Protein 8QK4 (pdb70)

B-factor: mean 35.28, std 15.41, range [15.14, 114.88]

Organism: Bacillus subtilis (strain 168) (NCBI:txid224308)

Radius of gyration: 27.38 Å; Cα contacts (8 Å, |Δi|>4): 1401; chains: 2; bounding box: 55×83×68 Å

Solvent-accessible surface area: 24783 Å² total; per-residue (Å²): 223,36,32,166,171,92,64,141,54,66,69,24,38,0,0,44,110,83,51,46,80,224,95,47,53,43,0,11,2,74,0,77,15,113,44,23,4,0,107,11,12,23,0,23,60,40,24,8,4,0,10,0,0,6,1,1,0,0,32,10,0,0,61,83,48,8,39,116,126,44,38,177,93,48,27,3,56,0,27,102,0,33,24,87,64,41,5,41,4,91,99,114,58,14,84,1,14,1,1,5,71,113,76,119,107,49,82,19,44,2,37,0,28,13,42,127,121,148,86,58,132,73,57,55,7,0,78,11,21,0,32,54,14,90,28,77,87,80,36,112,11,88,33,110,68,25,48,162,108,3,65,156,34,60,30,5,30,26,22,6,7,16,49,2,69,55,30,7,16,78,13,0,64,0,0,61,0,2,102,61,0,34,30,3,99,90,3,0,0,0,64,0,58,9,16,162,112,6,75,77,20,42,179,89,16,57,0,0,0,0,0,1,8,0,0,3,6,0,0,16,7,0,2,30,69,87,69,92,89,73,65,4,14,37,32,97,7,0,74,55,0,24,10,24,91,54,16,45,37,29,1,57,0,16,0,101,6,81,139,52,65,0,30,1,19,0,0,14,126,85,4,19,0,0,0,78,1,98,4,0,5,14,50,68,33,120,45,72,5,129,92,114,85,31,21,66,26,9,0,0,32,113,82,52,46,80,226,95,45,55,33,0,15,2,70,0,82,10,90,23,9,3,0,85,13,10,23,10,111,65,99,26,16,4,1,10,0,0,7,1,1,0,0,32,9,0,0,55,90,45,20,33,124,72,62,28,172,110,42,28,6,58,0,26,82,0,35,21,77,91,60,6,64,3,72,208,149,63,20,93,1,12,1,2,4,72,112,69,119,118,47,71,20,35,2,36,0,30,22,85,155,171,72,66,50,11,0,82,13,15,0,50,51,15,74,27,93,68,81,29,108,12,91,31,83,71,20,42,169,121,2,66,112,35,90,25,49,29,101,82,13,11,97,59,12,106,100,35,21,12,81,16,0,74,0,0,69,1,7,109,58,0,36,11,5,110,119,18,1,1,0,36,1,57,12,16,133,78,0,18,29,0,37,99,28,13,49,0,0,0,0,0,0,6,0,0,2,7,0,0,16,3,2,5,51,95,87,88,138,81,125,85,7,14,23,28,78,7,0,77,40,0,33,7,30,88,27,8,35,47,34,0,43,0,20,0,59,12,81,120,70,69,0,46,1,21,0,0,14,90,98,5,28,0,0,0,62,0,97,6,0,6,28,79,68,44,164

Sequence (567 aa):
ISGNQTGIGSIHPLLHQNTSDFSEQKFSSSVFTGDEFFLRDHVVRGKPVLPGVAYLEMAYAAINQAAGSEIGQDVRIRLNHTVVWVQPVVVDDRHSAQVDISLFPEEDGKITFDIYSTQEDGDDPVIHSQGSAELASSAAAAEETTPVADLTEMSRRCGKGKMSPDQFYEEGRSRGMFHGPAFQGIKNNVNIGNREVVLAQLQLPEIVSGTNEQFVLHPSIMDSALQTATICIMQELTDQKLILPFALEELEVIKGCSSSMMWAYARLSVQKADIDVIDESGTVCVRIKGFSTRVLEGEVHTGIGSIHPLLHQNTSDFSEQKFSSVFTGDEFFLRDHVVRGKPVLPGVAYLEMAYAAINQAAGSEIGQDVRIRLNHTVVWVQPVVVDRHSAQVDISLFPEEDGKITFDIYSTQDPVIHSQGSAELASAAETPVADLTEMSRRCGKGKMSPDQFYEEGRSRGMFHGPAFQGIKNVNIGNNREVLAQLQLPEIVSGTNEQFVLHPSIMDSALQTATICIMQELTDQKLILPFALEELEVIKGCSSSMWAYARLSVQKADIDVIDESGTVCVRIKGFSTRVLE

InterPro domains:
  IPR000873 AMP-dependent synthetase/ligase domain [PF00501] (50-415)
  IPR000873 AMP-dependent synthetase/ligase domain [PF00501] (1160-1505)
  IPR001242 Condensation domain [PF00668] (691-1141)
  IPR006162 Phosphopantetheine attachment site [PS00012] (622-637)
  IPR006162 Phosphopantetheine attachment site [PS00012] (1684-1699)
  IPR006162 Phosphopantetheine attachment site [PS00012] (4491-4506)
  IPR009081 Phosphopantetheine binding ACP domain [PF00550] (599-663)
  IPR009081 Phosphopantetheine binding ACP domain [PF00550] (1662-1725)
  IPR009081 Phosphopantetheine binding ACP domain [PF00550] (3119-3184)
  IPR009081 Phosphopantetheine binding ACP domain [PF00550] (3218-3282)
  IPR009081 Phosphopantetheine binding ACP domain [PF00550] (4467-4532)
  IPR009081 Phosphopantetheine binding ACP domain [PS50075] (590-667)
  IPR009081 Phosphopantetheine binding ACP domain [PS50075] (1654-1729)
  IPR009081 Phosphopantetheine binding ACP domain [PS50075] (3114-3188)
  IPR009081 Phosphopantetheine binding ACP domain [PS50075] (3212-3286)
  IPR009081 Phosphopantetheine binding ACP domain [PS50075] (4459-4536)
  IPR010071 Amino acid adenylation domain [TIGR01733] (1181-1578)
  IPR013968 Polyketide synthase-like, ketoreductase domain [PF08659] (2850-3035)
  IPR013968 Polyketide synthase-like, ketoreductase domain [PF08659] (4174-4369)
  IPR014030 Beta-ketoacyl synthase-like, N-terminal domain [PF00109] (1761-2010)

Structure (mmCIF, N/CA/C/O backbone):
data_8QK4
#
_entry.id   8QK4
#
_cell.length_a   52.905
_cell.length_b   84.790
_cell.length_c   131.938
_cell.angle_alpha   90.000
_cell.angle_beta   90.000
_cell.angle_gamma   90.000
#
_symmetry.space_group_name_H-M   'P 21 21 21'
#
loop_
_entity.id
_entity.type
_entity.pdbx_description
1 polymer 'Polyketide synthase PksJ'
2 non-polymer GLYCEROL
3 non-polymer 'SODIUM ION'
4 non-polymer 'CHLORIDE ION'
5 water water
#
loop_
_atom_site.group_PDB
_atom_site.id
_atom_site.type_symbol
_atom_site.label_atom_id
_atom_site.label_alt_id
_atom_site.label_comp_id
_atom_site.label_asym_id
_atom_site.label_entity_id
_atom_site.label_seq_id
_atom_site.pdbx_PDB_ins_code
_atom_site.Cartn_x
_atom_site.Cartn_y
_atom_site.Cartn_z
_atom_site.occupancy
_atom_site.B_iso_or_equiv
_atom_site.auth_seq_id
_atom_site.auth_comp_id
_atom_site.auth_asym_id
_atom_site.auth_atom_id
_atom_site.pdbx_PDB_model_num
ATOM 1 N N . ILE A 1 38 ? -28.954 31.026 -15.890 1.000 53.695 17 ILE A N 1
ATOM 2 C CA . ILE A 1 38 ? -28.629 32.239 -15.078 1.000 47.508 17 ILE A CA 1
ATOM 3 C C . ILE A 1 38 ? -29.660 32.349 -13.959 1.000 39.741 17 ILE A C 1
ATOM 4 O O . ILE A 1 38 ? -30.852 32.332 -14.229 1.000 40.593 17 ILE A O 1
ATOM 9 N N . SER A 1 39 ? -29.175 32.433 -12.710 1.000 41.572 18 SER A N 1
ATOM 10 C CA . SER A 1 39 ? -30.006 32.552 -11.515 1.000 41.927 18 SER A CA 1
ATOM 11 C C . SER A 1 39 ? -30.413 34.004 -11.274 1.000 39.285 18 SER A C 1
ATOM 12 O O . SER A 1 39 ? -31.592 34.292 -11.062 1.000 39.978 18 SER A O 1
ATOM 15 N N . GLY A 1 40 ? -29.408 34.900 -11.284 1.000 38.043 19 GLY A N 1
ATOM 16 C CA . GLY A 1 40 ? -29.531 36.254 -10.766 1.000 32.521 19 GLY A CA 1
ATOM 17 C C . GLY A 1 40 ? -30.285 36.237 -9.434 1.000 36.645 19 GLY A C 1
ATOM 18 O O . GLY A 1 40 ? -29.935 35.458 -8.540 1.000 36.061 19 GLY A O 1
ATOM 19 N N . ASN A 1 41 ? -31.331 37.080 -9.313 1.000 29.964 20 ASN A N 1
ATOM 20 C CA . ASN A 1 41 ? -32.014 37.271 -8.045 1.000 31.267 20 ASN A CA 1
ATOM 21 C C . ASN A 1 41 ? -33.156 36.280 -7.867 1.000 32.185 20 ASN A C 1
ATOM 22 O O . ASN A 1 41 ? -33.845 36.367 -6.867 1.000 31.195 20 ASN A O 1
ATOM 27 N N . GLN A 1 42 ? -33.397 35.418 -8.861 1.000 32.576 21 GLN A N 1
ATOM 28 C CA . GLN A 1 42 ? -34.503 34.472 -8.823 1.000 36.828 21 GLN A CA 1
ATOM 29 C C . GLN A 1 42 ? -34.256 33.372 -7.785 1.000 36.529 21 GLN A C 1
ATOM 30 O O . GLN A 1 42 ? -35.196 32.927 -7.130 1.000 30.923 21 GLN A O 1
ATOM 36 N N . THR A 1 43 ? -33.011 32.868 -7.742 1.000 33.445 22 THR 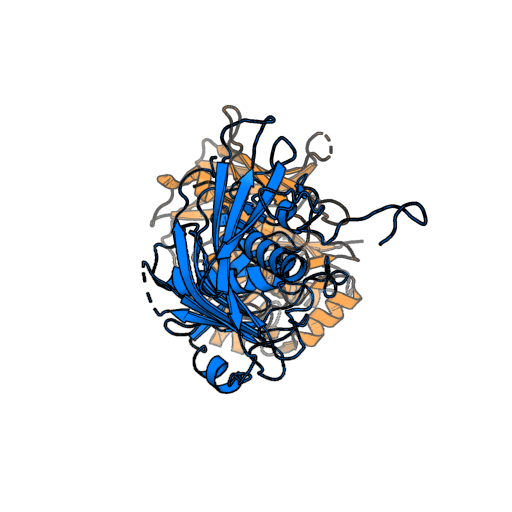A N 1
ATOM 37 C CA . THR A 1 43 ? -32.525 31.956 -6.714 1.000 36.011 22 THR A CA 1
ATOM 38 C C . THR A 1 43 ? -31.048 32.263 -6.461 1.000 33.388 22 THR A C 1
ATOM 39 O O . THR A 1 43 ? -30.473 33.150 -7.083 1.000 32.590 22 THR A O 1
ATOM 43 N N . GLY A 1 44 ? -30.428 31.568 -5.516 1.000 32.330 23 GLY A N 1
ATOM 44 C CA . GLY A 1 44 ? -29.028 31.840 -5.228 1.000 32.205 23 GLY A CA 1
ATOM 45 C C . GLY A 1 44 ? -28.142 31.421 -6.406 1.000 33.197 23 GLY A C 1
ATOM 46 O O . GLY A 1 44 ? -28.311 30.324 -6.956 1.000 36.910 23 GLY A O 1
ATOM 47 N N . ILE A 1 45 ? -27.220 32.315 -6.783 1.000 30.690 24 ILE A N 1
ATOM 48 C CA . ILE A 1 45 ? -26.198 32.073 -7.799 1.000 26.824 24 ILE A CA 1
ATOM 49 C C . ILE A 1 45 ? -25.260 30.987 -7.291 1.000 25.425 24 ILE A C 1
ATOM 50 O O . ILE A 1 45 ? -24.826 31.064 -6.143 1.000 24.553 24 ILE A O 1
ATOM 55 N N . GLY A 1 46 ? -24.902 30.055 -8.190 1.000 23.857 25 GLY A N 1
ATOM 56 C CA . GLY A 1 46 ? -24.070 28.915 -7.851 1.000 24.633 25 GLY A CA 1
ATOM 57 C C . GLY A 1 46 ? -22.755 28.912 -8.631 1.000 23.658 25 GLY A C 1
ATOM 58 O O . GLY A 1 46 ? -22.465 29.828 -9.408 1.000 22.058 25 GLY A O 1
ATOM 59 N N . SER A 1 47 ? -21.970 27.864 -8.392 1.000 20.665 26 SER A N 1
ATOM 60 C CA . SER A 1 47 ? -20.777 27.603 -9.176 1.000 21.214 26 SER A CA 1
ATOM 61 C C . SER A 1 47 ? -21.189 27.267 -10.596 1.000 20.436 26 SER A C 1
ATOM 62 O O . SER A 1 47 ? -22.232 26.675 -10.842 1.000 19.572 26 SER A O 1
ATOM 65 N N . ILE A 1 48 ? -20.318 27.582 -11.545 1.000 21.331 27 ILE A N 1
ATOM 66 C CA . ILE A 1 48 ? -20.497 27.053 -12.882 1.000 20.357 27 ILE A CA 1
ATOM 67 C C . ILE A 1 48 ? -20.312 25.542 -12.859 1.000 20.540 27 ILE A C 1
ATOM 68 O O . ILE A 1 48 ? -21.055 24.807 -13.494 1.000 19.809 27 ILE A O 1
ATOM 73 N N . HIS A 1 49 ? -19.288 25.092 -12.135 1.000 21.373 28 HIS A N 1
ATOM 74 C CA . HIS A 1 49 ? -18.897 23.692 -12.090 1.000 20.517 28 HIS A CA 1
ATOM 75 C C . HIS A 1 49 ? -18.154 23.533 -10.776 1.000 18.782 28 HIS A C 1
ATOM 76 O O . HIS A 1 49 ? -17.569 24.507 -10.311 1.000 19.329 28 HIS A O 1
ATOM 83 N N . PRO A 1 50 ? -18.118 22.343 -10.146 1.000 19.810 29 PRO A N 1
ATOM 84 C CA . PRO A 1 50 ? -17.393 22.181 -8.892 1.000 21.689 29 PRO A CA 1
ATOM 85 C C . PRO A 1 50 ? -15.909 22.530 -8.919 1.000 19.444 29 PRO A C 1
ATOM 86 O O . PRO A 1 50 ? -15.381 22.814 -7.839 1.000 19.338 29 PRO A O 1
ATOM 90 N N . LEU A 1 51 ? -15.293 22.612 -10.113 1.000 18.863 30 LEU A N 1
ATOM 91 C CA . LEU A 1 51 ? -13.876 22.992 -10.247 1.000 17.934 30 LEU A CA 1
ATOM 92 C C . LEU A 1 51 ? -13.731 24.300 -11.027 1.000 20.377 30 LEU A C 1
ATOM 93 O O . LEU A 1 51 ? -12.616 24.687 -11.384 1.000 20.471 30 LEU A O 1
ATOM 98 N N . LEU A 1 52 ? -14.844 25.004 -11.282 1.000 19.088 31 LEU A N 1
ATOM 99 C CA . LEU A 1 52 ? -14.808 26.283 -11.985 1.000 17.634 31 LEU A CA 1
ATOM 100 C C . LEU A 1 52 ? -15.940 27.147 -11.435 1.000 18.668 31 LEU A C 1
ATOM 101 O O . LEU A 1 52 ? -17.081 27.086 -11.921 1.000 20.433 31 LEU A O 1
ATOM 106 N N . HIS A 1 53 ? -15.667 27.842 -10.326 1.000 17.991 32 HIS A N 1
ATOM 107 C CA . HIS A 1 53 ? -16.744 28.446 -9.554 1.000 18.636 32 HIS A CA 1
ATOM 108 C C . HIS A 1 53 ? -17.307 29.699 -10.226 1.000 20.270 32 HIS A C 1
ATOM 109 O O . HIS A 1 53 ? -18.526 29.838 -10.354 1.000 21.100 32 HIS A O 1
ATOM 116 N N . GLN A 1 54 ? -16.435 30.615 -10.638 1.000 19.604 33 GLN A N 1
ATOM 117 C CA . GLN A 1 54 ? -16.899 31.895 -11.148 1.000 23.673 33 GLN A CA 1
ATOM 118 C C . GLN A 1 54 ? -16.117 32.333 -12.384 1.000 22.178 33 GLN A C 1
ATOM 119 O O . GLN A 1 54 ? -14.910 32.158 -12.426 1.000 19.146 33 GLN A O 1
ATOM 125 N N . ASN A 1 55 ? -16.801 33.062 -13.276 1.000 20.274 34 ASN A N 1
ATOM 126 C CA . ASN A 1 55 ? -16.201 33.695 -14.429 1.000 19.006 34 ASN A CA 1
ATOM 127 C C . ASN A 1 55 ? -15.760 35.088 -14.001 1.000 19.492 34 ASN A C 1
ATOM 128 O O . ASN A 1 55 ? -16.567 35.870 -13.492 1.000 20.190 34 ASN A O 1
ATOM 133 N N . THR A 1 56 ? -14.456 35.368 -14.149 1.000 19.491 35 THR A N 1
ATOM 134 C CA . THR A 1 56 ? -13.885 36.638 -13.743 1.000 19.797 35 THR A CA 1
ATOM 135 C C . THR A 1 56 ? -13.270 37.350 -14.940 1.000 18.948 35 THR A C 1
ATOM 136 O O . THR A 1 56 ? -12.421 38.197 -14.752 1.000 20.301 35 THR A O 1
ATOM 140 N N . SER A 1 57 ? -13.711 36.999 -16.146 1.000 18.705 36 SER A N 1
ATOM 141 C CA . SER A 1 57 ? -13.150 37.509 -17.388 1.000 19.937 36 SER A CA 1
ATOM 142 C C . SER A 1 57 ? -13.269 39.032 -17.469 1.000 22.812 36 SER A C 1
ATOM 143 O O . SER A 1 57 ? -14.253 39.609 -17.009 1.000 19.647 36 SER A O 1
ATOM 146 N N . ASP A 1 58 ? -12.237 39.674 -18.031 1.000 24.857 37 ASP A N 1
ATOM 147 C CA . ASP A 1 58 ? -12.244 41.100 -18.305 1.000 24.627 37 ASP A CA 1
ATOM 148 C C . ASP A 1 58 ? -11.744 41.335 -19.730 1.000 23.834 37 ASP A C 1
ATOM 149 O O . ASP A 1 58 ? -11.481 40.397 -20.477 1.000 23.719 37 ASP A O 1
ATOM 154 N N . PHE A 1 59 ? -11.689 42.598 -20.153 1.000 25.362 38 PHE A N 1
ATOM 155 C CA . PHE A 1 59 ? -11.294 42.886 -21.529 1.000 27.289 38 PHE A CA 1
ATOM 156 C C . PHE A 1 59 ? -9.904 42.337 -21.843 1.000 26.409 38 PHE A C 1
ATOM 157 O O . PHE A 1 59 ? -9.679 41.928 -22.964 1.000 27.590 38 PHE A O 1
ATOM 165 N N . SER A 1 60 ? -9.016 42.258 -20.859 1.000 26.784 39 SER A N 1
ATOM 166 C CA . SER A 1 60 ? -7.675 41.756 -21.120 1.000 31.666 39 SER A CA 1
ATOM 167 C C . SER A 1 60 ? -7.587 40.226 -21.230 1.000 30.384 39 SER A C 1
ATOM 168 O O . SER A 1 60 ? -6.643 39.756 -21.851 1.000 26.327 39 SER A O 1
ATOM 171 N N . GLU A 1 61 ? -8.517 39.441 -20.637 1.000 29.539 40 GLU A N 1
ATOM 172 C CA . GLU A 1 61 ? -8.283 38.015 -20.394 1.000 28.144 40 GLU A CA 1
ATOM 173 C C . GLU A 1 61 ? -9.569 37.248 -20.031 1.000 23.741 40 GLU A C 1
ATOM 174 O O . GLU A 1 61 ? -10.325 37.705 -19.180 1.000 20.804 40 GLU A O 1
ATOM 180 N N . GLN A 1 62 ? -9.811 36.100 -20.683 1.000 19.787 41 GLN A N 1
ATOM 181 C CA . GLN A 1 62 ? -10.806 35.132 -20.283 1.000 20.683 41 GLN A CA 1
ATOM 182 C C . GLN A 1 62 ? -10.268 34.396 -19.053 1.000 20.662 41 GLN A C 1
ATOM 183 O O . GLN A 1 62 ? -9.161 33.845 -19.101 1.000 21.456 41 GLN A O 1
ATOM 189 N N . LYS A 1 63 ? -11.014 34.412 -17.945 1.000 21.587 42 LYS A N 1
ATOM 190 C CA . LYS A 1 63 ? -10.523 33.754 -16.745 1.000 20.747 42 LYS A CA 1
ATOM 191 C C . LYS A 1 63 ? -11.646 33.393 -15.795 1.000 21.538 42 LYS A C 1
ATOM 192 O O . LYS A 1 63 ? -12.777 33.887 -15.898 1.000 19.219 42 LYS A O 1
ATOM 198 N N . PHE A 1 64 ? -11.310 32.407 -14.952 1.000 21.505 43 PHE A N 1
ATOM 199 C CA . PHE A 1 64 ? -12.216 31.879 -13.943 1.000 22.413 43 PHE A CA 1
ATOM 200 C C . PHE A 1 64 ? -11.476 31.724 -12.624 1.000 22.515 43 PHE A C 1
ATOM 201 O O . PHE A 1 64 ? -10.241 31.696 -12.579 1.000 19.161 43 PHE A O 1
ATOM 209 N N . SER A 1 65 ? -12.257 31.644 -11.542 1.000 20.500 44 SER A N 1
ATOM 210 C CA A SER A 1 65 ? -11.711 31.570 -10.202 0.400 21.104 44 SER A CA 1
ATOM 211 C CA B SER A 1 65 ? -11.728 31.585 -10.197 0.600 19.756 44 SER A CA 1
ATOM 212 C C . SER A 1 65 ? -12.539 30.596 -9.377 1.000 19.999 44 SER A C 1
ATOM 213 O O . SER A 1 65 ? -13.769 30.599 -9.466 1.000 20.486 44 SER A O 1
ATOM 218 N N . SER A 1 66 ? -11.839 29.801 -8.566 1.000 18.970 45 SER A N 1
ATOM 219 C CA . SER A 1 66 ? -12.456 28.887 -7.624 1.000 19.933 45 SER A CA 1
ATOM 220 C C . SER A 1 66 ? -11.746 28.989 -6.265 1.000 22.341 45 SER A C 1
ATOM 221 O O . SER A 1 66 ? -10.563 29.334 -6.194 1.000 22.140 45 SER A O 1
ATOM 224 N N . VAL A 1 67 ? -12.481 28.656 -5.195 1.000 21.270 46 VAL A N 1
ATOM 225 C CA . VAL A 1 67 ? -11.952 28.591 -3.849 1.000 20.665 46 VAL A CA 1
ATOM 226 C C . VAL A 1 67 ? -12.205 27.201 -3.296 1.000 19.262 46 VAL A C 1
ATOM 227 O O . VAL A 1 67 ? -13.349 26.774 -3.212 1.000 20.934 46 VAL A O 1
ATOM 231 N N . PHE A 1 68 ? -11.130 26.526 -2.872 1.000 19.364 47 PHE A N 1
ATOM 232 C CA . PHE A 1 68 ? -11.199 25.205 -2.262 1.000 20.418 47 PHE A CA 1
ATOM 233 C C . PHE A 1 68 ? -10.722 25.239 -0.812 1.000 20.619 47 PHE A C 1
ATOM 234 O O . PHE A 1 68 ? -9.765 25.918 -0.477 1.000 22.207 47 PHE A O 1
ATOM 242 N N . THR A 1 69 ? -11.367 24.469 0.056 1.000 21.752 48 THR A N 1
ATOM 243 C CA . THR A 1 69 ? -11.091 24.549 1.481 1.000 22.804 48 THR A CA 1
ATOM 244 C C . THR A 1 69 ? -10.437 23.285 1.991 1.000 24.664 48 THR A C 1
ATOM 245 O O . THR A 1 69 ? -9.832 23.327 3.036 1.000 23.704 48 THR A O 1
ATOM 249 N N . GLY A 1 70 ? -10.565 22.172 1.253 1.000 23.604 49 GLY A N 1
ATOM 250 C CA . GLY A 1 70 ? -10.019 20.891 1.660 1.000 23.680 49 GLY A CA 1
ATOM 251 C C . GLY A 1 70 ? -11.092 19.890 2.097 1.000 23.942 49 GLY A C 1
ATOM 252 O O . GLY A 1 70 ? -10.790 18.719 2.317 1.000 26.955 49 GLY A O 1
ATOM 253 N N . ASP A 1 71 ? -12.329 20.355 2.192 1.000 24.777 50 ASP A N 1
ATOM 254 C CA . ASP A 1 71 ? -13.500 19.552 2.503 1.000 31.436 50 ASP A CA 1
ATOM 255 C C . ASP A 1 71 ? -13.994 18.807 1.265 1.000 27.113 50 ASP A C 1
ATOM 256 O O . ASP A 1 71 ? -14.762 17.872 1.387 1.000 26.919 50 ASP A O 1
ATOM 261 N N . GLU A 1 72 ? -13.638 19.271 0.070 1.000 22.482 51 GLU A N 1
ATOM 262 C CA . GLU A 1 72 ? -14.077 18.623 -1.171 1.000 21.512 51 GLU A CA 1
ATOM 263 C C . GLU A 1 72 ? -13.506 17.214 -1.259 1.000 21.472 51 GLU A C 1
ATOM 264 O O . GLU A 1 72 ? -12.384 16.978 -0.800 1.000 22.055 51 GLU A O 1
ATOM 270 N N . PHE A 1 73 ? -14.250 16.306 -1.907 1.000 23.114 52 PHE A N 1
ATOM 271 C CA . PHE A 1 73 ? -13.870 14.900 -1.995 1.000 23.026 52 PHE A CA 1
ATOM 272 C C . PHE A 1 73 ? -12.530 14.712 -2.699 1.000 21.597 52 PHE A C 1
ATOM 273 O O . PHE A 1 73 ? -11.795 13.776 -2.366 1.000 22.692 52 PHE A O 1
ATOM 281 N N . PHE A 1 74 ? -12.215 15.571 -3.680 1.000 21.437 53 PHE A N 1
ATOM 282 C CA . PHE A 1 74 ? -10.984 15.431 -4.455 1.000 23.479 53 PHE A CA 1
ATOM 283 C C . PHE A 1 74 ? -9.789 16.071 -3.752 1.000 22.260 53 PHE A C 1
ATOM 284 O O . PHE A 1 74 ? -8.678 15.981 -4.273 1.000 23.827 53 PHE A O 1
ATOM 292 N N . LEU A 1 75 ? -9.989 16.672 -2.570 1.000 21.150 54 LEU A N 1
ATOM 293 C CA . LEU A 1 75 ? -8.873 17.068 -1.716 1.000 21.355 54 LEU A CA 1
ATOM 294 C C . LEU A 1 75 ? -8.773 16.202 -0.456 1.000 21.050 54 LEU A C 1
ATOM 295 O O . LEU A 1 75 ? -7.704 15.667 -0.162 1.000 21.048 54 LEU A O 1
ATOM 300 N N . ARG A 1 76 ? -9.881 15.972 0.249 1.000 21.238 55 ARG A N 1
ATOM 301 C CA . ARG A 1 76 ? -9.807 15.214 1.483 1.000 23.607 55 ARG A CA 1
ATOM 302 C C . ARG A 1 76 ? -9.314 13.792 1.221 1.000 22.456 55 ARG A C 1
ATOM 303 O O . ARG A 1 76 ? -8.679 13.186 2.074 1.000 22.797 55 ARG A O 1
ATOM 311 N N . ASP A 1 77 ? -9.591 13.252 0.035 1.000 20.640 56 ASP A N 1
ATOM 312 C CA . ASP A 1 77 ? -9.257 11.876 -0.270 1.000 20.790 56 ASP A CA 1
ATOM 313 C C . ASP A 1 77 ? -8.060 11.771 -1.216 1.000 22.875 56 ASP A C 1
ATOM 314 O O . ASP A 1 77 ? -7.820 10.691 -1.771 1.000 20.804 56 ASP A O 1
ATOM 319 N N . HIS A 1 78 ? -7.264 12.851 -1.331 1.000 19.620 57 HIS A N 1
ATOM 320 C CA . HIS A 1 78 ? -6.035 12.832 -2.118 1.000 19.470 57 HIS A CA 1
ATOM 321 C C . HIS A 1 78 ? -4.935 13.552 -1.339 1.000 18.400 57 HIS A C 1
ATOM 322 O O . HIS A 1 78 ? -4.746 14.758 -1.495 1.000 19.183 57 HIS A O 1
ATOM 329 N N . VAL A 1 79 ? -4.272 12.787 -0.466 1.000 17.905 58 VAL A N 1
ATOM 330 C CA . VAL A 1 79 ? -3.407 13.348 0.547 1.000 19.192 58 VAL A CA 1
ATOM 331 C C . VAL A 1 79 ? -2.014 12.755 0.361 1.000 20.452 58 VAL A C 1
ATOM 332 O O . VAL A 1 79 ? -1.849 11.526 0.401 1.000 21.436 58 VAL A O 1
ATOM 336 N N . VAL A 1 80 ? -1.051 13.656 0.142 1.000 20.357 59 VAL A N 1
ATOM 337 C CA . VAL A 1 80 ? 0.313 13.286 -0.199 1.000 21.856 59 VAL A CA 1
ATOM 338 C C . VAL A 1 80 ? 1.203 13.585 1.004 1.000 23.337 59 VAL A C 1
ATOM 339 O O . VAL A 1 80 ? 1.433 14.750 1.344 1.000 22.479 59 VAL A O 1
ATOM 343 N N . ARG A 1 81 ? 1.611 12.514 1.686 1.000 23.322 60 ARG A N 1
ATOM 344 C CA . ARG A 1 81 ? 2.390 12.593 2.917 1.000 25.022 60 ARG A CA 1
ATOM 345 C C . ARG A 1 81 ? 1.864 13.654 3.867 1.000 25.925 60 ARG A C 1
ATOM 346 O O . ARG A 1 81 ? 2.618 14.491 4.394 1.000 23.277 60 ARG A O 1
ATOM 354 N N . GLY A 1 82 ? 0.562 13.546 4.108 1.000 23.810 61 GLY A N 1
ATOM 355 C CA . GLY A 1 82 ? -0.059 14.286 5.181 1.000 23.204 61 GLY A CA 1
ATOM 356 C C . GLY A 1 82 ? -0.700 15.571 4.695 1.000 24.826 61 GLY A C 1
ATOM 357 O O . GLY A 1 82 ? -1.462 16.151 5.453 1.000 24.603 61 GLY A O 1
ATOM 358 N N . LYS A 1 83 ? -0.444 15.987 3.447 1.000 22.072 62 LYS A N 1
ATOM 359 C CA . LYS A 1 83 ? -1.000 17.250 2.957 1.000 22.712 62 LYS A CA 1
ATOM 360 C C . LYS A 1 83 ? -2.004 17.002 1.839 1.000 21.652 62 LYS A C 1
ATOM 361 O O . LYS A 1 83 ? -1.678 16.345 0.841 1.000 20.188 62 LYS A O 1
ATOM 367 N N . PRO A 1 84 ? -3.261 17.486 1.979 1.000 22.436 63 PRO A N 1
ATOM 368 C CA . PRO A 1 84 ? -4.203 17.466 0.858 1.000 21.386 63 PRO A CA 1
ATOM 369 C C . PRO A 1 84 ? -3.592 18.243 -0.298 1.000 18.296 63 PRO A C 1
ATOM 370 O O . PRO A 1 84 ? -3.120 19.374 -0.136 1.000 18.551 63 PRO A O 1
ATOM 374 N N . VAL A 1 85 ? -3.595 17.617 -1.487 1.000 16.828 64 VAL A N 1
ATOM 375 C CA . VAL A 1 85 ? -3.028 18.225 -2.678 1.000 19.481 64 VAL A CA 1
ATOM 376 C C . VAL A 1 85 ? -4.059 18.137 -3.802 1.000 17.945 64 VAL A C 1
ATOM 377 O O . VAL A 1 85 ? -4.685 17.096 -3.977 1.000 20.237 64 VAL A O 1
ATOM 381 N N . LEU A 1 86 ? -4.255 19.220 -4.556 1.000 18.125 65 LEU A N 1
ATOM 382 C CA . LEU A 1 86 ? -5.172 19.168 -5.677 1.000 18.534 65 LEU A CA 1
ATOM 383 C C . LEU A 1 86 ? -4.609 18.165 -6.682 1.000 17.843 65 LEU A C 1
ATOM 384 O O . LEU A 1 86 ? -3.469 18.284 -7.138 1.000 22.072 65 LEU A O 1
ATOM 389 N N . PRO A 1 87 ? -5.357 17.112 -7.010 1.000 17.705 66 PRO A N 1
ATOM 390 C CA . PRO A 1 87 ? -4.849 16.127 -7.946 1.000 17.448 66 PRO A CA 1
ATOM 391 C C . PRO A 1 87 ? -4.758 16.627 -9.389 1.000 17.874 66 PRO A C 1
ATOM 392 O O . PRO A 1 87 ? -5.646 17.327 -9.860 1.000 18.255 66 PRO A O 1
ATOM 396 N N . GLY A 1 88 ? -3.723 16.170 -10.106 1.000 18.777 67 GLY A N 1
ATOM 397 C CA . GLY A 1 88 ? -3.531 16.407 -11.538 1.000 20.491 67 GLY A CA 1
ATOM 398 C C . GLY A 1 88 ? -4.836 16.401 -12.341 1.000 18.073 67 GLY A C 1
ATOM 399 O O . GLY A 1 88 ? -5.068 17.305 -13.134 1.000 17.493 67 GLY A O 1
ATOM 400 N N . VAL A 1 89 ? -5.670 15.385 -12.120 1.000 17.610 68 VAL A N 1
ATOM 401 C CA . VAL A 1 89 ? -6.872 15.203 -12.929 1.000 20.362 68 VAL A CA 1
ATOM 402 C C . VAL A 1 89 ? -7.882 16.333 -12.722 1.000 19.121 68 VAL A C 1
ATOM 403 O O . VAL A 1 89 ? -8.649 16.621 -13.637 1.000 17.099 68 VAL A O 1
ATOM 407 N N . ALA A 1 90 ? -7.838 17.000 -11.567 1.000 19.306 69 ALA A N 1
ATOM 408 C CA . ALA A 1 90 ? -8.731 18.130 -11.328 1.000 19.770 69 ALA A CA 1
ATOM 409 C C . ALA A 1 90 ? -8.366 19.301 -12.238 1.000 20.228 69 ALA A C 1
ATOM 410 O O . ALA A 1 90 ? -9.234 20.074 -12.605 1.000 19.452 69 ALA A O 1
ATOM 412 N N . TYR A 1 91 ? -7.073 19.455 -12.550 1.000 18.464 70 TYR A N 1
ATOM 413 C CA . TYR A 1 91 ? -6.649 20.514 -13.453 1.000 18.639 70 TYR A CA 1
ATOM 414 C C . TYR A 1 91 ? -7.156 20.259 -14.870 1.000 18.092 70 TYR A C 1
ATOM 415 O O . TYR A 1 91 ? -7.448 21.213 -15.588 1.000 20.077 70 TYR A O 1
ATOM 424 N N . LEU A 1 92 ? -7.208 18.988 -15.284 1.000 17.464 71 LEU A N 1
ATOM 425 C CA . LEU A 1 92 ? -7.646 18.625 -16.618 1.000 18.305 71 LEU A CA 1
ATOM 426 C C . LEU A 1 92 ? -9.131 18.943 -16.737 1.000 19.599 71 LEU A C 1
ATOM 427 O O . LEU A 1 92 ? -9.526 19.586 -17.703 1.000 18.692 71 LEU A O 1
ATOM 432 N N . GLU A 1 93 ? -9.918 18.595 -15.717 1.000 18.218 72 GLU A N 1
ATOM 433 C CA . GLU A 1 93 ? -11.351 18.859 -15.774 1.000 18.985 72 GLU A CA 1
ATOM 434 C C . GLU A 1 93 ? -11.613 20.362 -15.685 1.000 18.790 72 GLU A C 1
ATOM 435 O O . GLU A 1 93 ? -12.523 20.891 -16.335 1.000 17.938 72 GLU A O 1
ATOM 441 N N . MET A 1 94 ? -10.846 21.053 -14.845 1.000 18.189 73 MET A N 1
ATOM 442 C CA . MET A 1 94 ? -10.970 22.502 -14.767 1.000 19.604 73 MET A CA 1
ATOM 443 C C . MET A 1 94 ? -10.724 23.146 -16.149 1.000 19.694 73 MET A C 1
ATOM 444 O O . MET A 1 94 ? -11.505 24.002 -16.594 1.000 17.984 73 MET A O 1
ATOM 449 N N . ALA A 1 95 ? -9.661 22.734 -16.853 1.000 18.440 74 ALA A N 1
ATOM 450 C CA . ALA A 1 95 ? -9.379 23.261 -18.188 1.000 18.273 74 ALA A CA 1
ATOM 451 C C . ALA A 1 95 ? -10.513 22.939 -19.152 1.000 19.104 74 ALA A C 1
ATOM 452 O O . ALA A 1 95 ? -10.918 23.784 -19.941 1.000 19.540 74 ALA A O 1
ATOM 454 N N . TYR A 1 96 ? -10.977 21.690 -19.120 1.000 19.034 75 TYR A N 1
ATOM 455 C CA . TYR A 1 96 ? -12.058 21.238 -19.983 1.000 19.387 75 TYR A CA 1
ATOM 456 C C . TYR A 1 96 ? -13.297 22.119 -19.758 1.000 21.070 75 TYR A C 1
ATOM 457 O O . TYR A 1 96 ? -13.921 22.581 -20.700 1.000 20.472 75 TYR A O 1
ATOM 466 N N . ALA A 1 97 ? -13.671 22.333 -18.496 1.000 20.956 76 ALA A N 1
ATOM 467 C CA . ALA A 1 97 ? -14.880 23.076 -18.173 1.000 19.741 76 ALA A CA 1
ATOM 468 C C . ALA A 1 97 ? -14.732 24.537 -18.616 1.000 20.367 76 ALA A C 1
ATOM 469 O O . ALA A 1 97 ? -15.680 25.103 -19.153 1.000 19.098 76 ALA A O 1
ATOM 471 N N . ALA A 1 98 ? -13.559 25.143 -18.369 1.000 18.487 77 ALA A N 1
ATOM 472 C CA . ALA A 1 98 ? -13.234 26.496 -18.790 1.000 19.489 77 ALA A CA 1
ATOM 473 C C . ALA A 1 98 ? -13.358 26.654 -20.301 1.000 21.926 77 ALA A C 1
ATOM 474 O O . ALA A 1 98 ? -13.978 27.603 -20.777 1.000 20.256 77 ALA A O 1
ATOM 476 N N . ILE A 1 99 ? -12.762 25.725 -21.047 1.000 18.337 78 ILE A N 1
ATOM 477 C CA . ILE A 1 99 ? -12.780 25.801 -22.501 1.000 21.454 78 ILE A CA 1
ATOM 478 C C . ILE A 1 99 ? -14.215 25.688 -23.010 1.000 19.773 78 ILE A C 1
ATOM 479 O O . ILE A 1 99 ? -14.639 26.429 -23.893 1.000 20.403 78 ILE A O 1
ATOM 484 N N . ASN A 1 100 ? -14.973 24.778 -22.426 1.000 19.224 79 ASN A N 1
ATOM 485 C CA . ASN A 1 100 ? -16.343 24.552 -22.832 1.000 23.059 79 ASN A CA 1
ATOM 486 C C . ASN A 1 100 ? -17.160 25.824 -22.587 1.000 25.024 79 ASN A C 1
ATOM 487 O O . ASN A 1 100 ? -17.958 26.216 -23.439 1.000 25.776 79 ASN A O 1
ATOM 492 N N . GLN A 1 101 ? -16.910 26.519 -21.466 1.000 22.720 80 GLN A N 1
ATOM 493 C CA . GLN A 1 101 ? -17.543 27.812 -21.217 1.000 22.532 80 GLN A CA 1
ATOM 494 C C . GLN A 1 101 ? -17.120 28.863 -22.247 1.000 24.122 80 GLN A C 1
ATOM 495 O O . GLN A 1 101 ? -17.970 29.552 -22.812 1.000 24.567 80 GLN A O 1
ATOM 501 N N . ALA A 1 102 ? -15.811 29.015 -22.473 1.000 20.742 81 ALA A N 1
ATOM 502 C CA . ALA A 1 102 ? -15.279 30.116 -23.257 1.000 22.858 81 ALA A CA 1
ATOM 503 C C . ALA A 1 102 ? -15.579 29.966 -24.748 1.000 24.567 81 ALA A C 1
ATOM 504 O O . ALA A 1 102 ? -15.725 30.970 -25.457 1.000 25.079 81 ALA A O 1
ATOM 506 N N . ALA A 1 103 ? -15.605 28.731 -25.237 1.000 27.030 82 ALA A N 1
ATOM 507 C CA . ALA A 1 103 ? -15.825 28.457 -26.647 1.000 34.105 82 ALA A CA 1
ATOM 508 C C . ALA A 1 103 ? -17.317 28.338 -26.963 1.000 46.158 82 ALA A C 1
ATOM 509 O O . ALA A 1 103 ? -17.712 28.503 -28.114 1.000 51.066 82 ALA A O 1
ATOM 511 N N . GLY A 1 104 ? -18.158 28.078 -25.963 1.000 48.555 83 GLY A N 1
ATOM 512 C CA . GLY A 1 104 ? -19.587 28.316 -26.113 1.000 56.368 83 GLY A CA 1
ATOM 513 C C . GLY A 1 104 ? -20.204 27.568 -27.297 1.000 58.523 83 GLY A C 1
ATOM 514 O O . GLY A 1 104 ? -20.176 26.345 -27.331 1.000 58.200 83 GLY A O 1
ATOM 515 N N . SER A 1 105 ? -20.784 28.309 -28.259 1.000 78.106 84 SER A N 1
ATOM 516 C CA . SER A 1 105 ? -21.589 27.706 -29.322 1.000 83.234 84 SER A CA 1
ATOM 517 C C . SER A 1 105 ? -20.730 27.260 -30.512 1.000 82.939 84 SER A C 1
ATOM 518 O O . SER A 1 105 ? -21.240 26.587 -31.411 1.000 77.930 84 SER A O 1
ATOM 521 N N . GLU A 1 106 ? -19.433 27.622 -30.512 1.000 82.147 85 GLU A N 1
ATOM 522 C CA . GLU A 1 106 ? -18.447 27.001 -31.392 1.000 77.522 85 GLU A CA 1
ATOM 523 C C . GLU A 1 106 ? -18.419 25.488 -31.170 1.000 69.304 85 GLU A C 1
ATOM 524 O O . GLU A 1 106 ? -18.038 24.759 -32.073 1.000 69.153 85 GLU A O 1
ATOM 530 N N . ILE A 1 107 ? -18.769 25.025 -29.958 1.000 74.025 86 ILE A N 1
ATOM 531 C CA . ILE A 1 107 ? -18.841 23.600 -29.669 1.000 77.766 86 ILE A CA 1
ATOM 532 C C . ILE A 1 107 ? -20.224 23.099 -30.067 1.000 78.525 86 ILE A C 1
ATOM 533 O O . ILE A 1 107 ? -21.156 23.142 -29.270 1.000 77.485 86 ILE A O 1
ATOM 538 N N . GLY A 1 108 ? -20.326 22.682 -31.338 1.000 84.659 87 GLY A N 1
ATOM 539 C CA . GLY A 1 108 ? -21.430 21.882 -31.839 1.000 78.627 87 GLY A CA 1
ATOM 540 C C . GLY A 1 108 ? -21.239 20.398 -31.528 1.000 75.692 87 GLY A C 1
ATOM 541 O O . GLY A 1 108 ? -20.268 19.992 -30.883 1.000 68.872 87 GLY A O 1
ATOM 542 N N . GLN A 1 109 ? -22.189 19.593 -32.008 1.000 67.685 88 GLN A N 1
ATOM 543 C CA . GLN A 1 109 ? -22.315 18.210 -31.577 1.000 66.127 88 GLN A CA 1
ATOM 544 C C . GLN A 1 109 ? -21.132 17.391 -32.093 1.000 59.855 88 GLN A C 1
ATOM 545 O O . GLN A 1 109 ? -20.812 16.347 -31.535 1.000 63.893 88 GLN A O 1
ATOM 551 N N . ASP A 1 110 ? -20.473 17.868 -33.154 1.000 56.270 89 ASP A N 1
ATOM 552 C CA . ASP A 1 110 ? -19.423 17.086 -33.786 1.000 59.699 89 ASP A CA 1
ATOM 553 C C . ASP A 1 110 ? -18.049 17.705 -33.521 1.000 45.693 89 ASP A C 1
ATOM 554 O O . ASP A 1 110 ? -17.127 17.506 -34.301 1.000 45.866 89 ASP A O 1
ATOM 559 N N . VAL A 1 111 ? -17.929 18.451 -32.424 1.000 38.407 90 VAL A N 1
ATOM 560 C CA . VAL A 1 111 ? -16.684 19.091 -32.052 1.000 37.770 90 VAL A CA 1
ATOM 561 C C . VAL A 1 111 ? -16.309 18.555 -30.673 1.000 38.893 90 VAL A C 1
ATOM 562 O O . VAL A 1 111 ? -17.174 18.398 -29.822 1.000 38.243 90 VAL A O 1
ATOM 566 N N . ARG A 1 112 ? -15.031 18.204 -30.503 1.000 32.883 91 ARG A N 1
ATOM 567 C CA . ARG A 1 112 ? -14.518 17.680 -29.253 1.000 32.445 91 ARG A CA 1
ATOM 568 C C . ARG A 1 112 ? -13.372 18.557 -28.779 1.000 31.620 91 ARG A C 1
ATOM 569 O O . ARG A 1 112 ? -12.648 19.153 -29.583 1.000 30.323 91 ARG A O 1
ATOM 577 N N . ILE A 1 113 ? -13.191 18.557 -27.462 1.000 29.312 92 ILE A N 1
ATOM 578 C CA . ILE A 1 113 ? -12.073 19.248 -26.857 1.000 30.350 92 ILE A CA 1
ATOM 579 C C . ILE A 1 113 ? -10.924 18.264 -26.730 1.000 29.100 92 ILE A C 1
ATOM 580 O O . ILE A 1 113 ? -11.098 17.136 -26.240 1.000 30.573 92 ILE A O 1
ATOM 585 N N . ARG A 1 114 ? -9.758 18.689 -27.211 1.000 27.135 93 ARG A N 1
ATOM 586 C CA . ARG A 1 114 ? -8.547 17.908 -27.063 1.000 30.121 93 ARG A CA 1
ATOM 587 C C . ARG A 1 114 ? -7.541 18.753 -26.298 1.000 28.160 93 ARG A C 1
ATOM 588 O O . ARG A 1 114 ? -7.292 19.888 -26.694 1.000 26.397 93 ARG A O 1
ATOM 596 N N . LEU A 1 115 ? -6.984 18.205 -25.200 1.000 23.016 94 LEU A N 1
ATOM 597 C CA . LEU A 1 115 ? -5.893 18.877 -24.504 1.000 24.933 94 LEU A CA 1
ATOM 598 C C . LEU A 1 115 ? -4.602 18.354 -25.116 1.000 26.265 94 LEU A C 1
ATOM 599 O O . LEU A 1 115 ? -4.511 17.160 -25.424 1.000 30.663 94 LEU A O 1
ATOM 604 N N . ASN A 1 116 ? -3.650 19.261 -25.342 1.000 28.478 95 ASN A N 1
ATOM 605 C CA . ASN A 1 116 ? -2.343 18.909 -25.875 1.000 32.437 95 ASN A CA 1
ATOM 606 C C . ASN A 1 116 ? -1.398 18.914 -24.675 1.000 30.745 95 ASN A C 1
ATOM 607 O O . ASN A 1 116 ? -1.841 18.585 -23.592 1.000 41.087 95 ASN A O 1
ATOM 612 N N . HIS A 1 117 ? -0.122 19.266 -24.871 1.000 30.671 96 HIS A N 1
ATOM 613 C CA . HIS A 1 117 ? 0.930 19.117 -23.879 1.000 29.753 96 HIS A CA 1
ATOM 614 C C . HIS A 1 117 ? 0.616 19.925 -22.619 1.000 31.483 96 HIS A C 1
ATOM 615 O O . HIS A 1 117 ? 0.568 21.158 -22.656 1.000 35.528 96 HIS A O 1
ATOM 622 N N . THR A 1 118 ? 0.413 19.209 -21.510 1.000 25.497 97 THR A N 1
ATOM 623 C CA . THR A 1 118 ? 0.030 19.807 -20.247 1.000 24.735 97 THR A CA 1
ATOM 624 C C . THR A 1 118 ? 1.056 19.407 -19.204 1.000 25.301 97 THR A C 1
ATOM 625 O O . THR A 1 118 ? 1.443 18.246 -19.176 1.000 25.081 97 THR A O 1
ATOM 629 N N A VAL A 1 119 ? 1.477 20.367 -18.371 0.500 23.613 98 VAL A N 1
ATOM 630 N N B VAL A 1 119 ? 1.484 20.377 -18.385 0.500 24.283 98 VAL A N 1
ATOM 631 C CA A VAL A 1 119 ? 2.456 20.101 -17.334 0.500 24.003 98 VAL A CA 1
ATOM 632 C CA B VAL A 1 119 ? 2.452 20.121 -17.335 0.500 25.096 98 VAL A CA 1
ATOM 633 C C A VAL A 1 119 ? 1.923 20.586 -15.990 0.500 24.231 98 VAL A C 1
ATOM 634 C C B VAL A 1 119 ? 1.873 20.556 -15.993 0.500 24.878 98 VAL A C 1
ATOM 635 O O A VAL A 1 119 ? 1.238 21.617 -15.897 0.500 21.453 98 VAL A O 1
ATOM 636 O O B VAL A 1 119 ? 1.117 21.536 -15.902 0.500 22.153 98 VAL A O 1
ATOM 643 N N . TRP A 1 120 ? 2.281 19.814 -14.958 1.000 22.196 99 TRP A N 1
ATOM 644 C CA . TRP A 1 120 ? 2.015 20.158 -13.579 1.000 23.383 99 TRP A CA 1
ATOM 645 C C . TRP A 1 120 ? 3.334 20.609 -12.977 1.000 29.620 99 TRP A C 1
ATOM 646 O O . TRP A 1 120 ? 4.268 19.818 -12.878 1.000 35.230 99 TRP A O 1
ATOM 657 N N . VAL A 1 121 ? 3.415 21.895 -12.641 1.000 27.078 100 VAL A N 1
ATOM 658 C CA . VAL A 1 121 ? 4.681 22.537 -12.343 1.000 32.781 100 VAL A CA 1
ATOM 659 C C . VAL A 1 121 ? 4.863 22.547 -10.837 1.000 33.662 100 VAL A C 1
ATOM 660 O O . VAL A 1 121 ? 5.936 22.234 -10.338 1.000 31.554 100 VAL A O 1
ATOM 664 N N . GLN A 1 122 ? 3.815 22.966 -10.129 1.000 30.721 101 GLN A N 1
ATOM 665 C CA . GLN A 1 122 ? 3.909 23.199 -8.702 1.000 32.613 101 GLN A CA 1
ATOM 666 C C . GLN A 1 122 ? 2.561 22.912 -8.059 1.000 28.954 101 GLN A C 1
ATOM 667 O O . GLN A 1 122 ? 1.538 23.414 -8.506 1.000 24.191 101 GLN A O 1
ATOM 673 N N . PRO A 1 123 ? 2.543 22.129 -6.966 1.000 25.500 102 PRO A N 1
ATOM 674 C CA . PRO A 1 123 ? 1.294 21.632 -6.414 1.000 23.877 102 PRO A CA 1
ATOM 675 C C . PRO A 1 123 ? 0.508 22.739 -5.717 1.000 23.086 102 PRO A C 1
ATOM 676 O O . PRO A 1 123 ? 1.055 23.769 -5.346 1.000 22.469 102 PRO A O 1
ATOM 680 N N . VAL A 1 124 ? -0.809 22.534 -5.675 1.000 23.275 103 VAL A N 1
ATOM 681 C CA . VAL A 1 124 ? -1.717 23.300 -4.852 1.000 21.670 103 VAL A CA 1
ATOM 682 C C . VAL A 1 124 ? -1.918 22.481 -3.573 1.000 19.945 103 VAL A C 1
ATOM 683 O O . VAL A 1 124 ? -2.471 21.385 -3.616 1.000 20.015 103 VAL A O 1
ATOM 687 N N . VAL A 1 125 ? -1.456 23.026 -2.452 1.000 19.222 104 VAL A N 1
ATOM 688 C CA . VAL A 1 125 ? -1.553 22.374 -1.157 1.000 21.091 104 VAL A CA 1
ATOM 689 C C . VAL A 1 125 ? -2.649 23.081 -0.376 1.000 21.956 104 VAL A C 1
ATOM 690 O O . VAL A 1 125 ? -2.630 24.292 -0.263 1.000 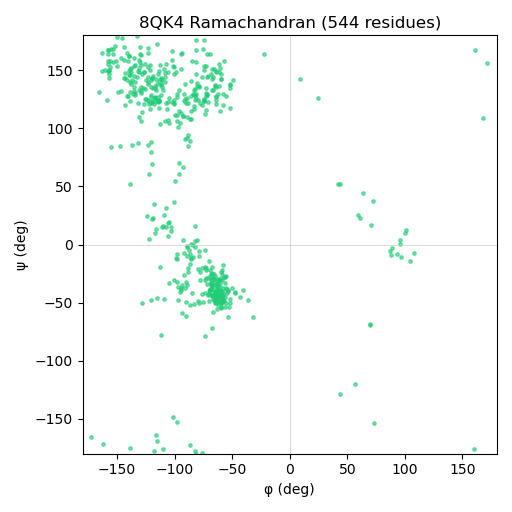24.735 104 VAL A O 1
ATOM 694 N N . VAL A 1 126 ? -3.619 22.340 0.115 1.000 21.628 105 VAL A N 1
ATOM 695 C CA . VAL A 1 126 ? -4.707 22.868 0.906 1.000 25.682 105 VAL A CA 1
ATOM 696 C C . VAL A 1 126 ? -4.712 22.209 2.294 1.000 28.868 105 VAL A C 1
ATOM 697 O O . VAL A 1 126 ? -5.498 21.295 2.544 1.000 27.537 105 VAL A O 1
ATOM 701 N N . ASP A 1 127 ? -3.824 22.697 3.175 1.000 32.344 106 ASP A N 1
ATOM 702 C CA A ASP A 1 127 ? -3.585 22.121 4.491 0.500 35.906 106 ASP A CA 1
ATOM 703 C CA B ASP A 1 127 ? -3.625 22.103 4.492 0.500 36.295 106 ASP A CA 1
ATOM 704 C C . ASP A 1 127 ? -4.101 23.089 5.560 1.000 38.092 106 ASP A C 1
ATOM 705 O O . ASP A 1 127 ? -5.100 22.824 6.222 1.000 46.517 106 ASP A O 1
ATOM 714 N N . ARG A 1 128 ? -3.456 24.260 5.662 1.000 38.014 107 ARG A N 1
ATOM 715 C CA . ARG A 1 128 ? -3.739 25.209 6.732 1.000 42.756 107 ARG A CA 1
ATOM 716 C C . ARG A 1 128 ? -4.849 26.183 6.336 1.000 47.298 107 ARG A C 1
ATOM 717 O O . ARG A 1 128 ? -5.636 26.587 7.186 1.000 53.960 107 ARG A O 1
ATOM 719 N N . HIS A 1 129 ? -4.917 26.576 5.060 1.000 41.554 108 HIS A N 1
ATOM 720 C CA . HIS A 1 129 ? -5.825 27.638 4.648 1.000 39.435 108 HIS A CA 1
ATOM 721 C C . HIS A 1 129 ? -6.387 27.347 3.257 1.000 34.391 108 HIS A C 1
ATOM 722 O O . HIS A 1 129 ? -5.806 26.577 2.508 1.000 29.192 108 HIS A O 1
ATOM 729 N N . SER A 1 130 ? -7.526 27.965 2.928 1.000 32.147 109 SER A N 1
ATOM 730 C CA . SER A 1 130 ? -8.180 27.740 1.648 1.000 30.337 109 SER A CA 1
ATOM 731 C C . SER A 1 130 ? -7.266 28.175 0.497 1.000 28.971 109 SER A C 1
ATOM 732 O O . SER A 1 130 ? -6.356 28.979 0.674 1.000 30.128 109 SER A O 1
ATOM 735 N N . ALA A 1 131 ? -7.457 27.604 -0.695 1.000 26.028 110 ALA A N 1
ATOM 736 C CA . ALA A 1 131 ? -6.703 28.035 -1.859 1.000 25.809 110 ALA A CA 1
ATOM 737 C C . ALA A 1 131 ? -7.645 28.624 -2.912 1.000 22.140 110 ALA A C 1
ATOM 738 O O . ALA A 1 131 ? -8.680 28.048 -3.242 1.000 24.678 110 ALA A O 1
ATOM 740 N N . GLN A 1 132 ? -7.260 29.776 -3.440 1.000 21.827 111 GLN A N 1
ATOM 741 C CA . GLN A 1 132 ? -7.941 30.381 -4.561 1.000 23.527 111 GLN A CA 1
ATOM 742 C C . GLN A 1 132 ? -7.182 30.028 -5.833 1.000 23.424 111 GLN A C 1
ATOM 743 O O . GLN A 1 132 ? -6.043 30.467 -6.032 1.000 24.741 111 GLN A O 1
ATOM 749 N N . VAL A 1 133 ? -7.818 29.203 -6.668 1.000 20.940 112 VAL A N 1
ATOM 750 C CA . VAL A 1 133 ? -7.179 28.703 -7.881 1.000 20.875 112 VAL A CA 1
ATOM 751 C C . VAL A 1 133 ? -7.905 29.284 -9.100 1.000 21.385 112 VAL A C 1
ATOM 752 O O . VAL A 1 133 ? -9.114 29.083 -9.277 1.000 21.353 112 VAL A O 1
ATOM 756 N N . ASP A 1 134 ? -7.124 29.959 -9.932 1.000 18.592 113 ASP A N 1
ATOM 757 C CA . ASP A 1 134 ? -7.602 30.663 -11.110 1.000 19.790 113 ASP A CA 1
ATOM 758 C C . ASP A 1 134 ? -7.085 29.970 -12.363 1.000 18.422 113 ASP A C 1
ATOM 759 O O . ASP A 1 134 ? -6.037 29.311 -12.318 1.000 18.126 113 ASP A O 1
ATOM 764 N N . ILE A 1 135 ? -7.836 30.142 -13.460 1.000 18.413 114 ILE A N 1
ATOM 765 C CA . ILE A 1 135 ? -7.436 29.677 -14.773 1.000 18.221 114 ILE A CA 1
ATOM 766 C C . ILE A 1 135 ? -7.695 30.796 -15.784 1.000 19.454 114 ILE A C 1
ATOM 767 O O . ILE A 1 135 ? -8.763 31.427 -15.775 1.000 20.142 114 ILE A O 1
ATOM 772 N N . SER A 1 136 ? -6.670 31.084 -16.607 1.000 19.171 115 SER A N 1
ATOM 773 C CA . SER A 1 136 ? -6.772 32.020 -17.734 1.000 18.501 115 SER A CA 1
ATOM 774 C C . SER A 1 136 ? -6.655 31.218 -19.023 1.000 19.753 115 SER A C 1
ATOM 775 O O . SER A 1 136 ? -5.887 30.248 -19.069 1.000 20.481 115 SER A O 1
ATOM 778 N N . LEU A 1 137 ? -7.416 31.618 -20.043 1.000 19.390 116 LEU A N 1
ATOM 779 C CA . LEU A 1 137 ? -7.410 30.982 -21.349 1.000 20.230 116 LEU A CA 1
ATOM 780 C C . LEU A 1 137 ? -7.066 32.067 -22.371 1.000 23.401 116 LEU A C 1
ATOM 781 O O . LEU A 1 137 ? -7.619 33.170 -22.269 1.000 22.601 116 LEU A O 1
ATOM 786 N N . PHE A 1 138 ? -6.231 31.708 -23.361 1.000 23.091 117 PHE A N 1
ATOM 787 C CA . PHE A 1 138 ? -5.747 32.607 -24.403 1.000 25.011 117 PHE A CA 1
ATOM 788 C C . PHE A 1 138 ? -5.987 31.948 -25.745 1.000 26.870 117 PHE A C 1
ATOM 789 O O . PHE A 1 138 ? -5.332 30.967 -26.080 1.000 28.150 117 PHE A O 1
ATOM 797 N N . PRO A 1 139 ? -6.986 32.422 -26.515 1.000 28.915 118 PRO A N 1
ATOM 798 C CA . PRO A 1 139 ? -7.262 31.869 -27.832 1.000 32.133 118 PRO A CA 1
ATOM 799 C C . PRO A 1 139 ? -6.139 32.334 -28.772 1.000 34.268 118 PRO A C 1
ATOM 800 O O . PRO A 1 139 ? -5.762 33.490 -28.743 1.000 33.803 118 PRO A O 1
ATOM 804 N N . GLU A 1 140 ? -5.526 31.416 -29.525 1.000 37.002 119 GLU A N 1
ATOM 805 C CA . GLU A 1 140 ? -4.371 31.746 -30.356 1.000 40.292 119 GLU A CA 1
ATOM 806 C C . GLU A 1 140 ? -4.846 31.864 -31.806 1.000 43.721 119 GLU A C 1
ATOM 807 O O . GLU A 1 140 ? -5.969 31.452 -32.132 1.000 37.423 119 GLU A O 1
ATOM 813 N N . GLU A 1 141 ? -3.975 32.427 -32.662 1.000 55.831 120 GLU A N 1
ATOM 814 C CA . GLU A 1 141 ? -4.295 32.732 -34.053 1.000 58.942 120 GLU A CA 1
ATOM 815 C C . GLU A 1 141 ? -4.642 31.453 -34.813 1.000 59.755 120 GLU A C 1
ATOM 816 O O . GLU A 1 141 ? -5.588 31.440 -35.600 1.000 57.850 120 GLU A O 1
ATOM 818 N N . ASP A 1 142 ? -3.909 30.367 -34.527 1.000 60.867 121 ASP A N 1
ATOM 819 C CA . ASP A 1 142 ? -4.046 29.119 -35.266 1.000 58.944 121 ASP A CA 1
ATOM 820 C C . ASP A 1 142 ? -5.247 28.298 -34.790 1.000 54.609 121 ASP A C 1
ATOM 821 O O . ASP A 1 142 ? -5.424 27.182 -35.261 1.000 54.496 121 ASP A O 1
ATOM 826 N N . GLY A 1 143 ? -6.053 28.821 -33.851 1.000 46.838 122 GLY A N 1
ATOM 827 C CA . GLY A 1 143 ? -7.202 28.092 -33.322 1.000 47.485 122 GLY A CA 1
ATOM 828 C C . GLY A 1 143 ? -6.909 27.291 -32.044 1.000 40.650 122 GLY A C 1
ATOM 829 O O . GLY A 1 143 ? -7.818 26.757 -31.425 1.000 49.099 122 GLY A O 1
ATOM 830 N N . LYS A 1 144 ? -5.643 27.190 -31.644 1.000 34.972 123 LYS A N 1
ATOM 831 C CA . LYS A 1 144 ? -5.317 26.624 -30.354 1.000 37.849 123 LYS A CA 1
ATOM 832 C C . LYS A 1 144 ? -5.719 27.586 -29.228 1.000 35.584 123 LYS A C 1
ATOM 833 O O . LYS A 1 144 ? -6.005 28.771 -29.443 1.000 29.293 123 LYS A O 1
ATOM 839 N N . ILE A 1 145 ? -5.771 27.027 -28.013 1.000 28.518 124 ILE A N 1
ATOM 840 C CA . ILE A 1 145 ? -6.053 27.780 -26.798 1.000 24.265 124 ILE A CA 1
ATOM 841 C C . ILE A 1 145 ? -4.944 27.402 -25.831 1.000 25.840 124 ILE A C 1
ATOM 842 O O . ILE A 1 145 ? -4.736 26.206 -25.627 1.000 27.629 124 ILE A O 1
ATOM 847 N N . THR A 1 146 ? -4.278 28.375 -25.207 1.000 22.084 125 THR A N 1
ATOM 848 C CA . THR A 1 146 ? -3.346 28.045 -24.144 1.000 25.449 125 THR A CA 1
ATOM 849 C C . THR A 1 146 ? -3.997 28.418 -22.817 1.000 25.115 125 THR A C 1
ATOM 850 O O . THR A 1 146 ? -4.803 29.352 -22.744 1.000 23.283 125 THR A O 1
ATOM 854 N N . PHE A 1 147 ? -3.663 27.655 -21.773 1.000 22.532 126 PHE A N 1
ATOM 855 C CA . PHE A 1 147 ? -4.194 27.933 -20.445 1.000 23.247 126 PHE A CA 1
ATOM 856 C C . PHE A 1 147 ? -3.077 27.897 -19.413 1.000 24.475 126 PHE A C 1
ATOM 857 O O . PHE A 1 147 ? -2.174 27.051 -19.515 1.000 23.294 126 PHE A O 1
ATOM 865 N N . ASP A 1 148 ? -3.211 28.796 -18.420 1.000 21.968 127 ASP A N 1
ATOM 866 C CA . ASP A 1 148 ? -2.449 28.809 -17.191 1.000 23.352 127 ASP A CA 1
ATOM 867 C C . ASP A 1 148 ? -3.397 28.611 -16.006 1.000 22.478 127 ASP A C 1
ATOM 868 O O . ASP A 1 148 ? -4.446 29.242 -15.916 1.000 20.300 127 ASP A O 1
ATOM 873 N N . ILE A 1 149 ? -2.976 27.771 -15.068 1.000 20.419 128 ILE A N 1
ATOM 874 C CA . ILE A 1 149 ? -3.672 27.592 -13.810 1.000 19.592 128 ILE A CA 1
ATOM 875 C C . ILE A 1 149 ? -2.736 28.024 -12.695 1.000 20.459 128 ILE A C 1
ATOM 876 O O . ILE A 1 149 ? -1.603 27.548 -12.617 1.000 20.029 128 ILE A O 1
ATOM 881 N N . TYR A 1 150 ? -3.211 28.942 -11.845 1.000 19.705 129 TYR A N 1
ATOM 882 C CA . TYR A 1 150 ? -2.303 29.673 -10.977 1.000 20.520 129 TYR A CA 1
ATOM 883 C C . TYR A 1 150 ? -3.043 30.129 -9.733 1.000 22.581 129 TYR A C 1
ATOM 884 O O . TYR A 1 150 ? -4.281 30.069 -9.664 1.000 22.457 129 TYR A O 1
ATOM 893 N N . SER A 1 151 ? -2.262 30.590 -8.754 1.000 24.831 130 SER A N 1
ATOM 894 C CA . SER A 1 151 ? -2.810 31.136 -7.519 1.000 26.428 130 SER A CA 1
ATOM 895 C C . SER A 1 151 ? -2.001 32.353 -7.080 1.000 32.150 130 SER A C 1
ATOM 896 O O . SER A 1 151 ? -0.851 32.511 -7.501 1.000 30.327 130 SER A O 1
ATOM 899 N N . THR A 1 152 ? -2.644 33.199 -6.255 1.000 36.725 131 THR A N 1
ATOM 900 C CA . THR A 1 152 ? -2.000 34.302 -5.548 1.000 44.919 131 THR A CA 1
ATOM 901 C C . THR A 1 152 ? -2.483 34.337 -4.098 1.000 47.553 131 THR A C 1
ATOM 902 O O . THR A 1 152 ? -3.638 34.013 -3.822 1.000 54.207 131 THR A O 1
ATOM 906 N N . GLN A 1 153 ? -1.581 34.709 -3.178 1.000 60.302 132 GLN A N 1
ATOM 907 C CA . GLN A 1 153 ? -1.883 34.779 -1.752 1.000 66.058 132 GLN A CA 1
ATOM 908 C C . GLN A 1 153 ? -2.656 36.063 -1.436 1.000 68.574 132 GLN A C 1
ATOM 909 O O . GLN A 1 153 ? -3.689 36.025 -0.761 1.000 60.829 132 GLN A O 1
ATOM 915 N N . GLU A 1 154 ? -2.117 37.197 -1.910 1.000 71.720 133 GLU A N 1
ATOM 916 C CA . GLU A 1 154 ? -2.767 38.499 -1.828 1.000 78.805 133 GLU A CA 1
ATOM 917 C C . GLU A 1 154 ? -2.908 39.072 -3.234 1.000 77.607 133 GLU A C 1
ATOM 918 O O . GLU A 1 154 ? -2.243 38.624 -4.163 1.000 72.311 133 GLU A O 1
ATOM 924 N N . ASP A 1 155 ? -3.754 40.095 -3.362 1.000 80.233 134 ASP A N 1
ATOM 925 C CA . ASP A 1 155 ? -4.033 40.696 -4.656 1.000 82.278 134 ASP A CA 1
ATOM 926 C C . ASP A 1 155 ? -2.741 41.337 -5.171 1.000 79.298 134 ASP A C 1
ATOM 927 O O . ASP A 1 155 ? -1.987 41.931 -4.403 1.000 67.349 134 ASP A O 1
ATOM 932 N N . GLY A 1 156 ? -2.449 41.131 -6.462 1.000 81.906 135 GLY A N 1
ATOM 933 C CA . GLY A 1 156 ? -1.294 41.735 -7.109 1.000 78.293 135 GLY A CA 1
ATOM 934 C C . GLY A 1 156 ? 0.046 41.162 -6.645 1.000 80.640 135 GLY A C 1
ATOM 935 O O . GLY A 1 156 ? 1.078 41.792 -6.865 1.000 79.980 135 GLY A O 1
ATOM 936 N N . ASP A 1 157 ? 0.033 39.987 -5.990 1.000 79.736 136 ASP A N 1
ATOM 937 C CA . ASP A 1 157 ? 1.244 39.200 -5.784 1.000 71.690 136 ASP A CA 1
ATOM 938 C C . ASP A 1 157 ? 1.695 38.645 -7.130 1.000 65.845 136 ASP A C 1
ATOM 939 O O . ASP A 1 157 ? 0.916 38.641 -8.080 1.000 66.399 136 ASP A O 1
ATOM 944 N N . ASP A 1 158 ? 2.952 38.187 -7.206 1.000 59.571 137 ASP A N 1
ATOM 945 C CA . ASP A 1 158 ? 3.376 37.383 -8.339 1.000 62.492 137 ASP A CA 1
ATOM 946 C C . ASP A 1 158 ? 2.550 36.107 -8.274 1.000 51.445 137 ASP A C 1
ATOM 947 O O . ASP A 1 158 ? 2.457 35.495 -7.216 1.000 48.289 137 ASP A O 1
ATOM 952 N N . PRO A 1 159 ? 1.854 35.713 -9.356 1.000 48.078 138 PRO A N 1
ATOM 953 C CA . PRO A 1 159 ? 1.096 34.459 -9.342 1.000 44.212 138 PRO A CA 1
ATOM 954 C C . PRO A 1 159 ? 2.053 33.275 -9.245 1.000 37.964 138 PRO A C 1
ATOM 955 O O . PRO A 1 159 ? 3.124 33.302 -9.820 1.000 34.592 138 PRO A O 1
ATOM 959 N N . VAL A 1 160 ? 1.656 32.232 -8.523 1.000 32.284 139 VAL A N 1
ATOM 960 C CA . VAL A 1 160 ? 2.331 30.963 -8.645 1.000 30.587 139 VAL A CA 1
ATOM 961 C C . VAL A 1 160 ? 1.661 30.155 -9.759 1.000 26.557 139 VAL A C 1
ATOM 962 O O . VAL A 1 160 ? 0.467 29.886 -9.675 1.000 25.702 139 VAL A O 1
ATOM 966 N N . ILE A 1 161 ? 2.446 29.692 -10.731 1.000 25.319 140 ILE A N 1
ATOM 967 C CA . ILE A 1 161 ? 1.947 28.839 -11.801 1.000 28.940 140 ILE A CA 1
ATOM 968 C C . ILE A 1 161 ? 1.916 27.395 -11.318 1.000 26.957 140 ILE A C 1
ATOM 969 O O . ILE A 1 161 ? 2.965 26.832 -11.022 1.000 27.054 140 ILE A O 1
ATOM 974 N N . HIS A 1 162 ? 0.721 26.774 -11.295 1.000 23.356 141 HIS A N 1
ATOM 975 C CA . HIS A 1 162 ? 0.597 25.385 -10.896 1.000 21.723 141 HIS A CA 1
ATOM 976 C C . HIS A 1 162 ? 0.641 24.455 -12.105 1.000 24.592 141 HIS A C 1
ATOM 977 O O . HIS A 1 162 ? 1.132 23.316 -12.003 1.000 23.348 141 HIS A O 1
ATOM 984 N N . SER A 1 163 ? 0.082 24.915 -13.225 1.000 21.554 142 SER A N 1
ATOM 985 C CA . SER A 1 163 ? -0.027 24.062 -14.395 1.000 20.058 142 SER A CA 1
ATOM 986 C C . SER A 1 163 ? -0.164 24.924 -15.645 1.000 23.202 142 SER A C 1
ATOM 987 O O . SER A 1 163 ? -0.740 26.027 -15.618 1.000 20.808 142 SER A O 1
ATOM 990 N N . GLN A 1 164 ? 0.342 24.401 -16.762 1.000 21.454 143 GLN A N 1
ATOM 991 C CA . GLN A 1 164 ? 0.248 25.109 -18.027 1.000 24.210 143 GLN A CA 1
ATOM 992 C C . GLN A 1 164 ? 0.008 24.081 -19.107 1.000 25.240 143 GLN A C 1
ATOM 993 O O . GLN A 1 164 ? 0.524 22.963 -19.002 1.000 22.532 143 GLN A O 1
ATOM 999 N N . GLY A 1 165 ? -0.805 24.455 -20.099 1.000 21.886 144 GLY A N 1
ATOM 1000 C CA . GLY A 1 165 ? -1.078 23.530 -21.181 1.000 23.819 144 GLY A CA 1
ATOM 1001 C C . GLY A 1 165 ? -1.653 24.247 -22.397 1.000 24.100 144 GLY A C 1
ATOM 1002 O O . GLY A 1 165 ? -1.731 25.471 -22.429 1.000 21.274 144 GLY A O 1
ATOM 1003 N N . SER A 1 166 ? -2.085 23.446 -23.370 1.000 25.320 145 SER A N 1
ATOM 1004 C CA . SER A 1 166 ? -2.814 23.964 -24.502 1.000 27.543 145 SER A CA 1
ATOM 1005 C C . SER A 1 166 ? -3.877 22.966 -24.925 1.000 24.105 145 SER A C 1
ATOM 1006 O O . SER A 1 166 ? -3.975 21.848 -24.409 1.000 21.548 145 SER A O 1
ATOM 1009 N N . ALA A 1 167 ? -4.730 23.441 -25.813 1.000 20.138 146 ALA A N 1
ATOM 1010 C CA . ALA A 1 167 ? -5.916 22.709 -26.204 1.000 21.961 146 ALA A CA 1
ATOM 1011 C C . ALA A 1 167 ? -6.336 23.114 -27.618 1.000 21.850 146 ALA A C 1
ATOM 1012 O O . ALA A 1 167 ? -5.940 24.158 -28.106 1.000 21.616 146 ALA A O 1
ATOM 1014 N N . GLU A 1 168 ? -7.188 22.302 -28.235 1.000 24.623 147 GLU A N 1
ATOM 1015 C CA . GLU A 1 168 ? -7.844 22.699 -29.475 1.000 28.820 147 GLU A CA 1
ATOM 1016 C C . GLU A 1 168 ? -9.186 21.995 -29.563 1.000 28.736 147 GLU A C 1
ATOM 1017 O O . GLU A 1 168 ? -9.416 20.988 -28.875 1.000 25.727 147 GLU A O 1
ATOM 1023 N N . LEU A 1 169 ? -10.065 22.588 -30.375 1.000 27.365 148 LEU A N 1
ATOM 1024 C CA . LEU A 1 169 ? -11.347 22.014 -30.720 1.000 33.175 148 LEU A CA 1
ATOM 1025 C C . LEU A 1 169 ? -11.163 21.192 -31.991 1.000 36.417 148 LEU A C 1
ATOM 1026 O O . LEU A 1 169 ? -10.686 21.727 -32.979 1.000 39.958 148 LEU A O 1
ATOM 1031 N N . ALA A 1 170 ? -11.552 19.917 -31.941 1.000 39.799 149 ALA A N 1
ATOM 1032 C CA . ALA A 1 170 ? -11.266 18.937 -32.983 1.000 44.606 149 ALA A CA 1
ATOM 1033 C C . ALA A 1 170 ? -12.570 18.331 -33.504 1.000 39.901 149 ALA A C 1
ATOM 1034 O O . ALA A 1 170 ? -13.559 18.270 -32.780 1.000 32.697 149 ALA A O 1
ATOM 1036 N N A SER A 1 171 ? -12.579 17.998 -34.802 0.500 43.058 150 SER A N 1
ATOM 1037 N N B SER A 1 171 ? -12.510 17.717 -34.692 0.500 42.222 150 SER A N 1
ATOM 1038 C CA A SER A 1 171 ? -13.735 17.412 -35.469 0.500 39.255 150 SER A CA 1
ATOM 1039 C CA B SER A 1 171 ? -13.660 17.057 -35.299 0.500 37.820 150 SER A CA 1
ATOM 1040 C C A SER A 1 171 ? -13.950 15.991 -34.966 0.500 43.089 150 SER A C 1
ATOM 1041 C C B SER A 1 171 ? -13.980 15.730 -34.602 0.500 40.206 150 SER A C 1
ATOM 1042 O O A SER A 1 171 ? -13.100 15.124 -35.178 0.500 49.259 150 SER A O 1
ATOM 1043 O O B SER A 1 171 ? -13.095 14.925 -34.301 0.500 40.510 150 SER A O 1
ATOM 1048 N N A ALA A 1 172 ? -15.086 15.739 -34.310 0.500 41.413 151 ALA A N 1
ATOM 1049 N N B ALA A 1 172 ? -15.274 15.475 -34.384 0.500 38.421 151 ALA A N 1
ATOM 1050 C CA A ALA A 1 172 ? -15.301 14.412 -33.759 0.500 41.291 151 ALA A CA 1
ATOM 1051 C CA B ALA A 1 172 ? -15.694 14.318 -33.605 0.500 38.103 151 ALA A CA 1
ATOM 1052 C C A ALA A 1 172 ? -14.493 13.463 -34.633 0.500 41.607 151 ALA A C 1
ATOM 1053 C C B ALA A 1 172 ? -16.070 13.155 -34.512 0.500 39.004 151 ALA A C 1
ATOM 1054 O O A ALA A 1 172 ? -13.284 13.639 -34.732 0.500 45.053 151 ALA A O 1
ATOM 1055 O O B ALA A 1 172 ? -15.344 12.794 -35.424 0.500 41.185 151 ALA A O 1
ATOM 1058 N N A ALA A 1 173 ? -15.155 12.497 -35.282 0.500 43.318 152 ALA A N 1
ATOM 1059 N N B ALA A 1 173 ? -17.215 12.555 -34.195 0.500 44.196 152 ALA A N 1
ATOM 1060 C CA A ALA A 1 173 ? -14.520 11.680 -36.311 0.500 43.206 152 ALA A CA 1
ATOM 1061 C CA B ALA A 1 173 ? -17.708 11.393 -34.899 0.500 41.876 152 ALA A CA 1
ATOM 1062 C C A ALA A 1 173 ? -13.821 10.472 -35.690 0.500 45.127 152 ALA A C 1
ATOM 1063 C C B ALA A 1 173 ? -16.907 10.151 -34.500 0.500 38.153 152 ALA A C 1
ATOM 1064 O O A ALA A 1 173 ? -12.691 10.569 -35.217 0.500 46.400 152 ALA A O 1
ATOM 1065 O O B ALA A 1 173 ? -17.464 9.255 -33.891 0.500 39.596 152 ALA A O 1
ATOM 1068 N N A GLU A 1 174 ? -14.520 9.329 -35.707 0.500 49.839 153 GLU A N 1
ATOM 1069 N N B GLU A 1 174 ? -15.611 10.106 -34.833 0.500 36.504 153 GLU A N 1
ATOM 1070 C CA A GLU A 1 174 ? -13.927 8.034 -35.404 0.500 46.419 153 GLU A CA 1
ATOM 1071 C CA B GLU A 1 174 ? -14.835 8.870 -34.823 0.500 42.049 153 GLU A CA 1
ATOM 1072 C C A GLU A 1 174 ? -13.916 7.818 -33.895 0.500 46.096 153 GLU A C 1
ATOM 1073 C C B GLU A 1 174 ? -14.681 8.318 -33.406 0.500 43.293 153 GLU A C 1
ATOM 1074 O O A GLU A 1 174 ? -13.148 8.471 -33.193 0.500 44.642 153 GLU A O 1
ATOM 1075 O O B GLU A 1 174 ? -14.204 9.021 -32.523 0.500 37.845 153 GLU A O 1
ATOM 1078 N N A THR A 1 175 ? -14.793 6.912 -33.433 0.500 45.677 154 THR A N 1
ATOM 1079 N N B THR A 1 175 ? -15.011 7.035 -33.215 0.500 44.072 154 THR A N 1
ATOM 1080 C CA A THR A 1 175 ? -14.875 6.494 -32.043 0.500 47.946 154 THR A CA 1
ATOM 1081 C CA B THR A 1 175 ? -14.986 6.422 -31.895 0.500 49.098 154 THR A CA 1
ATOM 1082 C C A THR A 1 175 ? -14.086 5.203 -31.832 0.500 47.035 154 THR A C 1
ATOM 1083 C C B THR A 1 175 ? -14.070 5.195 -31.872 0.500 47.396 154 THR A C 1
ATOM 1084 O O A THR A 1 175 ? -14.603 4.130 -32.129 0.500 42.765 154 THR A O 1
ATOM 1085 O O B THR A 1 175 ? -14.462 4.146 -32.373 0.500 42.695 154 THR A O 1
ATOM 1092 N N . PRO A 1 176 ? -12.852 5.242 -31.269 1.000 47.685 155 PRO A N 1
ATOM 1093 C CA . PRO A 1 176 ? -11.995 4.057 -31.209 1.000 42.488 155 PRO A CA 1
ATOM 1094 C C . PRO A 1 176 ? -12.615 3.014 -30.290 1.000 38.074 155 PRO A C 1
ATOM 1095 O O . PRO A 1 176 ? -13.468 3.307 -29.456 1.000 32.757 155 PRO A O 1
ATOM 1099 N N . VAL A 1 177 ? -12.258 1.759 -30.527 1.000 40.087 156 VAL A N 1
ATOM 1100 C CA . VAL A 1 177 ? -12.829 0.680 -29.744 1.000 44.193 156 VAL A CA 1
ATOM 1101 C C . VAL A 1 177 ? -11.661 -0.112 -29.172 1.000 39.634 156 VAL A C 1
ATOM 1102 O O . VAL A 1 177 ? -10.545 -0.069 -29.698 1.000 37.736 156 VAL A O 1
ATOM 1106 N N . ALA A 1 178 ? -11.937 -0.794 -28.063 1.000 36.382 157 ALA A N 1
ATOM 1107 C CA . ALA A 1 178 ? -10.927 -1.613 -27.430 1.000 35.302 157 ALA A CA 1
ATOM 1108 C C . ALA A 1 178 ? -11.456 -3.028 -27.417 1.000 35.410 157 ALA A C 1
ATOM 1109 O O . ALA A 1 178 ? -12.651 -3.239 -27.182 1.000 37.356 157 ALA A O 1
ATOM 1111 N N . ASP A 1 179 ? -10.523 -3.967 -27.619 1.000 39.847 158 ASP A N 1
ATOM 1112 C CA . ASP A 1 179 ? -10.795 -5.382 -27.437 1.000 41.707 158 ASP A CA 1
ATOM 1113 C C . ASP A 1 179 ? -10.459 -5.781 -26.000 1.000 34.906 158 ASP A C 1
ATOM 1114 O O . ASP A 1 179 ? -9.328 -6.166 -25.705 1.000 34.070 158 ASP A O 1
ATOM 1119 N N . LEU A 1 180 ? -11.454 -5.689 -25.119 1.000 33.462 159 LEU A N 1
ATOM 1120 C CA . LEU A 1 180 ? -11.228 -5.887 -23.698 1.000 37.491 159 LEU A CA 1
ATOM 1121 C C . LEU A 1 180 ? -10.822 -7.345 -23.452 1.000 40.665 159 LEU A C 1
ATOM 1122 O O . LEU A 1 180 ? -10.075 -7.622 -22.522 1.000 36.819 159 LEU A O 1
ATOM 1127 N N . THR A 1 181 ? -11.312 -8.270 -24.288 1.000 38.630 160 THR A N 1
ATOM 1128 C CA . THR A 1 181 ? -10.957 -9.681 -24.182 1.000 38.809 160 THR A CA 1
ATOM 1129 C C . THR A 1 181 ? -9.464 -9.882 -24.429 1.000 36.359 160 THR A C 1
ATOM 1130 O O . THR A 1 181 ? -8.770 -10.454 -23.599 1.000 40.478 160 THR A O 1
ATOM 1134 N N . GLU A 1 182 ? -8.960 -9.416 -25.575 1.000 37.506 161 GLU A N 1
ATOM 1135 C CA . GLU A 1 182 ? -7.542 -9.525 -25.881 1.000 37.455 161 GLU A CA 1
ATOM 1136 C C . GLU A 1 182 ? -6.716 -8.802 -24.809 1.000 39.789 161 GLU A C 1
ATOM 1137 O O . GLU A 1 182 ? -5.679 -9.298 -24.380 1.000 39.102 161 GLU A O 1
ATOM 1143 N N . MET A 1 183 ? -7.170 -7.624 -24.357 1.000 37.786 162 MET A N 1
ATOM 1144 C CA . MET A 1 183 ? -6.434 -6.892 -23.335 1.000 35.429 162 MET A CA 1
ATOM 1145 C C . MET A 1 183 ? -6.310 -7.743 -22.071 1.000 31.274 162 MET A C 1
ATOM 1146 O O . MET A 1 183 ? -5.225 -7.874 -21.533 1.000 34.044 162 MET A O 1
ATOM 1151 N N . SER A 1 184 ? -7.415 -8.293 -21.572 1.000 34.629 163 SER A N 1
ATOM 1152 C CA . SER A 1 184 ? -7.368 -9.180 -20.422 1.000 40.612 163 SER A CA 1
ATOM 1153 C C . SER A 1 184 ? -6.341 -10.284 -20.659 1.000 43.482 163 SER A C 1
ATOM 1154 O O . SER A 1 184 ? -5.499 -10.541 -19.797 1.000 41.074 163 SER A O 1
ATOM 1157 N N . ARG A 1 185 ? -6.398 -10.885 -21.857 1.000 41.383 164 ARG A N 1
ATOM 1158 C CA . ARG A 1 185 ? -5.623 -12.076 -22.162 1.000 41.043 164 ARG A CA 1
ATOM 1159 C C . ARG A 1 185 ? -4.142 -11.755 -22.030 1.000 36.661 164 ARG A C 1
ATOM 1160 O O . ARG A 1 185 ? -3.380 -12.543 -21.495 1.000 37.977 164 ARG A O 1
ATOM 1168 N N . ARG A 1 186 ? -3.729 -10.590 -22.507 1.000 36.800 165 ARG A N 1
ATOM 1169 C CA . ARG A 1 186 ? -2.320 -10.244 -22.486 1.000 38.748 165 ARG A CA 1
ATOM 1170 C C . ARG A 1 186 ? -1.881 -9.835 -21.080 1.000 38.609 165 ARG A C 1
ATOM 1171 O O . ARG A 1 186 ? -0.682 -9.777 -20.807 1.000 39.311 165 ARG A O 1
ATOM 1179 N N . CYS A 1 187 ? -2.846 -9.444 -20.233 1.000 36.055 166 CYS A N 1
ATOM 1180 C CA . CYS A 1 187 ? -2.551 -9.038 -18.865 1.000 39.567 166 CYS A CA 1
ATOM 1181 C C . CYS A 1 187 ? -2.838 -10.181 -17.890 1.000 42.069 166 CYS A C 1
ATOM 1182 O O . CYS A 1 187 ? -3.562 -10.016 -16.919 1.000 45.277 166 CYS A O 1
ATOM 1185 N N . GLY A 1 188 ? -2.234 -11.349 -18.121 1.000 48.831 167 GLY A N 1
ATOM 1186 C CA . GLY A 1 188 ? -2.554 -12.520 -17.315 1.000 47.120 167 GLY A CA 1
ATOM 1187 C C . GLY A 1 188 ? -1.416 -12.938 -16.390 1.000 47.590 167 GLY A C 1
ATOM 1188 O O . GLY A 1 188 ? -1.455 -14.040 -15.856 1.000 51.565 167 GLY A O 1
ATOM 1189 N N . LYS A 1 189 ? -0.439 -12.042 -16.170 1.000 47.612 168 LYS A N 1
ATOM 1190 C CA . LYS A 1 189 ? 0.782 -12.365 -15.454 1.000 46.193 168 LYS A CA 1
ATOM 1191 C C . LYS A 1 189 ? 0.605 -12.222 -13.943 1.000 54.580 168 LYS A C 1
ATOM 1192 O O . LYS A 1 189 ? 1.457 -12.690 -13.188 1.000 61.094 168 LYS A O 1
ATOM 1198 N N . GLY A 1 190 ? -0.494 -11.611 -13.495 1.000 47.763 169 GLY A N 1
ATOM 1199 C CA . GLY A 1 190 ? -0.757 -11.491 -12.070 1.000 45.290 169 GLY A CA 1
ATOM 1200 C C . GLY A 1 190 ? -1.947 -10.581 -11.794 1.000 43.706 169 GLY A C 1
ATOM 1201 O O . GLY A 1 190 ? -2.314 -9.797 -12.667 1.000 43.107 169 GLY A O 1
ATOM 1202 N N . LYS A 1 191 ? -2.575 -10.782 -10.627 1.000 39.072 170 LYS A N 1
ATOM 1203 C CA . LYS A 1 191 ? -3.707 -10.008 -10.164 1.000 38.699 170 LYS A CA 1
ATOM 1204 C C . LYS A 1 191 ? -3.253 -9.136 -8.984 1.000 37.921 170 LYS A C 1
ATOM 1205 O O . LYS A 1 191 ? -2.598 -9.608 -8.055 1.000 39.203 170 LYS A O 1
ATOM 1208 N N . MET A 1 192 ? -3.612 -7.850 -9.016 1.000 28.972 171 MET A N 1
ATOM 1209 C CA . MET A 1 192 ? -3.356 -6.961 -7.896 1.000 27.526 171 MET A CA 1
ATOM 1210 C C . MET A 1 192 ? -4.717 -6.491 -7.408 1.000 29.246 171 MET A C 1
ATOM 1211 O O . MET A 1 192 ? -5.473 -5.913 -8.176 1.000 30.203 171 MET A O 1
ATOM 1216 N N . SER A 1 193 ? -5.036 -6.769 -6.137 1.000 25.572 172 SER A N 1
ATOM 1217 C CA . SER A 1 193 ? -6.278 -6.331 -5.534 1.000 25.527 172 SER A CA 1
ATOM 1218 C C . SER A 1 193 ? -6.189 -4.874 -5.069 1.000 24.542 172 SER A C 1
ATOM 1219 O O . SER A 1 193 ? -5.107 -4.359 -4.805 1.000 23.100 172 SER A O 1
ATOM 1222 N N . PRO A 1 194 ? -7.342 -4.181 -4.924 1.000 24.278 173 PRO A N 1
ATOM 1223 C CA . PRO A 1 194 ? -7.406 -2.858 -4.305 1.000 24.178 173 PRO A CA 1
ATOM 1224 C C . PRO A 1 194 ? -6.765 -2.867 -2.922 1.000 27.893 173 PRO A C 1
ATOM 1225 O O . PRO A 1 194 ? -6.052 -1.938 -2.560 1.000 23.684 173 PRO A O 1
ATOM 1229 N N . ASP A 1 195 ? -6.990 -3.946 -2.147 1.000 25.027 174 ASP A N 1
ATOM 1230 C CA . ASP A 1 195 ? -6.396 -3.977 -0.818 1.000 25.212 174 ASP A CA 1
ATOM 1231 C C . ASP A 1 195 ? -4.869 -3.966 -0.890 1.000 24.321 174 ASP A C 1
ATOM 1232 O O . ASP A 1 195 ? -4.222 -3.303 -0.082 1.000 25.296 174 ASP A O 1
ATOM 1237 N N . GLN A 1 196 ? -4.288 -4.682 -1.846 1.000 21.332 175 GLN A N 1
ATOM 1238 C CA . GLN A 1 196 ? -2.857 -4.587 -2.045 1.000 23.022 175 GLN A CA 1
ATOM 1239 C C . GLN A 1 196 ? -2.440 -3.171 -2.449 1.000 21.959 175 GLN A C 1
ATOM 1240 O O . GLN A 1 196 ? -1.516 -2.597 -1.861 1.000 21.570 175 GLN A O 1
ATOM 1246 N N . PHE A 1 197 ? -3.087 -2.627 -3.491 1.000 20.777 176 PHE A N 1
ATOM 1247 C CA . PHE A 1 197 ? -2.621 -1.384 -4.106 1.000 20.613 176 PHE A CA 1
ATOM 1248 C C . PHE A 1 197 ? -2.721 -0.204 -3.129 1.000 18.556 176 PHE A C 1
ATOM 1249 O O . PHE A 1 197 ? -1.776 0.567 -2.966 1.000 19.185 176 PHE A O 1
ATOM 1257 N N . TYR A 1 198 ? -3.882 -0.023 -2.505 1.000 17.170 177 TYR A N 1
ATOM 1258 C CA . TYR A 1 198 ? -4.126 1.172 -1.704 1.000 21.182 177 TYR A CA 1
ATOM 1259 C C . TYR A 1 198 ? -3.295 1.132 -0.419 1.000 21.216 177 TYR A C 1
ATOM 1260 O O . TYR A 1 198 ? -2.968 2.176 0.150 1.000 21.555 177 TYR A O 1
ATOM 1269 N N . GLU A 1 199 ? -3.014 -0.086 0.060 1.000 21.705 178 GLU A N 1
ATOM 1270 C CA . 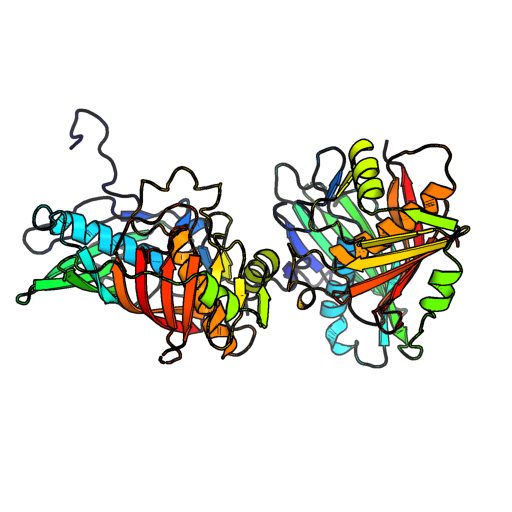GLU A 1 199 ? -2.154 -0.252 1.213 1.000 23.514 178 GLU A CA 1
ATOM 1271 C C . GLU A 1 199 ? -0.703 0.075 0.861 1.000 21.114 178 GLU A C 1
ATOM 1272 O O . GLU A 1 199 ? -0.044 0.781 1.622 1.000 20.432 178 GLU A O 1
ATOM 1278 N N . GLU A 1 200 ? -0.235 -0.400 -0.291 1.000 22.525 179 GLU A N 1
ATOM 1279 C CA . GLU A 1 200 ? 1.089 -0.030 -0.797 1.000 27.111 179 GLU A CA 1
ATOM 1280 C C . GLU A 1 200 ? 1.217 1.485 -0.962 1.000 24.241 179 GLU A C 1
ATOM 1281 O O . GLU A 1 200 ? 2.254 2.076 -0.636 1.000 22.238 179 GLU A O 1
ATOM 1287 N N . GLY A 1 201 ? 0.139 2.144 -1.396 1.000 22.350 180 GLY A N 1
ATOM 1288 C CA . GLY A 1 201 ? 0.128 3.601 -1.464 1.000 21.144 180 GLY A CA 1
ATOM 1289 C C . GLY A 1 201 ? 0.359 4.262 -0.100 1.000 22.279 180 GLY A C 1
ATOM 1290 O O . GLY A 1 201 ? 1.248 5.110 0.075 1.000 20.185 180 GLY A O 1
ATOM 1291 N N . ARG A 1 202 ? -0.469 3.875 0.876 1.000 23.220 181 ARG A N 1
ATOM 1292 C CA . ARG A 1 202 ? -0.357 4.413 2.221 1.000 22.440 181 ARG A CA 1
ATOM 1293 C C . ARG A 1 202 ? 1.071 4.206 2.766 1.000 19.656 181 ARG A C 1
ATOM 1294 O O . ARG A 1 202 ? 1.603 5.082 3.438 1.000 21.749 181 ARG A O 1
ATOM 1302 N N . SER A 1 203 ? 1.677 3.085 2.447 1.000 19.333 182 SER A N 1
ATOM 1303 C CA . SER A 1 203 ? 3.040 2.761 2.837 1.000 22.836 182 SER A CA 1
ATOM 1304 C C . SER A 1 203 ? 4.067 3.723 2.233 1.000 24.205 182 SER A C 1
ATOM 1305 O O . SER A 1 203 ? 5.118 3.950 2.806 1.000 22.779 182 SER A O 1
ATOM 1308 N N . ARG A 1 204 ? 3.805 4.199 1.017 1.000 23.432 183 ARG A N 1
ATOM 1309 C CA . ARG A 1 204 ? 4.702 5.118 0.326 1.000 25.719 183 ARG A CA 1
ATOM 1310 C C . ARG A 1 204 ? 4.372 6.572 0.657 1.000 22.916 183 ARG A C 1
ATOM 1311 O O . ARG A 1 204 ? 5.107 7.465 0.273 1.000 21.068 183 ARG A O 1
ATOM 1319 N N . GLY A 1 205 ? 3.249 6.825 1.331 1.000 20.863 184 GLY A N 1
ATOM 1320 C CA . GLY A 1 205 ? 2.841 8.182 1.633 1.000 21.192 184 GLY A CA 1
ATOM 1321 C C . GLY A 1 205 ? 1.772 8.738 0.685 1.000 21.040 184 GLY A C 1
ATOM 1322 O O . GLY A 1 205 ? 1.502 9.928 0.727 1.000 23.747 184 GLY A O 1
ATOM 1323 N N . MET A 1 206 ? 1.169 7.901 -0.172 1.000 22.503 185 MET A N 1
ATOM 1324 C CA . MET A 1 206 ? 0.078 8.326 -1.040 1.000 23.192 185 MET A CA 1
ATOM 1325 C C . MET A 1 206 ? -1.244 7.786 -0.487 1.000 24.161 185 MET A C 1
ATOM 1326 O O . MET A 1 206 ? -1.517 6.586 -0.556 1.000 25.895 185 MET A O 1
ATOM 1331 N N . PHE A 1 207 ? -2.023 8.677 0.138 1.000 24.135 186 PHE A N 1
ATOM 1332 C CA . PHE A 1 207 ? -3.300 8.323 0.739 1.000 22.518 186 PHE A CA 1
ATOM 1333 C C . PHE A 1 207 ? -4.444 8.607 -0.237 1.000 22.476 186 PHE A C 1
ATOM 1334 O O . PHE A 1 207 ? -4.823 9.756 -0.457 1.000 22.810 186 PHE A O 1
ATOM 1342 N N . HIS A 1 208 ? -4.977 7.541 -0.829 1.000 20.389 187 HIS A N 1
ATOM 1343 C CA . HIS A 1 208 ? -6.197 7.625 -1.602 1.000 19.543 187 HIS A CA 1
ATOM 1344 C C . HIS A 1 208 ? -7.323 7.297 -0.641 1.000 20.309 187 HIS A C 1
ATOM 1345 O O . HIS A 1 208 ? -7.471 6.146 -0.235 1.000 20.334 187 HIS A O 1
ATOM 1352 N N . GLY A 1 209 ? -8.122 8.301 -0.310 1.000 19.633 188 GLY A N 1
ATOM 1353 C CA . GLY A 1 209 ? -9.296 8.097 0.511 1.000 20.848 188 GLY A CA 1
ATOM 1354 C C . GLY A 1 209 ? -10.412 7.420 -0.274 1.000 21.297 188 GLY A C 1
ATOM 1355 O O . GLY A 1 209 ? -10.280 7.166 -1.481 1.000 20.826 188 GLY A O 1
ATOM 1356 N N . PRO A 1 210 ? -11.539 7.084 0.389 1.000 21.792 189 PRO A N 1
ATOM 1357 C CA . PRO A 1 210 ? -12.634 6.352 -0.259 1.000 23.499 189 PRO A CA 1
ATOM 1358 C C . PRO A 1 210 ? -13.094 6.869 -1.625 1.000 21.426 189 PRO A C 1
ATOM 1359 O O . PRO A 1 210 ? -13.297 6.055 -2.540 1.000 20.890 189 PRO A O 1
ATOM 1363 N N . ALA A 1 211 ? -13.187 8.196 -1.792 1.000 19.422 190 ALA A N 1
ATOM 1364 C CA . ALA A 1 211 ? -13.650 8.746 -3.070 1.000 19.824 190 ALA A CA 1
ATOM 1365 C C . ALA A 1 211 ? -12.662 8.498 -4.214 1.000 19.276 190 ALA A C 1
ATOM 1366 O O . ALA A 1 211 ? -13.031 8.631 -5.381 1.000 21.265 190 ALA A O 1
ATOM 1368 N N . PHE A 1 212 ? -11.390 8.200 -3.902 1.000 19.388 191 PHE A N 1
ATOM 1369 C CA . PHE A 1 212 ? -10.387 7.953 -4.920 1.000 20.828 191 PHE A CA 1
ATOM 1370 C C . PHE A 1 212 ? -10.007 6.485 -5.079 1.000 22.743 191 PHE A C 1
ATOM 1371 O O . PHE A 1 212 ? -9.093 6.176 -5.842 1.000 21.587 191 PHE A O 1
ATOM 1379 N N . GLN A 1 213 ? -10.715 5.566 -4.404 1.000 21.264 192 GLN A N 1
ATOM 1380 C CA . GLN A 1 213 ? -10.448 4.148 -4.534 1.000 23.298 192 GLN A CA 1
ATOM 1381 C C . GLN A 1 213 ? -11.340 3.575 -5.629 1.000 23.580 192 GLN A C 1
ATOM 1382 O O . GLN A 1 213 ? -12.241 2.781 -5.373 1.000 20.785 192 GLN A O 1
ATOM 1388 N N . GLY A 1 214 ? -11.073 4.013 -6.854 1.000 23.349 193 GLY A N 1
ATOM 1389 C CA . GLY A 1 214 ? -11.889 3.619 -7.986 1.000 22.479 193 GLY A CA 1
ATOM 1390 C C . GLY A 1 214 ? -11.468 2.296 -8.616 1.000 21.914 193 GLY A C 1
ATOM 1391 O O . GLY A 1 214 ? -12.217 1.768 -9.416 1.000 22.136 193 GLY A O 1
ATOM 1392 N N . ILE A 1 215 ? -10.289 1.763 -8.270 1.000 21.200 194 ILE A N 1
ATOM 1393 C CA . ILE A 1 215 ? -9.779 0.536 -8.848 1.000 21.913 194 ILE A CA 1
ATOM 1394 C C . ILE A 1 215 ? -10.432 -0.634 -8.112 1.000 26.394 194 ILE A C 1
ATOM 1395 O O . ILE A 1 215 ? -10.374 -0.652 -6.887 1.000 25.049 194 ILE A O 1
ATOM 1400 N N . LYS A 1 216 ? -11.057 -1.557 -8.868 1.000 25.523 195 LYS A N 1
ATOM 1401 C CA . LYS A 1 216 ? -11.720 -2.755 -8.357 1.000 29.754 195 LYS A CA 1
ATOM 1402 C C . LYS A 1 216 ? -10.839 -3.989 -8.532 1.000 29.345 195 LYS A C 1
ATOM 1403 O O . LYS A 1 216 ? -11.007 -4.956 -7.794 1.000 30.890 195 LYS A O 1
ATOM 1409 N N . ASN A 1 217 ? -10.001 -3.987 -9.577 1.000 27.798 196 ASN A N 1
ATOM 1410 C CA A ASN A 1 217 ? -9.139 -5.105 -9.941 0.500 29.675 196 ASN A CA 1
ATOM 1411 C CA B ASN A 1 217 ? -9.054 -5.056 -9.819 0.500 27.289 196 ASN A CA 1
ATOM 1412 C C . ASN A 1 217 ? -8.069 -4.596 -10.889 1.000 28.131 196 ASN A C 1
ATOM 1413 O O . ASN A 1 217 ? -8.361 -3.705 -11.709 1.000 23.597 196 ASN A O 1
ATOM 1422 N N . VAL A 1 218 ? -6.878 -5.188 -10.821 1.000 23.772 197 VAL A N 1
ATOM 1423 C CA . VAL A 1 218 ? -5.817 -4.867 -11.755 1.000 26.645 197 VAL A CA 1
ATOM 1424 C C . VAL A 1 218 ? -5.225 -6.172 -12.284 1.000 28.067 197 VAL A C 1
ATOM 1425 O O . VAL A 1 218 ? -4.735 -6.968 -11.495 1.000 28.795 197 VAL A O 1
ATOM 1429 N N . ASN A 1 219 ? -5.248 -6.363 -13.608 1.000 27.730 198 ASN A N 1
ATOM 1430 C CA . ASN A 1 219 ? -4.551 -7.463 -14.260 1.000 29.397 198 ASN A CA 1
ATOM 1431 C C . ASN A 1 219 ? -3.249 -6.943 -14.853 1.000 29.069 198 ASN A C 1
ATOM 1432 O O . ASN A 1 219 ? -3.235 -5.983 -15.642 1.000 25.956 198 ASN A O 1
ATOM 1437 N N . ILE A 1 220 ? -2.152 -7.593 -14.452 1.000 28.827 199 ILE A N 1
ATOM 1438 C CA . ILE A 1 220 ? -0.812 -7.129 -14.766 1.000 30.635 199 ILE A CA 1
ATOM 1439 C C . ILE A 1 220 ? -0.286 -7.900 -15.977 1.000 35.149 199 ILE A C 1
ATOM 1440 O O . ILE A 1 220 ? -0.292 -9.131 -15.997 1.000 36.433 199 ILE A O 1
ATOM 1445 N N . GLY A 1 221 ? 0.169 -7.159 -16.986 1.000 31.893 200 GLY A N 1
ATOM 1446 C CA . GLY A 1 221 ? 0.787 -7.728 -18.172 1.000 30.750 200 GLY A CA 1
ATOM 1447 C C . GLY A 1 221 ? 2.243 -7.300 -18.233 1.000 30.885 200 GLY A C 1
ATOM 1448 O O . GLY A 1 221 ? 2.781 -6.770 -17.265 1.000 30.445 200 GLY A O 1
ATOM 1449 N N . ASN A 1 222 ? 2.880 -7.553 -19.371 1.000 34.256 201 ASN A N 1
ATOM 1450 C CA . ASN A 1 222 ? 4.245 -7.107 -19.578 1.000 34.371 201 ASN A CA 1
ATOM 1451 C C . ASN A 1 222 ? 4.218 -5.706 -20.190 1.000 31.189 201 ASN A C 1
ATOM 1452 O O . ASN A 1 222 ? 3.812 -5.577 -21.332 1.000 30.988 201 ASN A O 1
ATOM 1457 N N . ARG A 1 223 ? 4.612 -4.681 -19.412 1.000 30.766 202 ARG A N 1
ATOM 1458 C CA . ARG A 1 223 ? 4.614 -3.281 -19.839 1.000 33.194 202 ARG A CA 1
ATOM 1459 C C . ARG A 1 223 ? 3.216 -2.802 -20.243 1.000 29.100 202 ARG A C 1
ATOM 1460 O O . ARG A 1 223 ? 3.069 -1.850 -21.024 1.000 28.859 202 ARG A O 1
ATOM 1468 N N . GLU A 1 224 ? 2.199 -3.452 -19.680 1.000 28.831 203 GLU A N 1
ATOM 1469 C CA . GLU A 1 224 ? 0.808 -3.074 -19.878 1.000 29.053 203 GLU A CA 1
ATOM 1470 C C . GLU A 1 224 ? -0.012 -3.612 -18.719 1.000 27.571 203 GLU A C 1
ATOM 1471 O O . GLU A 1 224 ? 0.372 -4.616 -18.089 1.000 27.228 203 GLU A O 1
ATOM 1477 N N A VAL A 1 225 ? -1.161 -2.965 -18.493 0.370 26.387 204 VAL A N 1
ATOM 1478 N N B VAL A 1 225 ? -1.093 -2.896 -18.380 0.630 25.967 204 VAL A N 1
ATOM 1479 C CA A VAL A 1 225 ? -2.004 -3.204 -17.335 0.370 25.994 204 VAL A CA 1
ATOM 1480 C CA B VAL A 1 225 ? -2.015 -3.333 -17.342 0.630 25.893 204 VAL A CA 1
ATOM 1481 C C A VAL A 1 225 ? -3.455 -2.951 -17.736 0.370 25.259 204 VAL A C 1
ATOM 1482 C C B VAL A 1 225 ? -3.440 -3.005 -17.766 0.630 24.545 204 VAL A C 1
ATOM 1483 O O A VAL A 1 225 ? -3.735 -2.001 -18.468 0.370 25.919 204 VAL A O 1
ATOM 1484 O O B VAL A 1 225 ? -3.687 -2.044 -18.498 0.630 26.199 204 VAL A O 1
ATOM 1491 N N . LEU A 1 226 ? -4.381 -3.758 -17.216 1.000 26.139 205 LEU A N 1
ATOM 1492 C CA . LEU A 1 226 ? -5.808 -3.520 -17.425 1.000 26.712 205 LEU A CA 1
ATOM 1493 C C . LEU A 1 226 ? -6.491 -3.456 -16.074 1.000 25.611 205 LEU A C 1
ATOM 1494 O O . LEU A 1 226 ? -6.472 -4.441 -15.335 1.000 23.597 205 LEU A O 1
ATOM 1499 N N . ALA A 1 227 ? -7.054 -2.301 -15.714 1.000 23.316 206 ALA A N 1
ATOM 1500 C CA . ALA A 1 227 ? -7.775 -2.211 -14.456 1.000 22.217 206 ALA A CA 1
ATOM 1501 C C . ALA A 1 227 ? -9.260 -2.049 -14.712 1.000 23.042 206 ALA A C 1
ATOM 1502 O O . ALA A 1 227 ? -9.654 -1.288 -15.598 1.000 25.793 206 ALA A O 1
ATOM 1504 N N . GLN A 1 228 ? -10.057 -2.710 -13.867 1.000 21.891 207 GLN A N 1
ATOM 1505 C CA . GLN A 1 228 ? -11.474 -2.434 -13.739 1.000 24.463 207 GLN A CA 1
ATOM 1506 C C . GLN A 1 228 ? -11.697 -1.262 -12.781 1.000 24.682 207 GLN A C 1
ATOM 1507 O O . GLN A 1 228 ? -11.191 -1.292 -11.662 1.000 25.082 207 GLN A O 1
ATOM 1513 N N . LEU A 1 229 ? -12.495 -0.264 -13.211 1.000 22.913 208 LEU A N 1
ATOM 1514 C CA . LEU A 1 229 ? -12.813 0.902 -12.413 1.000 23.707 208 LEU A CA 1
ATOM 1515 C C . LEU A 1 229 ? -14.294 0.907 -12.051 1.000 25.710 208 LEU A C 1
ATOM 1516 O O . LEU A 1 229 ? -15.147 0.520 -12.851 1.000 25.610 208 LEU A O 1
ATOM 1521 N N . GLN A 1 230 ? -14.591 1.485 -10.889 1.000 27.312 209 GLN A N 1
ATOM 1522 C CA . GLN A 1 230 ? -15.952 1.771 -10.465 1.000 26.987 209 GLN A CA 1
ATOM 1523 C C . GLN A 1 230 ? -15.975 3.056 -9.639 1.000 26.845 209 GLN A C 1
ATOM 1524 O O . GLN A 1 230 ? -15.231 3.203 -8.666 1.000 26.320 209 GLN A O 1
ATOM 1530 N N . LEU A 1 231 ? -16.914 3.947 -9.977 1.000 26.478 210 LEU A N 1
ATOM 1531 C CA . LEU A 1 231 ? -17.122 5.163 -9.218 1.000 26.643 210 LEU A CA 1
ATOM 1532 C C . LEU A 1 231 ? -17.436 4.795 -7.781 1.000 27.180 210 LEU A C 1
ATOM 1533 O O . LEU A 1 231 ? -18.374 4.062 -7.533 1.000 24.743 210 LEU A O 1
ATOM 1538 N N . PRO A 1 232 ? -16.648 5.228 -6.770 1.000 25.856 211 PRO A N 1
ATOM 1539 C CA . PRO A 1 232 ? -16.924 4.800 -5.406 1.000 24.514 211 PRO A CA 1
ATOM 1540 C C . PRO A 1 232 ? -18.315 5.237 -4.963 1.000 27.097 211 PRO A C 1
ATOM 1541 O O . PRO A 1 232 ? -18.826 6.281 -5.381 1.000 23.788 211 PRO A O 1
ATOM 1545 N N . GLU A 1 233 ? -18.892 4.454 -4.052 1.000 27.904 212 GLU A N 1
ATOM 1546 C CA . GLU A 1 233 ? -20.268 4.659 -3.630 1.000 32.871 212 GLU A CA 1
ATOM 1547 C C . GLU A 1 233 ? -20.405 6.017 -2.954 1.000 29.809 212 GLU A C 1
ATOM 1548 O O . GLU A 1 233 ? -21.436 6.663 -3.091 1.000 31.814 212 GLU A O 1
ATOM 1554 N N . ILE A 1 234 ? -19.374 6.453 -2.210 1.000 28.794 213 ILE A N 1
ATOM 1555 C CA . ILE A 1 234 ? -19.413 7.732 -1.502 1.000 28.420 213 ILE A CA 1
ATOM 1556 C C . ILE A 1 234 ? -19.622 8.924 -2.450 1.000 28.728 213 ILE A C 1
ATOM 1557 O O . ILE A 1 234 ? -20.169 9.938 -2.020 1.000 29.912 213 ILE A O 1
ATOM 1562 N N . VAL A 1 235 ? -19.275 8.813 -3.744 1.000 27.621 214 VAL A N 1
ATOM 1563 C CA . VAL A 1 235 ? -19.516 9.901 -4.691 1.000 29.000 214 VAL A CA 1
ATOM 1564 C C . VAL A 1 235 ? -20.462 9.465 -5.807 1.000 30.551 214 VAL A C 1
ATOM 1565 O O . VAL A 1 235 ? -20.483 10.060 -6.878 1.000 32.066 214 VAL A O 1
ATOM 1569 N N . SER A 1 236 ? -21.274 8.427 -5.562 1.000 37.791 215 SER A N 1
ATOM 1570 C CA . SER A 1 236 ? -22.194 7.919 -6.576 1.000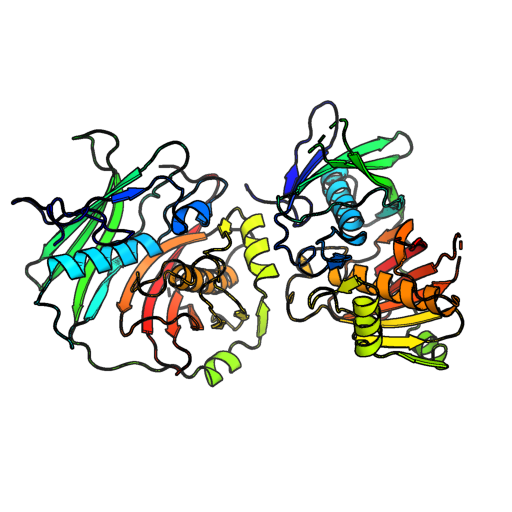 41.659 215 SER A CA 1
ATOM 1571 C C . SER A 1 236 ? -23.168 9.013 -7.034 1.000 37.653 215 SER A C 1
ATOM 1572 O O . SER A 1 236 ? -23.618 9.021 -8.173 1.000 44.385 215 SER A O 1
ATOM 1575 N N . GLY A 1 237 ? -23.425 10.007 -6.188 1.000 40.486 216 GLY A N 1
ATOM 1576 C CA . GLY A 1 237 ? -24.311 11.096 -6.567 1.000 49.140 216 GLY A CA 1
ATOM 1577 C C . GLY A 1 237 ? -23.665 12.209 -7.406 1.000 54.967 216 GLY A C 1
ATOM 1578 O O . GLY A 1 237 ? -24.264 13.283 -7.505 1.000 51.461 216 GLY A O 1
ATOM 1579 N N . THR A 1 238 ? -22.477 11.982 -8.013 1.000 49.287 217 THR A N 1
ATOM 1580 C CA . THR A 1 238 ? -21.744 13.056 -8.679 1.000 40.485 217 THR A CA 1
ATOM 1581 C C . THR A 1 238 ? -21.469 12.760 -10.154 1.000 38.396 217 THR A C 1
ATOM 1582 O O . THR A 1 238 ? -20.749 13.533 -10.800 1.000 33.997 217 THR A O 1
ATOM 1586 N N . ASN A 1 239 ? -21.982 11.649 -10.698 1.000 38.486 218 ASN A N 1
ATOM 1587 C CA . ASN A 1 239 ? -21.507 11.210 -12.009 1.000 44.691 218 ASN A CA 1
ATOM 1588 C C . ASN A 1 239 ? -21.945 12.160 -13.129 1.000 43.753 218 ASN A C 1
ATOM 1589 O O . ASN A 1 239 ? -21.275 12.247 -14.160 1.000 45.134 218 ASN A O 1
ATOM 1594 N N . GLU A 1 240 ? -23.044 12.897 -12.924 1.000 43.589 219 GLU A N 1
ATOM 1595 C CA . GLU A 1 240 ? -23.532 13.843 -13.916 1.000 41.841 219 GLU A CA 1
ATOM 1596 C C . GLU A 1 240 ? -22.880 15.220 -13.758 1.000 36.920 219 GLU A C 1
ATOM 1597 O O . GLU A 1 240 ? -23.123 16.093 -14.570 1.000 41.043 219 GLU A O 1
ATOM 1603 N N . GLN A 1 241 ? -22.057 15.442 -12.736 1.000 30.712 220 GLN A N 1
ATOM 1604 C CA . GLN A 1 241 ? -21.498 16.770 -12.518 1.000 30.995 220 GLN A CA 1
ATOM 1605 C C . GLN A 1 241 ? -20.214 17.034 -13.307 1.000 25.831 220 GLN A C 1
ATOM 1606 O O . GLN A 1 241 ? -19.792 18.180 -13.411 1.000 24.712 220 GLN A O 1
ATOM 1612 N N . PHE A 1 242 ? -19.567 15.978 -13.803 1.000 23.864 221 PHE A N 1
ATOM 1613 C CA . PHE A 1 242 ? -18.228 16.049 -14.349 1.000 22.594 221 PHE A CA 1
ATOM 1614 C C . PHE A 1 242 ? -18.214 15.362 -15.708 1.000 23.785 221 PHE A C 1
ATOM 1615 O O . PHE A 1 242 ? -18.947 14.402 -15.903 1.000 24.922 221 PHE A O 1
ATOM 1623 N N . VAL A 1 243 ? -17.317 15.791 -16.597 1.000 21.320 222 VAL A N 1
ATOM 1624 C CA . VAL A 1 243 ? -17.021 15.063 -17.820 1.000 21.605 222 VAL A CA 1
ATOM 1625 C C . VAL A 1 243 ? -15.819 14.160 -17.534 1.000 20.739 222 VAL A C 1
ATOM 1626 O O . VAL A 1 243 ? -15.912 12.943 -17.617 1.000 19.322 222 VAL A O 1
ATOM 1630 N N . LEU A 1 244 ? -14.695 14.778 -17.143 1.000 18.729 223 LEU A N 1
ATOM 1631 C CA . LEU A 1 244 ? -13.571 14.043 -16.581 1.000 20.575 223 LEU A CA 1
ATOM 1632 C C . LEU A 1 244 ? -13.720 13.934 -15.050 1.000 19.814 223 LEU A C 1
ATOM 1633 O O . LEU A 1 244 ? -13.303 14.825 -14.294 1.000 21.415 223 LEU A O 1
ATOM 1638 N N . HIS A 1 245 ? -14.361 12.851 -14.592 1.000 20.402 224 HIS A N 1
ATOM 1639 C CA . HIS A 1 245 ? -14.677 12.680 -13.184 1.000 20.436 224 HIS A CA 1
ATOM 1640 C C . HIS A 1 245 ? -13.365 12.408 -12.448 1.000 19.584 224 HIS A C 1
ATOM 1641 O O . HIS A 1 245 ? -12.601 11.501 -12.811 1.000 19.435 224 HIS A O 1
ATOM 1648 N N . PRO A 1 246 ? -13.000 13.228 -11.447 1.000 19.792 225 PRO A N 1
ATOM 1649 C CA . PRO A 1 246 ? -11.717 13.050 -10.777 1.000 19.723 225 PRO A CA 1
ATOM 1650 C C . PRO A 1 246 ? -11.513 11.657 -10.177 1.000 20.239 225 PRO A C 1
ATOM 1651 O O . PRO A 1 246 ? -10.383 11.172 -10.170 1.000 20.062 225 PRO A O 1
ATOM 1655 N N . SER A 1 247 ? -12.589 11.011 -9.698 1.000 18.780 226 SER A N 1
ATOM 1656 C CA . SER A 1 247 ? -12.457 9.687 -9.102 1.000 20.077 226 SER A CA 1
ATOM 1657 C C . SER A 1 247 ? -12.026 8.682 -10.166 1.000 21.754 226 SER A C 1
ATOM 1658 O O . SER A 1 247 ? -11.130 7.865 -9.948 1.000 19.303 226 SER A O 1
ATOM 1661 N N . ILE A 1 248 ? -12.706 8.723 -11.310 1.000 22.111 227 ILE A N 1
ATOM 1662 C CA . ILE A 1 248 ? -12.436 7.806 -12.397 1.000 20.633 227 ILE A CA 1
ATOM 1663 C C . ILE A 1 248 ? -11.093 8.112 -13.041 1.000 19.357 227 ILE A C 1
ATOM 1664 O O . ILE A 1 248 ? -10.273 7.202 -13.285 1.000 17.858 227 ILE A O 1
ATOM 1669 N N . MET A 1 249 ? -10.893 9.378 -13.345 1.000 17.816 228 MET A N 1
ATOM 1670 C CA . MET A 1 249 ? -9.680 9.786 -14.032 1.000 19.792 228 MET A CA 1
ATOM 1671 C C . MET A 1 249 ? -8.435 9.549 -13.169 1.000 18.697 228 MET A C 1
ATOM 1672 O O . MET A 1 249 ? -7.403 9.123 -13.707 1.000 18.125 228 MET A O 1
ATOM 1677 N N . ASP A 1 250 ? -8.497 9.840 -11.862 1.000 19.802 229 ASP A N 1
ATOM 1678 C CA . ASP A 1 250 ? -7.337 9.571 -11.016 1.000 19.482 229 ASP A CA 1
ATOM 1679 C C . ASP A 1 250 ? -7.112 8.066 -10.902 1.000 18.812 229 ASP A C 1
ATOM 1680 O O . ASP A 1 250 ? -5.971 7.607 -10.938 1.000 17.257 229 ASP A O 1
ATOM 1685 N N . SER A 1 251 ? -8.188 7.277 -10.863 1.000 18.130 230 SER A N 1
ATOM 1686 C CA . SER A 1 251 ? -8.018 5.821 -10.863 1.000 19.457 230 SER A CA 1
ATOM 1687 C C . SER A 1 251 ? -7.345 5.331 -12.151 1.000 21.222 230 SER A C 1
ATOM 1688 O O . SER A 1 251 ? -6.619 4.317 -12.141 1.000 18.854 230 SER A O 1
ATOM 1691 N N . ALA A 1 252 ? -7.607 6.023 -13.276 1.000 18.079 231 ALA A N 1
ATOM 1692 C CA . ALA A 1 252 ? -6.924 5.754 -14.530 1.000 18.796 231 ALA A CA 1
ATOM 1693 C C . ALA A 1 252 ? -5.432 6.074 -14.455 1.000 19.389 231 ALA A C 1
ATOM 1694 O O . ALA A 1 252 ? -4.628 5.262 -14.941 1.000 18.683 231 ALA A O 1
ATOM 1696 N N . LEU A 1 253 ? -5.077 7.226 -13.847 1.000 18.020 232 LEU A N 1
ATOM 1697 C CA . LEU A 1 253 ? -3.677 7.574 -13.657 1.000 18.797 232 LEU A CA 1
ATOM 1698 C C . LEU A 1 253 ? -3.002 6.631 -12.646 1.000 20.526 232 LEU A C 1
ATOM 1699 O O . LEU A 1 253 ? -1.822 6.313 -12.808 1.000 21.324 232 LEU A O 1
ATOM 1704 N N . GLN A 1 254 ? -3.739 6.191 -11.619 1.000 19.167 233 GLN A N 1
ATOM 1705 C CA . GLN A 1 254 ? -3.253 5.172 -10.688 1.000 19.301 233 GLN A CA 1
ATOM 1706 C C . GLN A 1 254 ? -2.831 3.914 -11.461 1.000 20.408 233 GLN A C 1
ATOM 1707 O O . GLN A 1 254 ? -1.740 3.398 -11.248 1.000 19.968 233 GLN A O 1
ATOM 1713 N N . THR A 1 255 ? -3.729 3.440 -12.350 1.000 18.555 234 THR A N 1
ATOM 1714 C CA . THR A 1 255 ? -3.474 2.309 -13.220 1.000 18.421 234 THR A CA 1
ATOM 1715 C C . THR A 1 255 ? -2.169 2.500 -13.984 1.000 21.507 234 THR A C 1
ATOM 1716 O O . THR A 1 255 ? -1.324 1.599 -13.970 1.000 23.675 234 THR A O 1
ATOM 1720 N N . ALA A 1 256 ? -1.990 3.670 -14.628 1.000 20.872 235 ALA A N 1
ATOM 1721 C CA . ALA A 1 256 ? -0.745 3.942 -15.330 1.000 21.892 235 ALA A CA 1
ATOM 1722 C C . ALA A 1 256 ? 0.460 3.909 -14.389 1.000 23.154 235 ALA A C 1
ATOM 1723 O O . ALA A 1 256 ? 1.543 3.479 -14.811 1.000 23.402 235 ALA A O 1
ATOM 1725 N N . THR A 1 257 ? 0.330 4.445 -13.166 1.000 20.909 236 THR A N 1
ATOM 1726 C CA . THR A 1 257 ? 1.476 4.435 -12.266 1.000 22.621 236 THR A CA 1
ATOM 1727 C C . THR A 1 257 ? 1.859 2.998 -11.917 1.000 21.695 236 THR A C 1
ATOM 1728 O O . THR A 1 257 ? 3.041 2.720 -11.741 1.000 22.360 236 THR A O 1
ATOM 1732 N N . ILE A 1 258 ? 0.876 2.099 -11.816 1.000 22.869 237 ILE A N 1
ATOM 1733 C CA . ILE A 1 258 ? 1.175 0.688 -11.568 1.000 27.286 237 ILE A CA 1
ATOM 1734 C C . ILE A 1 258 ? 2.070 0.174 -12.699 1.000 27.390 237 ILE A C 1
ATOM 1735 O O . ILE A 1 258 ? 3.067 -0.490 -12.456 1.000 28.616 237 ILE A O 1
ATOM 1740 N N . CYS A 1 259 ? 1.722 0.551 -13.935 1.000 26.778 238 CYS A N 1
ATOM 1741 C CA . CYS A 1 259 ? 2.412 0.117 -15.131 1.000 26.442 238 CYS A CA 1
ATOM 1742 C C . CYS A 1 259 ? 3.837 0.665 -15.121 1.000 27.852 238 CYS A C 1
ATOM 1743 O O . CYS A 1 259 ? 4.820 -0.075 -15.271 1.000 29.061 238 CYS A O 1
ATOM 1746 N N . ILE A 1 260 ? 3.954 1.967 -14.855 1.000 27.081 239 ILE A N 1
ATOM 1747 C CA . ILE A 1 260 ? 5.248 2.618 -14.746 1.000 25.594 239 ILE A CA 1
ATOM 1748 C C . ILE A 1 260 ? 6.068 2.070 -13.575 1.000 29.764 239 ILE A C 1
ATOM 1749 O O . ILE A 1 260 ? 7.291 1.999 -13.682 1.000 33.720 239 ILE A O 1
ATOM 1754 N N . MET A 1 261 ? 5.444 1.744 -12.435 1.000 27.859 240 MET A N 1
ATOM 1755 C CA . MET A 1 261 ? 6.245 1.385 -11.273 1.000 32.542 240 MET A CA 1
ATOM 1756 C C . MET A 1 261 ? 6.930 0.040 -11.517 1.000 42.859 240 MET A C 1
ATOM 1757 O O . MET A 1 261 ? 8.016 -0.184 -10.979 1.000 42.312 240 MET A O 1
ATOM 1762 N N . GLN A 1 262 ? 6.324 -0.808 -12.363 1.000 44.460 241 GLN A N 1
ATOM 1763 C CA . GLN A 1 262 ? 6.957 -2.036 -12.817 1.000 51.016 241 GLN A CA 1
ATOM 1764 C C . GLN A 1 262 ? 8.437 -1.806 -13.104 1.000 55.041 241 GLN A C 1
ATOM 1765 O O . GLN A 1 262 ? 9.229 -2.695 -12.817 1.000 63.785 241 GLN A O 1
ATOM 1771 N N . GLU A 1 263 ? 8.805 -0.651 -13.687 1.000 50.961 242 GLU A N 1
ATOM 1772 C CA . GLU A 1 263 ? 10.174 -0.430 -14.137 1.000 52.294 242 GLU A CA 1
ATOM 1773 C C . GLU A 1 263 ? 10.977 0.482 -13.196 1.000 52.666 242 GLU A C 1
ATOM 1774 O O . GLU A 1 263 ? 12.061 0.899 -13.577 1.000 54.663 242 GLU A O 1
ATOM 1780 N N . LEU A 1 264 ? 10.516 0.744 -11.958 1.000 57.935 243 LEU A N 1
ATOM 1781 C CA . LEU A 1 264 ? 11.235 1.594 -11.009 1.000 58.089 243 LEU A CA 1
ATOM 1782 C C . LEU A 1 264 ? 11.526 0.855 -9.697 1.000 67.374 243 LEU A C 1
ATOM 1783 O O . LEU A 1 264 ? 10.951 -0.202 -9.447 1.000 62.692 243 LEU A O 1
ATOM 1788 N N . THR A 1 265 ? 12.381 1.481 -8.851 1.000 75.207 244 THR A N 1
ATOM 1789 C CA . THR A 1 265 ? 12.617 1.140 -7.446 1.000 74.714 244 THR A CA 1
ATOM 1790 C C . THR A 1 265 ? 11.295 0.994 -6.688 1.000 79.506 244 THR A C 1
ATOM 1791 O O . THR A 1 265 ? 10.380 1.791 -6.882 1.000 80.346 244 THR A O 1
ATOM 1795 N N . ASP A 1 266 ? 11.244 -0.000 -5.783 1.000 84.429 245 ASP A N 1
ATOM 1796 C CA . ASP A 1 266 ? 10.002 -0.496 -5.204 1.000 79.559 245 ASP A CA 1
ATOM 1797 C C . ASP A 1 266 ? 9.202 0.656 -4.605 1.000 75.200 245 ASP A C 1
ATOM 1798 O O . ASP A 1 266 ? 8.097 0.942 -5.058 1.000 88.484 245 ASP A O 1
ATOM 1800 N N . GLN A 1 267 ? 9.763 1.320 -3.593 1.000 69.523 246 GLN A N 1
ATOM 1801 C CA . GLN A 1 267 ? 8.944 2.124 -2.701 1.000 66.392 246 GLN A CA 1
ATOM 1802 C C . GLN A 1 267 ? 9.039 3.614 -3.058 1.000 57.971 246 GLN A C 1
ATOM 1803 O O . GLN A 1 267 ? 8.988 4.461 -2.162 1.000 62.380 246 GLN A O 1
ATOM 1805 N N . LYS A 1 268 ? 9.124 3.948 -4.357 1.000 42.897 247 LYS A N 1
ATOM 1806 C CA . LYS A 1 268 ? 9.113 5.344 -4.779 1.000 41.949 247 LYS A CA 1
ATOM 1807 C C . LYS A 1 268 ? 7.686 5.862 -4.937 1.000 34.097 247 LYS A C 1
ATOM 1808 O O . LYS A 1 268 ? 6.885 5.278 -5.655 1.000 33.047 247 LYS A O 1
ATOM 1814 N N . LEU A 1 269 ? 7.364 6.988 -4.295 1.000 28.117 248 LEU A N 1
ATOM 1815 C CA . LEU A 1 269 ? 6.096 7.646 -4.579 1.000 27.558 248 LEU A CA 1
ATOM 1816 C C . LEU A 1 269 ? 6.269 8.442 -5.870 1.000 27.350 248 LEU A C 1
ATOM 1817 O O . LEU A 1 269 ? 7.167 9.290 -5.924 1.000 25.786 248 LEU A O 1
ATOM 1822 N N . ILE A 1 270 ? 5.426 8.201 -6.875 1.000 24.536 249 ILE A N 1
ATOM 1823 C CA . ILE A 1 270 ? 5.486 8.998 -8.100 1.000 24.546 249 ILE A CA 1
ATOM 1824 C C . ILE A 1 270 ? 4.162 9.731 -8.297 1.000 24.258 249 ILE A C 1
ATOM 1825 O O . ILE A 1 270 ? 3.095 9.195 -8.016 1.000 26.797 249 ILE A O 1
ATOM 1830 N N . LEU A 1 271 ? 4.258 10.933 -8.842 1.000 23.312 250 LEU A N 1
ATOM 1831 C CA . LEU A 1 271 ? 3.109 11.806 -9.035 1.000 26.450 250 LEU A CA 1
ATOM 1832 C C . LEU A 1 271 ? 3.082 12.289 -10.483 1.000 26.360 250 LEU A C 1
ATOM 1833 O O . LEU A 1 271 ? 4.133 12.412 -11.126 1.000 25.159 250 LEU A O 1
ATOM 1838 N N . PRO A 1 272 ? 1.894 12.646 -11.014 1.000 26.254 251 PRO A N 1
ATOM 1839 C CA . PRO A 1 272 ? 1.774 13.204 -12.355 1.000 24.595 251 PRO A CA 1
ATOM 1840 C C . PRO A 1 272 ? 2.678 14.386 -12.646 1.000 24.816 251 PRO A C 1
ATOM 1841 O O . PRO A 1 272 ? 2.793 15.316 -11.860 1.000 23.847 251 PRO A O 1
ATOM 1845 N N . PHE A 1 273 ? 3.315 14.347 -13.806 1.000 24.155 252 PHE A N 1
ATOM 1846 C CA . PHE A 1 273 ? 4.237 15.388 -14.184 1.000 24.212 252 PHE A CA 1
ATOM 1847 C C . PHE A 1 273 ? 3.772 16.054 -15.482 1.000 25.284 252 PHE A C 1
ATOM 1848 O O . PHE A 1 273 ? 3.771 17.281 -15.571 1.000 24.491 252 PHE A O 1
ATOM 1856 N N . ALA A 1 274 ? 3.408 15.260 -16.500 1.000 27.330 253 ALA A N 1
ATOM 1857 C CA . ALA A 1 274 ? 2.943 15.843 -17.751 1.000 26.034 253 ALA A CA 1
ATOM 1858 C C . ALA A 1 274 ? 2.103 14.824 -18.505 1.000 24.301 253 ALA A C 1
ATOM 1859 O O . ALA A 1 274 ? 2.092 13.631 -18.194 1.000 23.470 253 ALA A O 1
ATOM 1861 N N . LEU A 1 275 ? 1.356 15.318 -19.481 1.000 23.140 254 LEU A N 1
ATOM 1862 C CA . LEU A 1 275 ? 0.773 14.448 -20.477 1.000 26.403 254 LEU A CA 1
ATOM 1863 C C . LEU A 1 275 ? 0.883 15.139 -21.840 1.000 24.249 254 LEU A C 1
ATOM 1864 O O . LEU A 1 275 ? 0.890 16.355 -21.940 1.000 26.309 254 LEU A O 1
ATOM 1869 N N . GLU A 1 276 ? 1.013 14.366 -22.907 1.000 23.507 255 GLU A N 1
ATOM 1870 C CA . GLU A 1 276 ? 1.183 14.967 -24.229 1.000 25.113 255 GLU A CA 1
ATOM 1871 C C . GLU A 1 276 ? -0.167 15.207 -24.908 1.000 24.055 255 GLU A C 1
ATOM 1872 O O . GLU A 1 276 ? -0.359 16.197 -25.614 1.000 23.789 255 GLU A O 1
ATOM 1878 N N . GLU A 1 277 ? -1.146 14.353 -24.651 1.000 22.396 256 GLU A N 1
ATOM 1879 C CA . GLU A 1 277 ? -2.436 14.548 -25.295 1.000 25.240 256 GLU A CA 1
ATOM 1880 C C . GLU A 1 277 ? -3.529 13.870 -24.488 1.000 23.285 256 GLU A C 1
ATOM 1881 O O . GLU A 1 277 ? -3.329 12.779 -23.927 1.000 22.175 256 GLU A O 1
ATOM 1887 N N . LEU A 1 278 ? -4.700 14.519 -24.458 1.000 20.531 257 LEU A N 1
ATOM 1888 C CA . LEU A 1 278 ? -5.891 13.937 -23.872 1.000 22.656 257 LEU A CA 1
ATOM 1889 C C . LEU A 1 278 ? -7.063 14.279 -24.771 1.000 25.462 257 LEU A C 1
ATOM 1890 O O . LEU A 1 278 ? -7.373 15.460 -24.980 1.000 25.180 257 LEU A O 1
ATOM 1895 N N . GLU A 1 279 ? -7.766 13.245 -25.224 1.000 26.095 258 GLU A N 1
ATOM 1896 C CA . GLU A 1 279 ? -8.921 13.476 -26.077 1.000 28.118 258 GLU A CA 1
ATOM 1897 C C . GLU A 1 279 ? -10.140 12.894 -25.388 1.000 26.278 258 GLU A C 1
ATOM 1898 O O . GLU A 1 279 ? -10.152 11.731 -24.991 1.000 26.411 258 GLU A O 1
ATOM 1904 N N . VAL A 1 280 ? -11.173 13.718 -25.275 1.000 23.616 259 VAL A N 1
ATOM 1905 C CA . VAL A 1 280 ? -12.449 13.287 -24.751 1.000 25.585 259 VAL A CA 1
ATOM 1906 C C . VAL A 1 280 ? -13.323 12.895 -25.936 1.000 30.448 259 VAL A C 1
ATOM 1907 O O . VAL A 1 280 ? -13.758 13.780 -26.686 1.000 29.001 259 VAL A O 1
ATOM 1911 N N . ILE A 1 281 ? -13.628 11.598 -26.037 1.000 29.197 260 ILE A N 1
ATOM 1912 C CA . ILE A 1 281 ? -14.420 11.038 -27.120 1.000 34.860 260 ILE A CA 1
ATOM 1913 C C . ILE A 1 281 ? -15.870 10.959 -26.665 1.000 39.510 260 ILE A C 1
ATOM 1914 O O . ILE A 1 281 ? -16.793 11.277 -27.406 1.000 45.554 260 ILE A O 1
ATOM 1919 N N . LYS A 1 282 ? -16.080 10.557 -25.425 1.000 40.306 261 LYS A N 1
ATOM 1920 C CA . LYS A 1 282 ? -17.407 10.146 -25.026 1.000 46.002 261 LYS A CA 1
ATOM 1921 C C . LYS A 1 282 ? -17.494 10.310 -23.523 1.000 49.663 261 LYS A C 1
ATOM 1922 O O . LYS A 1 282 ? -16.470 10.389 -22.829 1.000 44.045 261 LYS A O 1
ATOM 1928 N N . GLY A 1 283 ? -18.742 10.422 -23.065 1.000 55.958 262 GLY A N 1
ATOM 1929 C CA . GLY A 1 283 ? -19.048 10.514 -21.649 1.000 58.346 262 GLY A CA 1
ATOM 1930 C C . GLY A 1 283 ? -18.649 9.245 -20.899 1.000 51.107 262 GLY A C 1
ATOM 1931 O O . GLY A 1 283 ? -19.011 8.141 -21.298 1.000 56.787 262 GLY A O 1
ATOM 1932 N N . CYS A 1 284 ? -17.880 9.438 -19.832 1.000 43.242 263 CYS A N 1
ATOM 1933 C CA . CYS A 1 284 ? -17.542 8.395 -18.870 1.000 58.776 263 CYS A CA 1
ATOM 1934 C C . CYS A 1 284 ? -18.681 8.021 -17.931 1.000 62.801 263 CYS A C 1
ATOM 1935 O O . CYS A 1 284 ? -19.137 8.866 -17.156 1.000 64.485 263 CYS A O 1
ATOM 1938 N N . SER A 1 285 ? -18.996 6.717 -17.936 1.000 57.402 264 SER A N 1
ATOM 1939 C CA . SER A 1 285 ? -19.969 6.109 -17.049 1.000 49.246 264 SER A CA 1
ATOM 1940 C C . SER A 1 285 ? -19.319 5.694 -15.721 1.000 45.262 264 SER A C 1
ATOM 1941 O O . SER A 1 285 ? -18.177 6.033 -15.432 1.000 42.662 264 SER A O 1
ATOM 1944 N N . SER A 1 286 ? -20.058 4.977 -14.873 1.000 38.731 265 SER A N 1
ATOM 1945 C CA . SER A 1 286 ? -19.589 4.742 -13.518 1.000 37.961 265 SER A CA 1
ATOM 1946 C C . SER A 1 286 ? -18.913 3.373 -13.362 1.000 33.473 265 SER A C 1
ATOM 1947 O O . SER A 1 286 ? -18.254 3.141 -12.360 1.000 34.501 265 SER A O 1
ATOM 1950 N N . SER A 1 287 ? -19.052 2.488 -14.358 1.000 32.349 266 SER A N 1
ATOM 1951 C CA . SER A 1 287 ? -18.225 1.295 -14.507 1.000 32.170 266 SER A CA 1
ATOM 1952 C C . SER A 1 287 ? -17.399 1.426 -15.778 1.000 31.960 266 SER A C 1
ATOM 1953 O O . SER A 1 287 ? -17.959 1.623 -16.853 1.000 35.429 266 SER A O 1
ATOM 1956 N N . MET A 1 288 ? -16.067 1.337 -15.643 1.000 26.616 267 MET A N 1
ATOM 1957 C CA A MET A 1 288 ? -15.151 1.624 -16.726 0.580 26.520 267 MET A CA 1
ATOM 1958 C CA B MET A 1 288 ? -15.177 1.585 -16.757 0.420 26.382 267 MET A CA 1
ATOM 1959 C C . MET A 1 288 ? -13.960 0.674 -16.623 1.000 25.523 267 MET A C 1
ATOM 1960 O O . MET A 1 288 ? -13.836 -0.069 -15.663 1.000 27.910 267 MET A O 1
ATOM 1969 N N . TRP A 1 289 ? -13.073 0.756 -17.603 1.000 25.000 268 TRP A N 1
ATOM 1970 C CA . TRP A 1 289 ? -11.799 0.060 -17.614 1.000 25.379 268 TRP A CA 1
ATOM 1971 C C . TRP A 1 289 ? -10.702 1.071 -17.907 1.000 22.928 268 TRP A C 1
ATOM 1972 O O . TRP A 1 289 ? -10.904 2.017 -18.659 1.000 24.823 268 TRP A O 1
ATOM 1983 N N . ALA A 1 290 ? -9.520 0.867 -17.332 1.000 20.826 269 ALA A N 1
ATOM 1984 C CA . ALA A 1 290 ? -8.373 1.623 -17.775 1.000 19.740 269 ALA A CA 1
ATOM 1985 C C . ALA A 1 290 ? -7.339 0.641 -18.287 1.000 23.201 269 ALA A C 1
ATOM 1986 O O . ALA A 1 290 ? -6.898 -0.253 -17.559 1.000 21.812 269 ALA A O 1
ATOM 1988 N N . TYR A 1 291 ? -6.957 0.856 -19.543 1.000 25.013 270 TYR A N 1
ATOM 1989 C CA . TYR A 1 291 ? -5.869 0.119 -20.150 1.000 23.704 270 TYR A CA 1
ATOM 1990 C C . TYR A 1 291 ? -4.666 1.035 -20.250 1.000 25.309 270 TYR A C 1
ATOM 1991 O O . TYR A 1 291 ? -4.729 2.080 -20.910 1.000 25.150 270 TYR A O 1
ATOM 2000 N N . ALA A 1 292 ? -3.549 0.624 -19.650 1.000 22.607 271 ALA A N 1
ATOM 2001 C CA . ALA A 1 292 ? -2.345 1.422 -19.757 1.000 24.055 271 ALA A CA 1
ATOM 2002 C C . ALA A 1 292 ? -1.206 0.609 -20.348 1.000 27.219 271 ALA A C 1
ATOM 2003 O O . ALA A 1 292 ? -1.096 -0.580 -20.068 1.000 26.248 271 ALA A O 1
ATOM 2005 N N . ARG A 1 293 ? -0.358 1.267 -21.154 1.000 26.577 272 ARG A N 1
ATOM 2006 C CA . ARG A 1 293 ? 0.811 0.601 -21.711 1.000 31.215 272 ARG A CA 1
ATOM 2007 C C . ARG A 1 293 ? 1.970 1.572 -21.776 1.000 30.266 272 ARG A C 1
ATOM 2008 O O . ARG A 1 293 ? 1.797 2.753 -22.079 1.000 28.378 272 ARG A O 1
ATOM 2016 N N . LEU A 1 294 ? 3.167 1.059 -21.511 1.000 31.011 273 LEU A N 1
ATOM 2017 C CA . LEU A 1 294 ? 4.357 1.877 -21.623 1.000 29.625 273 LEU A CA 1
ATOM 2018 C C . LEU A 1 294 ? 4.590 2.221 -23.094 1.000 33.114 273 LEU A C 1
ATOM 2019 O O . LEU A 1 294 ? 4.320 1.408 -23.963 1.000 35.773 273 LEU A O 1
ATOM 2024 N N . SER A 1 295 ? 5.054 3.449 -23.357 1.000 37.471 274 SER A N 1
ATOM 2025 C CA . SER A 1 295 ? 5.451 3.866 -24.701 1.000 46.134 274 SER A CA 1
ATOM 2026 C C . SER A 1 295 ? 6.796 3.214 -25.070 1.000 44.037 274 SER A C 1
ATOM 2027 O O . SER A 1 295 ? 7.724 3.293 -24.207 1.000 46.109 274 SER A O 1
ATOM 2030 N N . VAL A 1 304 ? 12.517 9.523 -19.768 1.000 64.218 283 VAL A N 1
ATOM 2031 C CA . VAL A 1 304 ? 11.390 9.346 -18.798 1.000 60.924 283 VAL A CA 1
ATOM 2032 C C . VAL A 1 304 ? 10.487 8.224 -19.308 1.000 54.386 283 VAL A C 1
ATOM 2033 O O . VAL A 1 304 ? 10.271 8.099 -20.511 1.000 57.107 283 VAL A O 1
ATOM 2037 N N . GLN A 1 305 ? 9.948 7.404 -18.398 1.000 42.939 284 GLN A N 1
ATOM 2038 C CA . GLN A 1 305 ? 9.003 6.396 -18.830 1.000 45.264 284 GLN A CA 1
ATOM 2039 C C . GLN A 1 305 ? 7.597 6.999 -18.966 1.000 39.785 284 GLN A C 1
ATOM 2040 O O . GLN A 1 305 ? 7.005 7.496 -18.018 1.000 35.413 284 GLN A O 1
ATOM 2046 N N . LYS A 1 306 ? 7.072 6.993 -20.185 1.000 36.963 285 LYS A N 1
ATOM 2047 C CA . LYS A 1 306 ? 5.744 7.516 -20.420 1.000 34.539 285 LYS A CA 1
ATOM 2048 C C . LYS A 1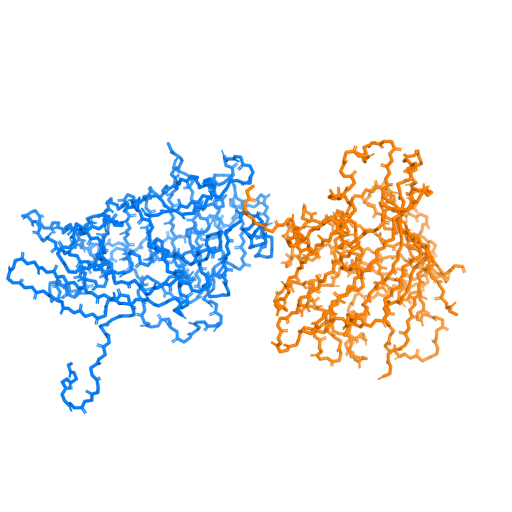 306 ? 4.807 6.340 -20.552 1.000 29.474 285 LYS A C 1
ATOM 2049 O O . LYS A 1 306 ? 5.251 5.245 -20.906 1.000 30.465 285 LYS A O 1
ATOM 2055 N N . ALA A 1 307 ? 3.516 6.611 -20.335 1.000 23.089 286 ALA A N 1
ATOM 2056 C CA . ALA A 1 307 ? 2.476 5.630 -20.585 1.000 23.242 286 ALA A CA 1
ATOM 2057 C C . ALA A 1 307 ? 1.347 6.249 -21.401 1.000 22.507 286 ALA A C 1
ATOM 2058 O O . ALA A 1 307 ? 1.058 7.419 -21.280 1.000 23.806 286 ALA A O 1
ATOM 2060 N N . ASP A 1 308 ? 0.703 5.423 -22.215 1.000 22.381 287 ASP A N 1
ATOM 2061 C CA . ASP A 1 308 ? -0.552 5.742 -22.862 1.000 26.180 287 ASP A CA 1
ATOM 2062 C C . ASP A 1 308 ? -1.669 5.074 -22.072 1.000 23.548 287 ASP A C 1
ATOM 2063 O O . ASP A 1 308 ? -1.475 3.997 -21.526 1.000 23.669 287 ASP A O 1
ATOM 2068 N N . ILE A 1 309 ? -2.837 5.718 -22.015 1.000 20.318 288 ILE A N 1
ATOM 2069 C CA . ILE A 1 309 ? -3.956 5.242 -21.237 1.000 21.089 288 ILE A CA 1
ATOM 2070 C C . ILE A 1 309 ? -5.227 5.429 -22.042 1.000 21.847 288 ILE A C 1
ATOM 2071 O O . ILE A 1 309 ? -5.495 6.532 -22.507 1.000 22.162 288 ILE A O 1
ATOM 2076 N N . ASP A 1 310 ? -6.019 4.373 -22.103 1.000 22.002 289 ASP A N 1
ATOM 2077 C CA . ASP A 1 310 ? -7.359 4.408 -22.636 1.000 24.209 289 ASP A CA 1
ATOM 2078 C C . ASP A 1 310 ? -8.322 4.125 -21.493 1.000 24.567 289 ASP A C 1
ATOM 2079 O O . ASP A 1 310 ? -8.162 3.131 -20.788 1.000 24.479 289 ASP A O 1
ATOM 2084 N N . VAL A 1 311 ? -9.301 5.016 -21.310 1.000 22.943 290 VAL A N 1
ATOM 2085 C CA . VAL A 1 311 ? -10.404 4.778 -20.395 1.000 23.286 290 VAL A CA 1
ATOM 2086 C C . VAL A 1 311 ? -11.625 4.370 -21.201 1.000 24.646 290 VAL A C 1
ATOM 2087 O O . VAL A 1 311 ? -12.091 5.154 -22.030 1.000 26.850 290 VAL A O 1
ATOM 2091 N N . ILE A 1 312 ? -12.166 3.186 -20.877 1.000 26.408 291 ILE A N 1
ATOM 2092 C CA . ILE A 1 312 ? -13.018 2.406 -21.758 1.000 27.969 291 ILE A CA 1
ATOM 2093 C C . ILE A 1 312 ? -14.299 2.072 -21.020 1.000 28.893 291 ILE A C 1
ATOM 2094 O O . ILE A 1 312 ? -14.238 1.664 -19.866 1.000 30.172 291 ILE A O 1
ATOM 2099 N N . ASP A 1 313 ? -15.461 2.234 -21.681 1.000 30.200 292 ASP A N 1
ATOM 2100 C CA . ASP A 1 313 ? -16.728 1.864 -21.056 1.000 30.034 292 ASP A CA 1
ATOM 2101 C C . ASP A 1 313 ? -16.954 0.351 -21.198 1.000 32.792 292 ASP A C 1
ATOM 2102 O O . ASP A 1 313 ? -16.168 -0.330 -21.834 1.000 32.104 292 ASP A O 1
ATOM 2107 N N . GLU A 1 314 ? -18.032 -0.174 -20.601 1.000 35.840 293 GLU A N 1
ATOM 2108 C CA . GLU A 1 314 ? -18.339 -1.601 -20.632 1.000 45.238 293 GLU A CA 1
ATOM 2109 C C . GLU A 1 314 ? -18.521 -2.105 -22.064 1.000 45.255 293 GLU A C 1
ATOM 2110 O O . GLU A 1 314 ? -18.242 -3.261 -22.351 1.000 44.359 293 GLU A O 1
ATOM 2116 N N . SER A 1 315 ? -18.959 -1.247 -22.985 1.000 42.770 294 SER A N 1
ATOM 2117 C CA . SER A 1 315 ? -19.219 -1.692 -24.341 1.000 42.109 294 SER A CA 1
ATOM 2118 C C . SER A 1 315 ? -17.923 -1.830 -25.136 1.000 40.979 294 SER A C 1
ATOM 2119 O O . SER A 1 315 ? -17.953 -2.301 -26.262 1.000 38.367 294 SER A O 1
ATOM 2122 N N . GLY A 1 316 ? -16.786 -1.365 -24.608 1.000 35.927 295 GLY A N 1
ATOM 2123 C CA . GLY A 1 316 ? -15.553 -1.421 -25.381 1.000 33.144 295 GLY A CA 1
ATOM 2124 C C . GLY A 1 316 ? -15.241 -0.124 -26.123 1.000 34.320 295 GLY A C 1
ATOM 2125 O O . GLY A 1 316 ? -14.251 -0.041 -26.851 1.000 36.791 295 GLY A O 1
ATOM 2126 N N . THR A 1 317 ? -16.065 0.905 -25.920 1.000 35.067 296 THR A N 1
ATOM 2127 C CA . THR A 1 317 ? -15.791 2.190 -26.535 1.000 35.164 296 THR A CA 1
ATOM 2128 C C . THR A 1 317 ? -14.777 2.947 -25.692 1.000 27.470 296 THR A C 1
ATOM 2129 O O . THR A 1 317 ? -14.983 3.039 -24.495 1.000 28.903 296 THR A O 1
ATOM 2133 N N . VAL A 1 318 ? -13.713 3.436 -26.335 1.000 26.539 297 VAL A N 1
ATOM 2134 C CA . VAL A 1 318 ? -12.740 4.298 -25.704 1.000 29.322 297 VAL A CA 1
ATOM 2135 C C . VAL A 1 318 ? -13.360 5.686 -25.492 1.000 29.543 297 VAL A C 1
ATOM 2136 O O . VAL A 1 318 ? -13.641 6.376 -26.473 1.000 31.135 297 VAL A O 1
ATOM 2140 N N . CYS A 1 319 ? -13.519 6.099 -24.222 1.000 24.838 298 CYS A N 1
ATOM 2141 C CA . CYS A 1 319 ? -14.184 7.348 -23.856 1.000 25.797 298 CYS A CA 1
ATOM 2142 C C . CYS A 1 319 ? -13.198 8.505 -23.678 1.000 25.627 298 CYS A C 1
ATOM 2143 O O . CYS A 1 319 ? -13.461 9.637 -24.103 1.000 24.556 298 CYS A O 1
ATOM 2146 N N . VAL A 1 320 ? -12.026 8.214 -23.120 1.000 21.463 299 VAL A N 1
ATOM 2147 C CA . VAL A 1 320 ? -10.972 9.188 -22.989 1.000 22.400 299 VAL A CA 1
ATOM 2148 C C . VAL A 1 320 ? -9.693 8.492 -23.408 1.000 20.808 299 VAL A C 1
ATOM 2149 O O . VAL A 1 320 ? -9.480 7.350 -23.018 1.000 20.801 299 VAL A O 1
ATOM 2153 N N . ARG A 1 321 ? -8.879 9.170 -24.218 1.000 21.213 300 ARG A N 1
ATOM 2154 C CA . ARG A 1 321 ? -7.608 8.614 -24.636 1.000 23.327 300 ARG A CA 1
ATOM 2155 C C . ARG A 1 321 ? -6.498 9.582 -24.251 1.000 22.795 300 ARG A C 1
ATOM 2156 O O . ARG A 1 321 ? -6.533 10.745 -24.616 1.000 22.493 300 ARG A O 1
ATOM 2164 N N . ILE A 1 322 ? -5.517 9.096 -23.487 1.000 22.446 301 ILE A N 1
ATOM 2165 C CA . ILE A 1 322 ? -4.358 9.881 -23.105 1.000 22.735 301 ILE A CA 1
ATOM 2166 C C . ILE A 1 322 ? -3.113 9.301 -23.762 1.000 22.353 301 ILE A C 1
ATOM 2167 O O . ILE A 1 322 ? -2.917 8.087 -23.787 1.000 26.286 301 ILE A O 1
ATOM 2172 N N . LYS A 1 323 ? -2.232 10.180 -24.202 1.000 20.908 302 LYS A N 1
ATOM 2173 C CA . LYS A 1 323 ? -0.939 9.778 -24.720 1.000 25.537 302 LYS A CA 1
ATOM 2174 C C . LYS A 1 323 ? 0.164 10.495 -23.976 1.000 25.036 302 LYS A C 1
ATOM 2175 O O . LYS A 1 323 ? 0.025 11.701 -23.712 1.000 23.345 302 LYS A O 1
ATOM 2181 N N . GLY A 1 324 ? 1.258 9.755 -23.722 1.000 21.789 303 GLY A N 1
ATOM 2182 C CA . GLY A 1 324 ? 2.483 10.333 -23.181 1.000 21.682 303 GLY A CA 1
ATOM 2183 C C . GLY A 1 324 ? 2.317 10.931 -21.772 1.000 20.559 303 GLY A C 1
ATOM 2184 O O . GLY A 1 324 ? 2.815 12.012 -21.492 1.000 24.486 303 GLY A O 1
ATOM 2185 N N . PHE A 1 325 ? 1.622 10.201 -20.887 1.000 22.983 304 PHE A N 1
ATOM 2186 C CA . PHE A 1 325 ? 1.555 10.516 -19.468 1.000 22.595 304 PHE A CA 1
ATOM 2187 C C . PHE A 1 325 ? 2.872 10.147 -18.766 1.000 22.746 304 PHE A C 1
ATOM 2188 O O . PHE A 1 325 ?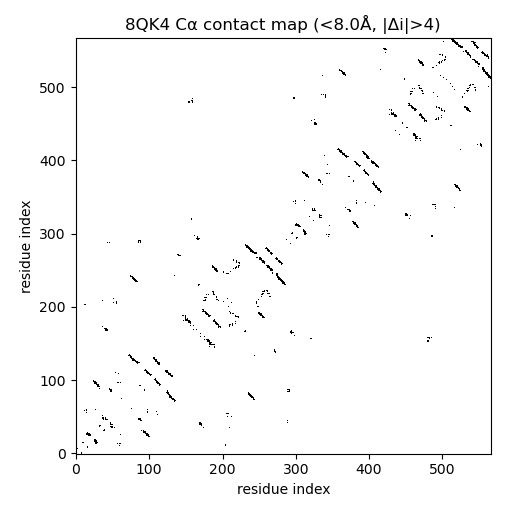 3.336 9.012 -18.883 1.000 23.440 304 PHE A O 1
ATOM 2196 N N . SER A 1 326 ? 3.487 11.107 -18.077 1.000 21.866 305 SER A N 1
ATOM 2197 C CA . SER A 1 326 ? 4.689 10.834 -17.307 1.000 25.213 305 SER A CA 1
ATOM 2198 C C . SER A 1 326 ? 4.574 11.370 -15.877 1.000 26.000 305 SER A C 1
ATOM 2199 O O . SER A 1 326 ? 3.712 12.205 -15.568 1.000 22.444 305 SER A O 1
ATOM 2202 N N . THR A 1 327 ? 5.476 10.861 -15.026 1.000 22.407 306 THR A N 1
ATOM 2203 C CA . THR A 1 327 ? 5.453 11.081 -13.593 1.000 24.312 306 THR A CA 1
ATOM 2204 C C . THR A 1 327 ? 6.845 11.533 -13.141 1.000 24.340 306 THR A C 1
ATOM 2205 O O . THR A 1 327 ? 7.783 11.528 -13.921 1.000 25.030 306 THR A O 1
ATOM 2209 N N . ARG A 1 328 ? 6.947 11.983 -11.894 1.000 24.142 307 ARG A N 1
ATOM 2210 C CA . ARG A 1 328 ? 8.205 12.324 -11.257 1.000 25.120 307 ARG A CA 1
ATOM 2211 C C . ARG A 1 328 ? 8.138 11.829 -9.816 1.000 24.950 307 ARG A C 1
ATOM 2212 O O . ARG A 1 328 ? 7.075 11.834 -9.183 1.000 23.808 307 ARG A O 1
ATOM 2214 N N . VAL A 1 329 ? 9.290 11.402 -9.309 1.000 22.494 308 VAL A N 1
ATOM 2215 C CA . VAL A 1 329 ? 9.413 10.892 -7.958 1.000 26.253 308 VAL A CA 1
ATOM 2216 C C . VAL A 1 329 ? 9.316 12.052 -6.967 1.000 25.527 308 VAL A C 1
ATOM 2217 O O . VAL A 1 329 ? 9.944 13.085 -7.152 1.000 24.559 308 VAL A O 1
ATOM 2221 N N . LEU A 1 330 ? 8.535 11.874 -5.904 1.000 23.283 309 LEU A N 1
ATOM 2222 C CA . LEU A 1 330 ? 8.568 12.784 -4.777 1.000 22.832 309 LEU A CA 1
ATOM 2223 C C . LEU A 1 330 ? 9.394 12.205 -3.634 1.000 21.690 309 LEU A C 1
ATOM 2224 O O . LEU A 1 330 ? 9.093 11.156 -3.091 1.000 23.599 309 LEU A O 1
ATOM 2229 N N . GLU A 1 331 ? 10.433 12.915 -3.244 1.000 21.845 310 GLU A N 1
ATOM 2230 C CA . GLU A 1 331 ? 11.163 12.576 -2.040 1.000 27.548 310 GLU A CA 1
ATOM 2231 C C . GLU A 1 331 ? 10.824 13.642 -1.017 1.000 26.789 310 GLU A C 1
ATOM 2232 O O . GLU A 1 331 ? 10.698 14.809 -1.382 1.000 27.783 310 GLU A O 1
ATOM 2238 N N . GLY A 1 332 ? 10.716 13.248 0.245 1.000 24.040 311 GLY A N 1
ATOM 2239 C CA . GLY A 1 332 ? 10.389 14.227 1.261 1.000 24.415 311 GLY A CA 1
ATOM 2240 C C . GLY A 1 332 ? 8.920 14.620 1.145 1.000 25.598 311 GLY A C 1
ATOM 2241 O O . GLY A 1 332 ? 8.141 13.860 0.584 1.000 25.821 311 GLY A O 1
ATOM 2242 N N . GLU A 1 333 ? 8.603 15.841 1.605 1.000 22.256 312 GLU A N 1
ATOM 2243 C CA . GLU A 1 333 ? 7.254 16.367 1.646 1.000 26.168 312 GLU A CA 1
ATOM 2244 C C . GLU A 1 333 ? 6.972 17.182 0.395 1.000 28.058 312 GLU A C 1
ATOM 2245 O O . GLU A 1 333 ? 7.886 17.644 -0.286 1.000 25.271 312 GLU A O 1
ATOM 2251 N N . VAL A 1 334 ? 5.695 17.442 0.131 1.000 28.542 313 VAL A N 1
ATOM 2252 C CA . VAL A 1 334 ? 5.350 18.350 -0.950 1.000 32.320 313 VAL A CA 1
ATOM 2253 C C . VAL A 1 334 ? 5.566 19.762 -0.421 1.000 32.048 313 VAL A C 1
ATOM 2254 O O . VAL A 1 334 ? 5.193 20.031 0.725 1.000 31.545 313 VAL A O 1
ATOM 2258 N N . HIS A 1 335 ? 6.185 20.630 -1.239 1.000 35.862 314 HIS A N 1
ATOM 2259 C CA . HIS A 1 335 ? 6.400 22.037 -0.903 1.000 49.338 314 HIS A CA 1
ATOM 2260 C C . HIS A 1 335 ? 5.918 22.893 -2.064 1.000 59.569 314 HIS A C 1
ATOM 2261 O O . HIS A 1 335 ? 5.876 22.402 -3.191 1.000 54.722 314 HIS A O 1
ATOM 2268 N N . THR A 1 336 ? 5.602 24.160 -1.759 1.000 63.654 315 THR A N 1
ATOM 2269 C CA . THR A 1 336 ? 5.216 25.155 -2.747 1.000 68.958 315 THR A CA 1
ATOM 2270 C C . THR A 1 336 ? 5.844 26.503 -2.362 1.000 67.071 315 THR A C 1
ATOM 2271 O O . THR A 1 336 ? 6.747 26.946 -3.100 1.000 69.185 315 THR A O 1
ATOM 2273 N N . GLY B 1 44 ? 11.014 7.133 3.997 1.000 42.212 23 GLY B N 1
ATOM 2274 C CA . GLY B 1 44 ? 10.055 8.192 3.635 1.000 34.548 23 GLY B CA 1
ATOM 2275 C C . GLY B 1 44 ? 8.801 8.150 4.502 1.000 32.400 23 GLY B C 1
ATOM 2276 O O . GLY B 1 44 ? 8.519 7.165 5.172 1.000 34.872 23 GLY B O 1
ATOM 2277 N N . ILE B 1 45 ? 8.052 9.248 4.490 1.000 25.406 24 ILE B N 1
ATOM 2278 C CA . ILE B 1 45 ? 6.825 9.333 5.247 1.000 22.536 24 ILE B CA 1
ATOM 2279 C C . ILE B 1 45 ? 5.812 8.356 4.655 1.000 21.705 24 ILE B C 1
ATOM 2280 O O . ILE B 1 45 ? 5.599 8.304 3.442 1.000 19.439 24 ILE B O 1
ATOM 2285 N N . GLY B 1 46 ? 5.184 7.590 5.548 1.000 19.329 25 GLY B N 1
ATOM 2286 C CA . GLY B 1 46 ? 4.046 6.746 5.229 1.000 20.668 25 GLY B CA 1
ATOM 2287 C C . GLY B 1 46 ? 3.869 5.647 6.283 1.000 22.107 25 GLY B C 1
ATOM 2288 O O . GLY B 1 46 ? 4.586 5.618 7.273 1.000 19.417 25 GLY B O 1
ATOM 2289 N N . SER B 1 47 ? 2.910 4.734 6.085 1.000 23.087 26 SER B N 1
ATOM 2290 C CA . SER B 1 47 ? 2.655 3.751 7.136 1.000 23.989 26 SER B CA 1
ATOM 2291 C C . SER B 1 47 ? 3.762 2.699 7.109 1.000 22.675 26 SER B C 1
ATOM 2292 O O . SER B 1 47 ? 4.208 2.303 6.039 1.000 22.570 26 SER B O 1
ATOM 2295 N N . ILE B 1 48 ? 4.154 2.199 8.289 1.000 19.873 27 ILE B N 1
ATOM 2296 C CA . ILE B 1 48 ? 5.225 1.223 8.379 1.000 21.712 27 ILE B CA 1
ATOM 2297 C C . ILE B 1 48 ? 4.734 -0.140 7.892 1.000 17.494 27 ILE B C 1
ATOM 2298 O O . ILE B 1 48 ? 5.455 -0.852 7.230 1.000 16.817 27 ILE B O 1
ATOM 2303 N N . HIS B 1 49 ? 3.506 -0.496 8.287 1.000 17.647 28 HIS B N 1
ATOM 2304 C CA . HIS B 1 49 ? 2.941 -1.826 8.146 1.000 16.660 28 HIS B CA 1
ATOM 2305 C C . HIS B 1 49 ? 1.419 -1.653 8.250 1.000 16.320 28 HIS B C 1
ATOM 2306 O O . HIS B 1 49 ? 0.926 -0.755 8.937 1.000 15.138 28 HIS B O 1
ATOM 2313 N N . PRO B 1 50 ? 0.606 -2.500 7.602 1.000 16.939 29 PRO B N 1
ATOM 2314 C CA . PRO B 1 50 ? -0.845 -2.338 7.661 1.000 17.905 29 PRO B CA 1
ATOM 2315 C C . PRO B 1 50 ? -1.476 -2.386 9.043 1.000 16.272 29 PRO B C 1
ATOM 2316 O O . PRO B 1 50 ? -2.589 -1.882 9.221 1.000 18.127 29 PRO B O 1
ATOM 2320 N N . LEU B 1 51 ? -0.779 -3.000 10.003 1.000 16.264 30 LEU B N 1
ATOM 2321 C CA . LEU B 1 51 ? -1.243 -3.108 11.373 1.000 17.355 30 LEU B CA 1
ATOM 2322 C C . LEU B 1 51 ? -0.321 -2.354 12.338 1.000 20.637 30 LEU B C 1
ATOM 2323 O O . LEU B 1 51 ? -0.411 -2.555 13.558 1.000 21.244 30 LEU B O 1
ATOM 2328 N N . LEU B 1 52 ? 0.571 -1.496 11.799 1.000 17.113 31 LEU B N 1
ATOM 2329 C CA . LEU B 1 52 ? 1.544 -0.780 12.613 1.000 17.640 31 LEU B CA 1
ATOM 2330 C C . LEU B 1 52 ? 1.945 0.489 11.860 1.000 16.736 31 LEU B C 1
ATOM 2331 O O . LEU B 1 52 ? 2.920 0.514 11.107 1.000 18.750 31 LEU B O 1
ATOM 2336 N N . HIS B 1 53 ? 1.136 1.523 12.019 1.000 16.416 32 HIS B N 1
ATOM 2337 C CA . HIS B 1 53 ? 1.153 2.663 11.109 1.000 19.563 32 HIS B CA 1
ATOM 2338 C C . HIS B 1 53 ? 2.297 3.630 11.422 1.000 19.620 32 HIS B C 1
ATOM 2339 O O . HIS B 1 53 ? 2.999 4.051 10.503 1.000 19.465 32 HIS B O 1
ATOM 2346 N N . GLN B 1 54 ? 2.449 4.000 12.705 1.000 20.679 33 GLN B N 1
ATOM 2347 C CA . GLN B 1 54 ? 3.381 5.058 13.097 1.000 20.513 33 GLN B CA 1
ATOM 2348 C C . GLN B 1 54 ? 4.165 4.651 14.352 1.000 23.021 33 GLN B C 1
ATOM 2349 O O . GLN B 1 54 ? 3.604 4.109 15.303 1.000 20.860 33 GLN B O 1
ATOM 2355 N N . ASN B 1 55 ? 5.457 5.007 14.375 1.000 21.589 34 ASN B N 1
ATOM 2356 C CA . ASN B 1 55 ? 6.296 4.905 15.557 1.000 20.408 34 ASN B CA 1
ATOM 2357 C C . ASN B 1 55 ? 6.066 6.124 16.445 1.000 20.294 34 ASN B C 1
ATOM 2358 O O . ASN B 1 55 ? 6.202 7.246 15.993 1.000 16.951 34 ASN B O 1
ATOM 2363 N N . THR B 1 56 ? 5.697 5.900 17.717 1.000 18.423 35 THR B N 1
ATOM 2364 C CA . THR B 1 56 ? 5.397 6.972 18.646 1.000 20.627 35 THR B CA 1
ATOM 2365 C C . THR B 1 56 ? 6.284 6.810 19.873 1.000 18.949 35 THR B C 1
ATOM 2366 O O . THR B 1 56 ? 5.943 7.281 20.918 1.000 21.412 35 THR B O 1
ATOM 2370 N N . SER B 1 57 ? 7.434 6.154 19.732 1.000 20.697 36 SER B N 1
ATOM 2371 C CA . SER B 1 57 ? 8.310 5.904 20.861 1.000 21.362 36 SER B CA 1
ATOM 2372 C C . SER B 1 57 ? 8.796 7.212 21.490 1.000 25.224 36 SER B C 1
ATOM 2373 O O . SER B 1 57 ? 9.018 8.244 20.819 1.000 21.140 36 SER B O 1
ATOM 2376 N N . ASP B 1 58 ? 9.020 7.142 22.805 1.000 22.649 37 ASP B N 1
ATOM 2377 C CA . ASP B 1 58 ? 9.644 8.262 23.508 1.000 21.945 37 ASP B CA 1
ATOM 2378 C C . ASP B 1 58 ? 10.642 7.698 24.510 1.000 22.697 37 ASP B C 1
ATOM 2379 O O . ASP B 1 58 ? 10.918 6.506 24.526 1.000 21.454 37 ASP B O 1
ATOM 2384 N N . PHE B 1 59 ? 11.235 8.569 25.327 1.000 24.636 38 PHE B N 1
ATOM 2385 C CA . PHE B 1 59 ? 12.240 8.127 26.271 1.000 25.618 38 PHE B CA 1
ATOM 2386 C C . PHE B 1 59 ? 11.633 7.132 27.264 1.000 25.848 38 PHE B C 1
ATOM 2387 O O . PHE B 1 59 ? 12.312 6.218 27.679 1.000 25.068 38 PHE B O 1
ATOM 2395 N N . SER B 1 60 ? 10.344 7.247 27.579 1.000 25.410 39 SER B N 1
ATOM 2396 C CA . SER B 1 60 ? 9.767 6.334 28.564 1.000 28.369 39 SER B CA 1
ATOM 2397 C C . SER B 1 60 ? 9.464 4.938 27.991 1.000 30.261 39 SER B C 1
ATOM 2398 O O . SER B 1 60 ? 9.533 3.957 28.738 1.000 28.199 39 SER B O 1
ATOM 2401 N N . GLU B 1 61 ? 9.134 4.813 26.686 1.000 25.694 40 GLU B N 1
ATOM 2402 C CA . GLU B 1 61 ? 8.775 3.519 26.114 1.000 27.697 40 GLU B CA 1
ATOM 2403 C C . GLU B 1 61 ? 8.828 3.499 24.577 1.000 24.874 40 GLU B C 1
ATOM 2404 O O . GLU B 1 61 ? 8.556 4.481 23.860 1.000 21.685 40 GLU B O 1
ATOM 2410 N N . GLN B 1 62 ? 9.141 2.303 24.096 1.000 20.952 41 GLN B N 1
ATOM 2411 C CA . GLN B 1 62 ? 8.966 1.923 22.719 1.000 23.202 41 GLN B CA 1
ATOM 2412 C C . GLN B 1 62 ? 7.472 1.755 22.463 1.000 22.480 41 GLN B C 1
ATOM 2413 O O . GLN B 1 62 ? 6.803 1.004 23.168 1.000 21.507 41 GLN B O 1
ATOM 2419 N N . LYS B 1 63 ? 6.961 2.401 21.410 1.000 19.799 42 LYS B N 1
ATOM 2420 C CA . LYS B 1 63 ? 5.523 2.422 21.203 1.000 20.869 42 LYS B CA 1
ATOM 2421 C C . LYS B 1 63 ? 5.210 2.696 19.724 1.000 22.237 42 LYS B C 1
ATOM 2422 O O . LYS B 1 63 ? 5.966 3.400 19.038 1.000 21.332 42 LYS B O 1
ATOM 2428 N N . PHE B 1 64 ? 4.074 2.152 19.254 1.000 20.265 43 PHE B N 1
ATOM 2429 C CA . PHE B 1 64 ? 3.525 2.383 17.922 1.000 18.696 43 PHE B CA 1
ATOM 2430 C C . PHE B 1 64 ? 2.032 2.654 18.076 1.000 20.501 43 PHE B C 1
ATOM 2431 O O . PHE B 1 64 ? 1.433 2.260 19.101 1.000 21.834 43 PHE B O 1
ATOM 2439 N N . SER B 1 65 ? 1.472 3.381 17.098 1.000 20.797 44 SER B N 1
ATOM 2440 C CA . SER B 1 65 ? 0.053 3.695 17.022 1.000 20.914 44 SER B CA 1
ATOM 2441 C C . SER B 1 65 ? -0.458 3.467 15.594 1.000 21.795 44 SER B C 1
ATOM 2442 O O . SER B 1 65 ? 0.248 3.709 14.604 1.000 20.134 44 SER B O 1
ATOM 2445 N N . SER B 1 66 ? -1.677 2.908 15.519 1.000 19.990 45 SER B N 1
ATOM 2446 C CA . SER B 1 66 ? -2.376 2.693 14.268 1.000 20.517 45 SER B CA 1
ATOM 2447 C C . SER B 1 66 ? -3.801 3.235 14.433 1.000 20.474 45 SER B C 1
ATOM 2448 O O . SER B 1 66 ? -4.343 3.249 15.534 1.000 21.051 45 SER B O 1
ATOM 2451 N N . VAL B 1 67 ? -4.381 3.723 13.348 1.000 19.157 46 VAL B N 1
ATOM 2452 C CA . VAL B 1 67 ? -5.783 4.091 13.359 1.000 22.839 46 VAL B CA 1
ATOM 2453 C C . VAL B 1 67 ? -6.492 3.350 12.227 1.000 22.265 46 VAL B C 1
ATOM 2454 O O . VAL B 1 67 ? -6.104 3.466 11.069 1.000 21.423 46 VAL B O 1
ATOM 2458 N N . PHE B 1 68 ? -7.552 2.612 12.580 1.000 22.424 47 PHE B N 1
ATOM 2459 C CA . PHE B 1 68 ? -8.306 1.831 11.620 1.000 22.302 47 PHE B CA 1
ATOM 2460 C C . PHE B 1 68 ? -9.675 2.472 11.382 1.000 24.145 47 PHE B C 1
ATOM 2461 O O . PHE B 1 68 ? -10.293 2.997 12.316 1.000 24.081 47 PHE B O 1
ATOM 2469 N N . THR B 1 69 ? -10.103 2.465 10.110 1.000 25.313 48 THR B N 1
ATOM 2470 C CA . THR B 1 69 ? -11.354 3.082 9.705 1.000 26.030 48 THR B CA 1
ATOM 2471 C C . THR B 1 69 ? -12.497 2.074 9.750 1.000 27.994 48 THR B C 1
ATOM 2472 O O . THR B 1 69 ? -13.643 2.470 9.879 1.000 26.559 48 THR B O 1
ATOM 2476 N N . GLY B 1 70 ? -12.175 0.786 9.600 1.000 26.622 49 GLY B N 1
ATOM 2477 C CA . GLY B 1 70 ? -13.189 -0.246 9.458 1.000 25.617 49 GLY B CA 1
ATOM 2478 C C . GLY B 1 70 ? -13.318 -0.740 8.027 1.000 24.876 49 GLY B C 1
ATOM 2479 O O . GLY B 1 70 ? -13.926 -1.770 7.787 1.000 27.776 49 GLY B O 1
ATOM 2480 N N . ASP B 1 71 ? -12.742 -0.001 7.073 1.000 27.409 50 ASP B N 1
ATOM 2481 C CA . ASP B 1 71 ? -12.773 -0.371 5.670 1.000 28.590 50 ASP B CA 1
ATOM 2482 C C . ASP B 1 71 ? -11.668 -1.365 5.302 1.000 24.132 50 ASP B C 1
ATOM 2483 O O . ASP B 1 71 ? -11.664 -1.873 4.186 1.000 23.129 50 ASP B O 1
ATOM 2488 N N . GLU B 1 72 ? -10.699 -1.599 6.201 1.000 23.996 51 GLU B N 1
ATOM 2489 C CA . GLU B 1 72 ? -9.620 -2.556 5.962 1.000 22.430 51 GLU B CA 1
ATOM 2490 C C . GLU B 1 72 ? -10.204 -3.966 5.844 1.000 21.799 51 GLU B C 1
ATOM 2491 O O . GLU B 1 72 ? -11.201 -4.277 6.477 1.000 21.424 51 GLU B O 1
ATOM 2497 N N . PHE B 1 73 ? -9.579 -4.824 5.038 1.000 21.008 52 PHE B N 1
ATOM 2498 C CA . PHE B 1 73 ? -10.134 -6.150 4.774 1.000 22.779 52 PHE B CA 1
ATOM 2499 C C . PHE B 1 73 ? -10.234 -6.977 6.063 1.000 25.410 52 PHE B C 1
ATOM 2500 O O . PHE B 1 73 ? -11.177 -7.784 6.211 1.000 26.729 52 PHE B O 1
ATOM 2508 N N . PHE B 1 74 ? -9.314 -6.720 7.010 1.000 21.664 53 PHE B N 1
ATOM 2509 C CA . PHE B 1 74 ? -9.222 -7.503 8.246 1.000 21.853 53 PHE B CA 1
ATOM 2510 C C . PHE B 1 74 ? -10.223 -7.017 9.293 1.000 21.630 53 PHE B C 1
ATOM 2511 O O . PHE B 1 74 ? -10.363 -7.647 10.327 1.000 22.355 53 PHE B O 1
ATOM 2519 N N . LEU B 1 75 ? -10.984 -5.960 8.979 1.000 20.986 54 LEU B N 1
ATOM 2520 C CA . LEU B 1 75 ? -12.078 -5.485 9.809 1.000 22.456 54 LEU B CA 1
ATOM 2521 C C . LEU B 1 75 ? -13.435 -5.627 9.114 1.000 25.564 54 LEU B C 1
ATOM 2522 O O . LEU B 1 75 ? -14.387 -6.082 9.766 1.000 24.184 54 LEU B O 1
ATOM 2527 N N . ARG B 1 76 ? -13.549 -5.235 7.826 1.000 24.576 55 ARG B N 1
ATOM 2528 C CA . ARG B 1 76 ? -14.856 -5.194 7.181 1.000 25.500 55 ARG B CA 1
ATOM 2529 C C . ARG B 1 76 ? -15.408 -6.621 7.053 1.000 26.291 55 ARG B C 1
ATOM 2530 O O . ARG B 1 76 ? -16.622 -6.820 7.117 1.000 27.593 55 ARG B O 1
ATOM 2538 N N . ASP B 1 77 ? -14.527 -7.618 6.921 1.000 25.244 56 ASP B N 1
ATOM 2539 C CA . ASP B 1 77 ? -14.942 -8.996 6.721 1.000 25.226 56 ASP B CA 1
ATOM 2540 C C . ASP B 1 77 ? -14.769 -9.840 7.982 1.000 25.698 56 ASP B C 1
ATOM 2541 O O . ASP B 1 77 ? -14.768 -11.051 7.891 1.000 24.302 56 ASP B O 1
ATOM 2546 N N . HIS B 1 78 ? -14.658 -9.216 9.151 1.000 25.652 57 HIS B N 1
ATOM 2547 C CA . HIS B 1 78 ? -14.635 -9.941 10.400 1.000 26.226 57 HIS B CA 1
ATOM 2548 C C . HIS B 1 78 ? -15.612 -9.266 11.339 1.000 26.186 57 HIS B C 1
ATOM 2549 O O . HIS B 1 78 ? -15.238 -8.405 12.134 1.000 27.513 57 HIS B O 1
ATOM 2556 N N . VAL B 1 79 ? -16.871 -9.705 11.251 1.000 29.203 58 VAL B N 1
ATOM 2557 C CA . VAL B 1 79 ? -17.984 -9.007 11.878 1.000 28.941 58 VAL B CA 1
ATOM 2558 C C . VAL B 1 79 ? -18.663 -9.935 12.877 1.000 27.617 58 VAL B C 1
ATOM 2559 O O . VAL B 1 79 ? -19.081 -11.023 12.528 1.000 30.839 58 VAL B O 1
ATOM 2563 N N . VAL B 1 80 ? -18.719 -9.502 14.135 1.000 30.633 59 VAL B N 1
ATOM 2564 C CA . VAL B 1 80 ? -19.242 -10.311 15.214 1.000 31.766 59 VAL B CA 1
ATOM 2565 C C . VAL B 1 80 ? -20.532 -9.671 15.724 1.000 32.638 59 VAL B C 1
ATOM 2566 O O . VAL B 1 80 ? -20.516 -8.567 16.248 1.000 31.469 59 VAL B O 1
ATOM 2570 N N . ARG B 1 81 ? -21.640 -10.404 15.585 1.000 37.733 60 ARG B N 1
ATOM 2571 C CA . ARG B 1 81 ? -22.973 -9.930 15.947 1.000 39.958 60 ARG B CA 1
ATOM 2572 C C . ARG B 1 81 ? -23.155 -8.484 15.502 1.000 35.544 60 ARG B C 1
ATOM 2573 O O . ARG B 1 81 ? -23.527 -7.630 16.293 1.000 41.296 60 ARG B O 1
ATOM 2581 N N . GLY B 1 82 ? -22.871 -8.236 14.213 1.000 38.584 61 GLY B N 1
ATOM 2582 C CA . GLY B 1 82 ? -23.140 -6.960 13.562 1.000 39.245 61 GLY B CA 1
ATOM 2583 C C . GLY B 1 82 ? -22.024 -5.918 13.690 1.000 41.168 61 GLY B C 1
ATOM 2584 O O . GLY B 1 82 ? -22.108 -4.871 13.050 1.000 38.988 61 GLY B O 1
ATOM 2585 N N . LYS B 1 83 ? -20.969 -6.205 14.462 1.000 35.000 62 LYS B N 1
ATOM 2586 C CA . LYS B 1 83 ? -19.946 -5.205 14.733 1.000 40.839 62 LYS B CA 1
ATOM 2587 C C . LYS B 1 83 ? -18.595 -5.640 14.166 1.000 34.486 62 LYS B C 1
ATOM 2588 O O . LYS B 1 83 ? -18.117 -6.734 14.475 1.000 34.633 62 LYS B O 1
ATOM 2594 N N . PRO B 1 84 ? -17.923 -4.801 13.344 1.000 32.347 63 PRO B N 1
ATOM 2595 C CA . PRO B 1 84 ? -16.554 -5.098 12.912 1.000 29.520 63 PRO B CA 1
ATOM 2596 C C . PRO B 1 84 ? -15.656 -5.137 14.148 1.000 28.282 63 PRO B C 1
ATOM 2597 O O . PRO B 1 84 ? -15.664 -4.215 14.959 1.000 28.662 63 PRO B O 1
ATOM 2601 N N . VAL B 1 85 ? -14.886 -6.215 14.266 1.000 26.938 64 VAL B N 1
ATOM 2602 C CA . VAL B 1 85 ? -14.053 -6.464 15.422 1.000 27.277 64 VAL B CA 1
ATOM 2603 C C . VAL B 1 85 ? -12.667 -6.823 14.903 1.000 23.386 64 VAL B C 1
ATOM 2604 O O . VAL B 1 85 ? -12.529 -7.678 14.050 1.000 21.652 64 VAL B O 1
ATOM 2608 N N . LEU B 1 86 ? -11.636 -6.217 15.484 1.000 23.352 65 LEU B N 1
ATOM 2609 C CA . LEU B 1 86 ? -10.284 -6.577 15.118 1.000 23.531 65 LEU B CA 1
ATOM 2610 C C . LEU B 1 86 ? -10.066 -8.025 15.523 1.000 23.746 65 LEU B C 1
ATOM 2611 O O . LEU B 1 86 ? -10.277 -8.399 16.680 1.000 23.877 65 LEU B O 1
ATOM 2616 N N . PRO B 1 87 ? -9.662 -8.888 14.573 1.000 22.601 66 PRO B N 1
ATOM 2617 C CA . PRO B 1 87 ? -9.492 -10.300 14.883 1.000 22.955 66 PRO B CA 1
ATOM 2618 C C . PRO B 1 87 ? -8.239 -10.546 15.700 1.000 24.378 66 PRO B C 1
ATOM 2619 O O . PRO B 1 87 ? -7.260 -9.815 15.553 1.000 21.815 66 PRO B O 1
ATOM 2623 N N . GLY B 1 88 ? -8.294 -11.591 16.541 1.000 21.111 67 GLY B N 1
ATOM 2624 C CA . GLY B 1 88 ? -7.161 -12.034 17.345 1.000 19.951 67 GLY B CA 1
ATOM 2625 C C . GLY B 1 88 ? -5.838 -12.056 16.579 1.000 20.227 67 GLY B C 1
ATOM 2626 O O . GLY B 1 88 ? -4.828 -11.546 17.086 1.000 19.028 67 GLY B O 1
ATOM 2627 N N . VAL B 1 89 ? -5.859 -12.587 15.340 1.000 18.182 68 VAL B N 1
ATOM 2628 C CA . VAL B 1 89 ? -4.625 -12.784 14.593 1.000 19.373 68 VAL B CA 1
ATOM 2629 C C . VAL B 1 89 ? -3.986 -11.435 14.216 1.000 20.252 68 VAL B C 1
ATOM 2630 O O . VAL B 1 89 ? -2.768 -11.372 14.035 1.000 19.011 68 VAL B O 1
ATOM 2634 N N . ALA B 1 90 ? -4.786 -10.362 14.133 1.000 21.551 69 ALA B N 1
ATOM 2635 C CA . ALA B 1 90 ? -4.246 -9.024 13.845 1.000 22.564 69 ALA B CA 1
ATOM 2636 C C . ALA B 1 90 ? -3.358 -8.543 14.986 1.000 21.543 69 ALA B C 1
ATOM 2637 O O . ALA B 1 90 ? -2.336 -7.907 14.753 1.000 20.351 69 ALA B O 1
ATOM 2639 N N . TYR B 1 91 ? -3.690 -8.917 16.220 1.000 21.984 70 TYR B N 1
ATOM 2640 C CA . TYR B 1 91 ? -2.847 -8.534 17.343 1.000 21.542 70 TYR B CA 1
ATOM 2641 C C . TYR B 1 91 ? -1.508 -9.262 17.288 1.000 20.598 70 TYR B C 1
ATOM 2642 O O . TYR B 1 91 ? -0.472 -8.693 17.608 1.000 21.441 70 TYR B O 1
ATOM 2651 N N . LEU B 1 92 ? -1.528 -10.531 16.900 1.000 21.564 71 LEU B N 1
ATOM 2652 C CA . LEU B 1 92 ? -0.311 -11.318 16.801 1.000 21.670 71 LEU B CA 1
ATOM 2653 C C . LEU B 1 92 ? 0.618 -10.695 15.753 1.000 21.952 71 LEU B C 1
ATOM 2654 O O . LEU B 1 92 ? 1.825 -10.553 15.954 1.000 20.656 71 LEU B O 1
ATOM 2659 N N . GLU B 1 93 ? 0.060 -10.324 14.604 1.000 21.268 72 GLU B N 1
ATOM 2660 C CA . GLU B 1 93 ? 0.889 -9.710 13.579 1.000 19.693 72 GLU B CA 1
ATOM 2661 C C . GLU B 1 93 ? 1.389 -8.327 14.023 1.000 19.766 72 GLU B C 1
ATOM 2662 O O . GLU B 1 93 ? 2.511 -7.937 13.666 1.000 20.572 72 GLU B O 1
ATOM 2668 N N . MET B 1 94 ? 0.539 -7.554 14.713 1.000 19.023 73 MET B N 1
ATOM 2669 C CA . MET B 1 94 ? 0.936 -6.236 15.206 1.000 18.595 73 MET B CA 1
ATOM 2670 C C . MET B 1 94 ? 2.143 -6.376 16.133 1.000 21.112 73 MET B C 1
ATOM 2671 O O . MET B 1 94 ? 3.121 -5.651 16.016 1.000 18.687 73 MET B O 1
ATOM 2676 N N . ALA B 1 95 ? 2.086 -7.358 17.041 1.000 22.816 74 ALA B N 1
ATOM 2677 C CA . ALA B 1 95 ? 3.163 -7.611 17.971 1.000 21.830 74 ALA B CA 1
ATOM 2678 C C . ALA B 1 95 ? 4.397 -8.006 17.194 1.000 20.313 74 ALA B C 1
ATOM 2679 O O . ALA B 1 95 ? 5.471 -7.514 17.490 1.000 20.950 74 ALA B O 1
ATOM 2681 N N . TYR B 1 96 ? 4.240 -8.927 16.238 1.000 19.428 75 TYR B N 1
ATOM 2682 C CA . TYR B 1 96 ? 5.373 -9.401 15.472 1.000 21.890 75 TYR B CA 1
ATOM 2683 C C . TYR B 1 96 ? 6.057 -8.249 14.739 1.000 22.700 75 TYR B C 1
ATOM 2684 O O . TYR B 1 96 ? 7.290 -8.136 14.773 1.000 22.442 75 TYR B O 1
ATOM 2693 N N . ALA B 1 97 ? 5.256 -7.415 14.068 1.000 19.166 76 ALA B N 1
ATOM 2694 C CA . ALA B 1 97 ? 5.793 -6.299 13.298 1.000 20.665 76 ALA B CA 1
ATOM 2695 C C . ALA B 1 97 ? 6.513 -5.307 14.229 1.000 19.307 76 ALA B C 1
ATOM 2696 O O . ALA B 1 97 ? 7.589 -4.796 13.885 1.000 21.001 76 ALA B O 1
ATOM 2698 N N . ALA B 1 98 ? 5.933 -5.067 15.411 1.000 18.776 77 ALA B N 1
ATOM 2699 C CA . ALA B 1 98 ? 6.509 -4.131 16.368 1.000 19.004 77 ALA B CA 1
ATOM 2700 C C . ALA B 1 98 ? 7.873 -4.612 16.857 1.000 19.994 77 ALA B C 1
ATOM 2701 O O . ALA B 1 98 ? 8.816 -3.815 16.955 1.000 20.105 77 ALA B O 1
ATOM 2703 N N . ILE B 1 99 ? 7.951 -5.908 17.213 1.000 21.417 78 ILE B N 1
ATOM 2704 C CA . ILE B 1 99 ? 9.157 -6.506 17.751 1.000 22.524 78 ILE B CA 1
ATOM 2705 C C . ILE B 1 99 ? 10.234 -6.420 16.691 1.000 22.598 78 ILE B C 1
ATOM 2706 O O . ILE B 1 99 ? 11.379 -6.063 16.951 1.000 24.248 78 ILE B O 1
ATOM 2711 N N . ASN B 1 100 ? 9.836 -6.731 15.462 1.000 24.387 79 ASN B N 1
ATOM 2712 C CA . ASN B 1 100 ? 10.757 -6.708 14.358 1.000 27.524 79 ASN B CA 1
ATOM 2713 C C . ASN B 1 100 ? 11.312 -5.291 14.140 1.000 28.525 79 ASN B C 1
ATOM 2714 O O . ASN B 1 100 ? 12.502 -5.146 13.881 1.000 26.480 79 ASN B O 1
ATOM 2719 N N . GLN B 1 101 ? 10.458 -4.252 14.208 1.000 25.071 80 GLN B N 1
ATOM 2720 C CA . GLN B 1 101 ? 10.934 -2.874 14.128 1.000 27.031 80 GLN B CA 1
ATOM 2721 C C . GLN B 1 101 ? 11.826 -2.539 15.327 1.000 28.302 80 GLN B C 1
ATOM 2722 O O . GLN B 1 101 ? 12.853 -1.885 15.171 1.000 31.040 80 GLN B O 1
ATOM 2728 N N . ALA B 1 102 ? 11.384 -2.898 16.531 1.000 24.225 81 ALA B N 1
ATOM 2729 C CA . ALA B 1 102 ? 12.066 -2.447 17.737 1.000 25.016 81 ALA B CA 1
ATOM 2730 C C . ALA B 1 102 ? 13.393 -3.181 17.932 1.000 29.221 81 ALA B C 1
ATOM 2731 O O . ALA B 1 102 ? 14.320 -2.615 18.509 1.000 27.719 81 ALA B O 1
ATOM 2733 N N . ALA B 1 103 ? 13.485 -4.435 17.477 1.000 30.956 82 ALA B N 1
ATOM 2734 C CA . ALA B 1 103 ? 14.665 -5.244 17.770 1.000 40.308 82 ALA B CA 1
ATOM 2735 C C . ALA B 1 103 ? 15.485 -5.485 16.512 1.000 53.367 82 ALA B C 1
ATOM 2736 O O . ALA B 1 103 ? 16.342 -6.359 16.520 1.000 62.154 82 ALA B O 1
ATOM 2738 N N . GLY B 1 104 ? 15.214 -4.704 15.457 1.000 61.725 83 GLY B N 1
ATOM 2739 C CA . GLY B 1 104 ? 15.758 -4.917 14.124 1.000 67.213 83 GLY B CA 1
ATOM 2740 C C . GLY B 1 104 ? 17.158 -5.526 14.123 1.000 66.943 83 GLY B C 1
ATOM 2741 O O . GLY B 1 104 ? 17.331 -6.626 13.623 1.000 67.239 83 GLY B O 1
ATOM 2742 N N . SER B 1 105 ? 18.143 -4.815 14.692 1.000 75.167 84 SER B N 1
ATOM 2743 C CA . SER B 1 105 ? 19.544 -5.209 14.599 1.000 76.904 84 SER B CA 1
ATOM 2744 C C . SER B 1 105 ? 19.776 -6.597 15.189 1.000 77.193 84 SER B C 1
ATOM 2745 O O . SER B 1 105 ? 20.485 -7.407 14.595 1.000 78.884 84 SER B O 1
ATOM 2748 N N . GLU B 1 106 ? 19.175 -6.841 16.361 1.000 75.958 85 GLU B N 1
ATOM 2749 C CA . GLU B 1 106 ? 19.364 -8.061 17.131 1.000 69.877 85 GLU B CA 1
ATOM 2750 C C . GLU B 1 106 ? 18.830 -9.291 16.384 1.000 68.846 85 GLU B C 1
ATOM 2751 O O . GLU B 1 106 ? 19.312 -10.395 16.620 1.000 70.067 85 GLU B O 1
ATOM 2753 N N . ILE B 1 107 ? 17.841 -9.121 15.495 1.000 72.310 86 ILE B N 1
ATOM 2754 C CA . ILE B 1 107 ? 17.260 -10.247 14.773 1.000 78.480 86 ILE B CA 1
ATOM 2755 C C . ILE B 1 107 ? 18.109 -10.518 13.532 1.000 85.578 86 ILE B C 1
ATOM 2756 O O . ILE B 1 107 ? 18.590 -9.590 12.886 1.000 87.255 86 ILE B O 1
ATOM 2761 N N . GLY B 1 108 ? 18.301 -11.804 13.217 1.000 90.640 87 GLY B N 1
ATOM 2762 C CA . GLY B 1 108 ? 19.080 -12.192 12.055 1.000 94.646 87 GLY B CA 1
ATOM 2763 C C . GLY B 1 108 ? 19.419 -13.682 12.042 1.000 95.051 87 GLY B C 1
ATOM 2764 O O . GLY B 1 108 ? 20.224 -14.144 12.850 1.000 90.823 87 GLY B O 1
ATOM 2765 N N . GLN B 1 109 ? 18.767 -14.408 11.120 1.000 97.482 88 GLN B N 1
ATOM 2766 C CA . GLN B 1 109 ? 19.231 -15.685 10.588 1.000 94.194 88 GLN B CA 1
ATOM 2767 C C . GLN B 1 109 ? 19.152 -16.785 11.648 1.000 80.676 88 GLN B C 1
ATOM 2768 O O . GLN B 1 109 ? 18.319 -17.682 11.544 1.000 86.510 88 GLN B O 1
ATOM 2774 N N . ASP B 1 110 ? 20.013 -16.706 12.671 1.000 73.924 89 ASP B N 1
ATOM 2775 C CA . ASP B 1 110 ? 20.151 -17.764 13.661 1.000 73.256 89 ASP B CA 1
ATOM 2776 C C . ASP B 1 110 ? 19.075 -17.665 14.746 1.000 70.652 89 ASP B C 1
ATOM 2777 O O . ASP B 1 110 ? 19.094 -18.459 15.687 1.000 64.086 89 ASP B O 1
ATOM 2782 N N . VAL B 1 111 ? 18.145 -16.699 14.632 1.000 69.759 90 VAL B N 1
ATOM 2783 C CA . VAL B 1 111 ? 17.034 -16.616 15.573 1.000 63.966 90 VAL B CA 1
ATOM 2784 C C . VAL B 1 111 ? 15.745 -16.219 14.860 1.000 47.411 90 VAL B C 1
ATOM 2785 O O . VAL B 1 111 ? 15.728 -15.759 13.728 1.000 46.047 90 VAL B O 1
ATOM 2789 N N . ARG B 1 112 ? 14.651 -16.433 15.577 1.000 43.174 91 ARG B N 1
ATOM 2790 C CA . ARG B 1 112 ? 13.326 -16.117 15.097 1.000 39.927 91 ARG B CA 1
ATOM 2791 C C . ARG B 1 112 ? 12.566 -15.534 16.282 1.000 39.489 91 ARG B C 1
ATOM 2792 O O . ARG B 1 112 ? 12.967 -15.700 17.430 1.000 40.850 91 ARG B O 1
ATOM 2800 N N . ILE B 1 113 ? 11.468 -14.848 15.979 1.000 34.227 92 ILE B N 1
ATOM 2801 C CA . ILE B 1 113 ? 10.567 -14.346 16.995 1.000 34.288 92 ILE B CA 1
ATOM 2802 C C . ILE B 1 113 ? 9.639 -15.480 17.412 1.000 34.746 92 ILE B C 1
ATOM 2803 O O . ILE B 1 113 ? 9.111 -16.213 16.572 1.000 34.332 92 ILE B O 1
ATOM 2808 N N . ARG B 1 114 ? 9.483 -15.630 18.726 1.000 29.897 93 ARG B N 1
ATOM 2809 C CA . ARG B 1 114 ? 8.565 -16.583 19.307 1.000 31.844 93 ARG B CA 1
ATOM 2810 C C . ARG B 1 114 ? 7.680 -15.820 20.279 1.000 28.294 93 ARG B C 1
ATOM 2811 O O . ARG B 1 114 ? 8.213 -15.209 21.210 1.000 26.864 93 ARG B O 1
ATOM 2819 N N . LEU B 1 115 ? 6.359 -15.843 20.057 1.000 23.374 94 LEU B N 1
ATOM 2820 C CA . LEU B 1 115 ? 5.441 -15.298 21.045 1.000 25.763 94 LEU B CA 1
ATOM 2821 C C . LEU B 1 115 ? 5.237 -16.341 22.138 1.000 28.337 94 LEU B C 1
ATOM 2822 O O . LEU B 1 115 ? 5.194 -17.541 21.849 1.000 27.554 94 LEU B O 1
ATOM 2827 N N . ASN B 1 116 ? 5.201 -15.879 23.388 1.000 26.581 95 ASN B N 1
ATOM 2828 C CA . ASN B 1 116 ? 4.860 -16.732 24.511 1.000 30.702 95 ASN B CA 1
ATOM 2829 C C . ASN B 1 116 ? 3.388 -16.483 24.792 1.000 30.126 95 ASN B C 1
ATOM 2830 O O . ASN B 1 116 ? 2.630 -16.144 23.889 1.000 32.871 95 ASN B O 1
ATOM 2835 N N . HIS B 1 117 ? 2.994 -16.688 26.039 1.000 27.886 96 HIS B N 1
ATOM 2836 C CA . HIS B 1 117 ? 1.601 -16.619 26.419 1.000 28.399 96 HIS B CA 1
ATOM 2837 C C . HIS B 1 117 ? 1.014 -15.261 26.019 1.000 25.790 96 HIS B C 1
ATOM 2838 O O . HIS B 1 117 ? 1.525 -14.218 26.410 1.000 25.960 96 HIS B O 1
ATOM 2845 N N . THR B 1 118 ? -0.105 -15.291 25.293 1.000 24.447 97 THR B N 1
ATOM 2846 C CA . THR B 1 118 ? -0.748 -14.087 24.812 1.000 24.029 97 THR B CA 1
ATOM 2847 C C . THR B 1 118 ? -2.252 -14.249 25.003 1.000 24.744 97 THR B C 1
ATOM 2848 O O . THR B 1 118 ? -2.782 -15.326 24.727 1.000 27.317 97 THR B O 1
ATOM 2852 N N . VAL B 1 119 ? -2.923 -13.183 25.456 1.000 24.215 98 VAL B N 1
ATOM 2853 C CA A VAL B 1 119 ? -4.351 -13.205 25.747 0.500 24.948 98 VAL B CA 1
ATOM 2854 C CA B VAL B 1 119 ? -4.349 -13.219 25.726 0.500 25.453 98 VAL B CA 1
ATOM 2855 C C . VAL B 1 119 ? -5.014 -12.066 24.991 1.000 26.673 98 VAL B C 1
ATOM 2856 O O . VAL B 1 119 ? -4.415 -10.987 24.857 1.000 28.065 98 VAL B O 1
ATOM 2863 N N . TRP B 1 120 ? -6.259 -12.318 24.570 1.000 25.772 99 TRP B N 1
ATOM 2864 C CA . TRP B 1 120 ? -7.154 -11.347 23.972 1.000 28.323 99 TRP B CA 1
ATOM 2865 C C . TRP B 1 120 ? -8.207 -11.011 25.017 1.000 35.512 99 TRP B C 1
ATOM 2866 O O . TRP B 1 120 ? -9.037 -11.856 25.321 1.000 38.253 99 TRP B O 1
ATOM 2877 N N . VAL B 1 121 ? -8.112 -9.807 25.590 1.000 35.870 100 VAL B N 1
ATOM 2878 C CA . VAL B 1 121 ? -8.706 -9.449 26.871 1.000 35.997 100 VAL B CA 1
ATOM 2879 C C . VAL B 1 121 ? -10.119 -8.904 26.641 1.000 38.450 100 VAL B C 1
ATOM 2880 O O . VAL B 1 121 ? -11.064 -9.254 27.353 1.000 44.652 100 VAL B O 1
ATOM 2884 N N . GLN B 1 122 ? -10.202 -7.965 25.695 1.000 34.162 101 GLN B N 1
ATOM 2885 C CA . GLN B 1 122 ? -11.339 -7.095 25.466 1.000 34.575 101 GLN B CA 1
ATOM 2886 C C . GLN B 1 122 ? -11.267 -6.581 24.035 1.000 34.948 101 GLN B C 1
ATOM 2887 O O . GLN B 1 122 ? -10.229 -6.043 23.643 1.000 31.390 101 GLN B O 1
ATOM 2893 N N . PRO B 1 123 ? -12.331 -6.781 23.229 1.000 35.387 102 PRO B N 1
ATOM 2894 C CA . PRO B 1 123 ? -12.280 -6.506 21.798 1.000 34.224 102 PRO B CA 1
ATOM 2895 C C . PRO B 1 123 ? -12.133 -5.034 21.385 1.000 34.690 102 PRO B C 1
ATOM 2896 O O . PRO B 1 123 ? -12.544 -4.118 22.102 1.000 32.659 102 PRO B O 1
ATOM 2900 N N . VAL B 1 124 ? -11.492 -4.836 20.218 1.000 31.516 103 VAL B N 1
ATOM 2901 C CA . VAL B 1 124 ? -11.496 -3.562 19.507 1.000 30.600 103 VAL B CA 1
ATOM 2902 C C . VAL B 1 124 ? -12.641 -3.560 18.510 1.000 31.542 103 VAL B C 1
ATOM 2903 O O . VAL B 1 124 ? -12.590 -4.279 17.515 1.000 30.533 103 VAL B O 1
ATOM 2907 N N . VAL B 1 125 ? -13.655 -2.736 18.790 1.000 32.260 104 VAL B N 1
ATOM 2908 C CA . VAL B 1 125 ? -14.836 -2.615 17.949 1.000 32.049 104 VAL B CA 1
ATOM 2909 C C . VAL B 1 125 ? -14.650 -1.390 17.056 1.000 32.294 104 VAL B C 1
ATOM 2910 O O . VAL B 1 125 ? -14.320 -0.325 17.545 1.000 32.688 104 VAL B O 1
ATOM 2914 N N . VAL B 1 126 ? -14.853 -1.529 15.747 1.000 33.664 105 VAL B N 1
ATOM 2915 C CA . VAL B 1 126 ? -14.666 -0.403 14.842 1.000 34.309 105 VAL B CA 1
ATOM 2916 C C . VAL B 1 126 ? -15.980 -0.211 14.088 1.000 38.666 105 VAL B C 1
ATOM 2917 O O . VAL B 1 126 ? -16.137 -0.720 12.985 1.000 40.047 105 VAL B O 1
ATOM 2921 N N . ASP B 1 127 ? -16.896 0.546 14.706 1.000 45.860 106 ASP B N 1
ATOM 2922 C CA . ASP B 1 127 ? -18.300 0.551 14.317 1.000 53.262 106 ASP B CA 1
ATOM 2923 C C . ASP B 1 127 ? -18.653 1.906 13.694 1.000 53.683 106 ASP B C 1
ATOM 2924 O O . ASP B 1 127 ? -18.739 2.027 12.475 1.000 51.795 106 ASP B O 1
ATOM 2929 N N . ARG B 1 128 ? -18.860 2.941 14.510 1.000 60.062 107 ARG B N 1
ATOM 2930 C CA . ARG B 1 128 ? -19.170 4.250 13.952 1.000 68.177 107 ARG B CA 1
ATOM 2931 C C . ARG B 1 128 ? -17.857 4.955 13.655 1.000 62.796 107 ARG B C 1
ATOM 2932 O O . ARG B 1 128 ? -17.619 5.397 12.537 1.000 66.929 107 ARG B O 1
ATOM 2940 N N . HIS B 1 129 ? -16.995 4.996 14.670 1.000 58.740 108 HIS B N 1
ATOM 2941 C CA . HIS B 1 129 ? -15.807 5.824 14.639 1.000 55.293 108 HIS B CA 1
ATOM 2942 C C . HIS B 1 129 ? -14.608 4.938 14.320 1.000 45.092 108 HIS B C 1
ATOM 2943 O O . HIS B 1 129 ? -14.596 3.754 14.651 1.000 40.987 108 HIS B O 1
ATOM 2950 N N . SER B 1 130 ? -13.589 5.554 13.721 1.000 36.530 109 SER B N 1
ATOM 2951 C CA . SER B 1 130 ? -12.279 4.948 13.600 1.000 37.219 109 SER B CA 1
ATOM 2952 C C . SER B 1 130 ? -11.769 4.601 15.002 1.000 38.434 109 SER B C 1
ATOM 2953 O O . SER B 1 130 ? -12.266 5.131 15.999 1.000 36.963 109 SER B O 1
ATOM 2956 N N . ALA B 1 131 ? -10.826 3.659 15.101 1.000 29.823 110 ALA B N 1
ATOM 2957 C CA . ALA B 1 131 ? -10.269 3.318 16.398 1.000 28.222 110 ALA B CA 1
ATOM 2958 C C . ALA B 1 131 ? -8.747 3.363 16.332 1.000 25.399 110 ALA B C 1
ATOM 2959 O O . ALA B 1 131 ? -8.168 2.770 15.428 1.000 24.093 110 ALA B O 1
ATOM 2961 N N . GLN B 1 132 ? -8.143 4.042 17.320 1.000 24.635 111 GLN B N 1
ATOM 2962 C CA . GLN B 1 132 ? -6.706 4.118 17.506 1.000 24.885 111 GLN B CA 1
ATOM 2963 C C . GLN B 1 132 ? -6.278 2.996 18.441 1.000 26.324 111 GLN B C 1
ATOM 2964 O O . GLN B 1 132 ? -6.764 2.880 19.561 1.000 31.905 111 GLN B O 1
ATOM 2970 N N . VAL B 1 133 ? -5.357 2.163 17.966 1.000 24.799 112 VAL B N 1
ATOM 2971 C CA . VAL B 1 133 ? -4.848 1.042 18.727 1.000 21.416 112 VAL B CA 1
ATOM 2972 C C . VAL B 1 133 ? -3.342 1.252 18.884 1.000 22.315 112 VAL B C 1
ATOM 2973 O O . VAL B 1 133 ? -2.620 1.354 17.884 1.000 23.157 112 VAL B O 1
ATOM 2977 N N . ASP B 1 134 ? -2.878 1.282 20.140 1.000 21.322 113 ASP B N 1
ATOM 2978 C CA . ASP B 1 134 ? -1.474 1.456 20.439 1.000 23.405 113 ASP B CA 1
ATOM 2979 C C . ASP B 1 134 ? -0.882 0.153 20.927 1.000 22.025 113 ASP B C 1
ATOM 2980 O O . ASP B 1 134 ? -1.591 -0.695 21.475 1.000 20.627 113 ASP B O 1
ATOM 2985 N N . ILE B 1 135 ? 0.440 0.031 20.751 1.000 20.662 114 ILE B N 1
ATOM 2986 C CA . ILE B 1 135 ? 1.188 -1.083 21.304 1.000 21.262 114 ILE B CA 1
ATOM 2987 C C . ILE B 1 135 ? 2.472 -0.528 21.922 1.000 23.524 114 ILE B C 1
ATOM 2988 O O . ILE B 1 135 ? 3.175 0.244 21.260 1.000 22.225 114 ILE B O 1
ATOM 2993 N N . SER B 1 136 ? 2.741 -0.918 23.188 1.000 20.523 115 SER B N 1
ATOM 2994 C CA . SER B 1 136 ? 3.995 -0.625 23.851 1.000 20.836 115 SER B CA 1
ATOM 2995 C C . SER B 1 136 ? 4.765 -1.922 24.058 1.000 21.775 115 SER B C 1
ATOM 2996 O O . SER B 1 136 ? 4.169 -2.955 24.354 1.000 22.101 115 SER B O 1
ATOM 2999 N N . LEU B 1 137 ? 6.084 -1.861 23.898 1.000 20.322 116 LEU B N 1
ATOM 3000 C CA . LEU B 1 137 ? 6.965 -3.002 24.072 1.000 24.180 116 LEU B CA 1
ATOM 3001 C C . LEU B 1 137 ? 7.985 -2.687 25.165 1.000 26.843 116 LEU B C 1
ATOM 3002 O O . LEU B 1 137 ? 8.505 -1.574 25.196 1.000 26.338 116 LEU B O 1
ATOM 3007 N N . PHE B 1 138 ? 8.309 -3.686 26.006 1.000 26.643 117 PHE B N 1
ATOM 3008 C CA . PHE B 1 138 ? 9.210 -3.505 27.143 1.000 29.158 117 PHE B CA 1
ATOM 3009 C C . PHE B 1 138 ? 10.258 -4.625 27.111 1.000 30.378 117 PHE B C 1
ATOM 3010 O O . PHE B 1 138 ? 9.945 -5.799 27.315 1.000 31.371 117 PHE B O 1
ATOM 3018 N N . PRO B 1 139 ? 11.534 -4.321 26.805 1.000 30.875 118 PRO B N 1
ATOM 3019 C CA . PRO B 1 139 ? 12.591 -5.324 26.816 1.000 35.941 118 PRO B CA 1
ATOM 3020 C C . PRO B 1 139 ? 12.998 -5.634 28.253 1.000 41.368 118 PRO B C 1
ATOM 3021 O O . PRO B 1 139 ? 13.376 -4.726 28.979 1.000 39.460 118 PRO B O 1
ATOM 3025 N N . GLU B 1 140 ? 12.853 -6.903 28.661 1.000 44.445 119 GLU B N 1
ATOM 3026 C CA . GLU B 1 140 ? 13.153 -7.328 30.022 1.000 46.934 119 GLU B CA 1
ATOM 3027 C C . GLU B 1 140 ? 14.587 -7.841 30.082 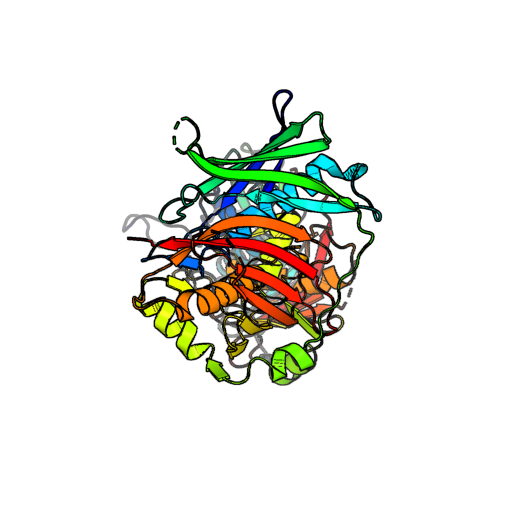1.000 47.498 119 GLU B C 1
ATOM 3028 O O . GLU B 1 140 ? 15.204 -8.098 29.054 1.000 50.317 119 GLU B O 1
ATOM 3034 N N . GLU B 1 141 ? 15.094 -7.972 31.315 1.000 67.002 120 GLU B N 1
ATOM 3035 C CA . GLU B 1 141 ? 16.478 -8.341 31.586 1.000 71.351 120 GLU B CA 1
ATOM 3036 C C . GLU B 1 141 ? 16.802 -9.700 30.969 1.000 68.028 120 GLU B C 1
ATOM 3037 O O . GLU B 1 141 ? 17.877 -9.863 30.403 1.000 69.355 120 GLU B O 1
ATOM 3039 N N . ASP B 1 142 ? 15.863 -10.657 31.044 1.000 67.774 121 ASP B N 1
ATOM 3040 C CA . ASP B 1 142 ? 16.117 -12.025 30.599 1.000 65.854 121 ASP B CA 1
ATOM 3041 C C . ASP B 1 142 ? 16.167 -12.127 29.071 1.000 61.285 121 ASP B C 1
ATOM 3042 O O . ASP B 1 142 ? 16.478 -13.187 28.537 1.000 58.845 121 ASP B O 1
ATOM 3047 N N . GLY B 1 143 ? 15.889 -11.032 28.354 1.000 54.769 122 GLY B N 1
ATOM 3048 C CA . GLY B 1 143 ? 15.831 -11.091 26.902 1.000 52.562 122 GLY B CA 1
ATOM 3049 C C . GLY B 1 143 ? 14.400 -11.288 26.401 1.000 43.430 122 GLY B C 1
ATOM 3050 O O . GLY B 1 143 ? 14.177 -11.388 25.207 1.000 43.486 122 GLY B O 1
ATOM 3051 N N . LYS B 1 144 ? 13.458 -11.356 27.342 1.000 39.876 123 LYS B N 1
ATOM 3052 C CA . LYS B 1 144 ? 12.032 -11.359 27.073 1.000 42.319 123 LYS B CA 1
ATOM 3053 C C . LYS B 1 144 ? 11.570 -9.952 26.673 1.000 35.128 123 LYS B C 1
ATOM 3054 O O . LYS B 1 144 ? 12.135 -8.954 27.112 1.000 35.504 123 LYS B O 1
ATOM 3060 N N . ILE B 1 145 ? 10.490 -9.891 25.904 1.000 31.532 124 ILE B N 1
ATOM 3061 C CA . ILE B 1 145 ? 9.837 -8.638 25.549 1.000 26.631 124 ILE B CA 1
ATOM 3062 C C . ILE B 1 145 ? 8.381 -8.777 25.934 1.000 26.483 124 ILE B C 1
ATOM 3063 O O . ILE B 1 145 ? 7.712 -9.712 25.487 1.000 27.040 124 ILE B O 1
ATOM 3068 N N . THR B 1 146 ? 7.873 -7.851 26.739 1.000 23.542 125 THR B N 1
ATOM 3069 C CA . THR B 1 146 ? 6.459 -7.875 27.034 1.000 24.354 125 THR B CA 1
ATOM 3070 C C . THR B 1 146 ? 5.785 -6.827 26.162 1.000 24.617 125 THR B C 1
ATOM 3071 O O . THR B 1 146 ? 6.405 -5.840 25.798 1.000 24.208 125 THR B O 1
ATOM 3075 N N . PHE B 1 147 ? 4.508 -7.042 25.853 1.000 25.219 126 PHE B N 1
ATOM 3076 C CA . PHE B 1 147 ? 3.778 -6.079 25.053 1.000 24.472 126 PHE B CA 1
ATOM 3077 C C . PHE B 1 147 ? 2.364 -5.954 25.577 1.000 23.380 126 PHE B C 1
ATOM 3078 O O . PHE B 1 147 ? 1.754 -6.942 25.993 1.000 23.667 126 PHE B O 1
ATOM 3086 N N . ASP B 1 148 ? 1.882 -4.716 25.550 1.000 22.019 127 ASP B N 1
ATOM 3087 C CA . ASP B 1 148 ? 0.503 -4.368 25.800 1.000 22.562 127 ASP B CA 1
ATOM 3088 C C . ASP B 1 148 ? -0.064 -3.711 24.553 1.000 23.889 127 ASP B C 1
ATOM 3089 O O . ASP B 1 148 ? 0.573 -2.795 24.027 1.000 21.118 127 ASP B O 1
ATOM 3094 N N . ILE B 1 149 ? -1.287 -4.123 24.163 1.000 22.093 128 ILE B N 1
ATOM 3095 C CA . ILE B 1 149 ? -2.027 -3.510 23.077 1.000 20.808 128 ILE B CA 1
ATOM 3096 C C . ILE B 1 149 ? -3.272 -2.931 23.716 1.000 20.920 128 ILE B C 1
ATOM 3097 O O . ILE B 1 149 ? -3.983 -3.648 24.415 1.000 22.517 128 ILE B O 1
ATOM 3102 N N . TYR B 1 150 ? -3.502 -1.638 23.486 1.000 21.343 129 TYR B N 1
ATOM 3103 C CA . TYR B 1 150 ? -4.479 -0.861 24.227 1.000 24.182 129 TYR B CA 1
ATOM 3104 C C . TYR B 1 150 ? -4.974 0.330 23.419 1.000 25.460 129 TYR B C 1
ATOM 3105 O O . TYR B 1 150 ? -4.446 0.655 22.353 1.000 22.700 129 TYR B O 1
ATOM 3114 N N . SER B 1 151 ? -6.044 0.939 23.945 1.000 27.771 130 SER B N 1
ATOM 3115 C CA . SER B 1 151 ? -6.598 2.166 23.419 1.000 28.875 130 SER B CA 1
ATOM 3116 C C . SER B 1 151 ? -7.013 3.075 24.581 1.000 36.089 130 SER B C 1
ATOM 3117 O O . SER B 1 151 ? -7.135 2.610 25.717 1.000 34.800 130 SER B O 1
ATOM 3120 N N . THR B 1 152 ? -7.196 4.367 24.271 1.000 41.235 131 THR B N 1
ATOM 3121 C CA . THR B 1 152 ? -7.494 5.396 25.262 1.000 53.383 131 THR B CA 1
ATOM 3122 C C . THR B 1 152 ? -8.553 6.363 24.729 1.000 61.842 131 THR B C 1
ATOM 3123 O O . THR B 1 152 ? -8.355 7.571 24.782 1.000 85.471 131 THR B O 1
ATOM 3127 N N . GLN B 1 153 ? -9.683 5.830 24.246 1.000 70.953 132 GLN B N 1
ATOM 3128 C CA . GLN B 1 153 ? -10.890 6.604 23.975 1.000 79.105 132 GLN B CA 1
ATOM 3129 C C . GLN B 1 153 ? -10.661 7.529 22.771 1.000 86.980 132 GLN B C 1
ATOM 3130 O O . GLN B 1 153 ? -11.428 7.399 21.789 1.000 89.804 132 GLN B O 1
ATOM 3132 N N . ASP B 1 158 ? -8.117 6.015 31.819 1.000 62.165 137 ASP B N 1
ATOM 3133 C CA . ASP B 1 158 ? -6.951 5.096 31.695 1.000 63.514 137 ASP B CA 1
ATOM 3134 C C . ASP B 1 158 ? -7.000 4.369 30.347 1.000 56.254 137 ASP B C 1
ATOM 3135 O O . ASP B 1 158 ? -8.028 4.364 29.669 1.000 51.843 137 ASP B O 1
ATOM 3140 N N . PRO B 1 159 ? -5.879 3.755 29.900 1.000 50.995 138 PRO B N 1
ATOM 3141 C CA . PRO B 1 159 ? -5.910 2.815 28.775 1.000 49.219 138 PRO B CA 1
ATOM 3142 C C . PRO B 1 159 ? -6.734 1.555 29.048 1.000 42.342 138 PRO B C 1
ATOM 3143 O O . PRO B 1 159 ? -6.583 0.951 30.098 1.000 42.501 138 PRO B O 1
ATOM 3147 N N . VAL B 1 160 ? -7.550 1.159 28.061 1.000 37.889 139 VAL B N 1
ATOM 3148 C CA . VAL B 1 160 ? -8.223 -0.127 28.002 1.000 34.456 139 VAL B CA 1
ATOM 3149 C C . VAL B 1 160 ? -7.298 -1.135 27.306 1.000 32.129 139 VAL B C 1
ATOM 3150 O O . VAL B 1 160 ? -6.888 -0.937 26.163 1.000 27.201 139 VAL B O 1
ATOM 3154 N N . ILE B 1 161 ? -6.976 -2.220 28.005 1.000 29.369 140 ILE B N 1
ATOM 3155 C CA . ILE B 1 161 ? -6.085 -3.247 27.487 1.000 34.340 140 ILE B CA 1
ATOM 3156 C C . ILE B 1 161 ? -6.903 -4.184 26.604 1.000 32.592 140 ILE B C 1
ATOM 3157 O O . ILE B 1 161 ? -7.964 -4.657 27.012 1.000 28.872 140 ILE B O 1
ATOM 3162 N N . HIS B 1 162 ? -6.411 -4.408 25.380 1.000 27.559 141 HIS B N 1
ATOM 3163 C CA . HIS B 1 162 ? -7.086 -5.276 24.433 1.000 25.128 141 HIS B CA 1
ATOM 3164 C C . HIS B 1 162 ? -6.355 -6.600 24.326 1.000 26.347 141 HIS B C 1
ATOM 3165 O O . HIS B 1 162 ? -6.989 -7.633 24.082 1.000 29.903 141 HIS B O 1
ATOM 3172 N N . SER B 1 163 ? -5.028 -6.575 24.468 1.000 22.600 142 SER B N 1
ATOM 3173 C CA . SER B 1 163 ? -4.256 -7.805 24.432 1.000 23.911 142 SER B CA 1
ATOM 3174 C C . SER B 1 163 ? -2.935 -7.595 25.162 1.000 24.763 142 SER B C 1
ATOM 3175 O O . SER B 1 163 ? -2.453 -6.480 25.229 1.000 23.682 142 SER B O 1
ATOM 3178 N N . GLN B 1 164 ? -2.409 -8.665 25.767 1.000 26.232 143 GLN B N 1
ATOM 3179 C CA . GLN B 1 164 ? -1.138 -8.629 26.470 1.000 27.770 143 GLN B CA 1
ATOM 3180 C C . GLN B 1 164 ? -0.419 -9.939 26.236 1.000 24.975 143 GLN B C 1
ATOM 3181 O O . GLN B 1 164 ? -1.041 -10.984 26.145 1.000 24.034 143 GLN B O 1
ATOM 3187 N N . GLY B 1 165 ? 0.900 -9.880 26.189 1.000 23.236 144 GLY B N 1
ATOM 3188 C CA . GLY B 1 165 ? 1.677 -11.074 25.981 1.000 23.999 144 GLY B CA 1
ATOM 3189 C C . GLY B 1 165 ? 3.157 -10.774 26.151 1.000 21.929 144 GLY B C 1
ATOM 3190 O O . GLY B 1 165 ? 3.535 -9.715 26.606 1.000 21.584 144 GLY B O 1
ATOM 3191 N N . SER B 1 166 ? 3.971 -11.701 25.707 1.000 23.732 145 SER B N 1
ATOM 3192 C CA . SER B 1 166 ? 5.408 -11.546 25.740 1.000 27.281 145 SER B CA 1
ATOM 3193 C C . SER B 1 166 ? 5.950 -12.364 24.597 1.000 26.077 145 SER B C 1
ATOM 3194 O O . SER B 1 166 ? 5.221 -13.145 23.957 1.000 25.608 145 SER B O 1
ATOM 3197 N N . ALA B 1 167 ? 7.239 -12.173 24.377 1.000 25.207 146 ALA B N 1
ATOM 3198 C CA . ALA B 1 167 ? 7.903 -12.769 23.241 1.000 27.148 146 ALA B CA 1
ATOM 3199 C C . ALA B 1 167 ? 9.388 -12.831 23.550 1.000 25.323 146 ALA B C 1
ATOM 3200 O O . ALA B 1 167 ? 9.829 -12.223 24.514 1.000 27.299 146 ALA B O 1
ATOM 3202 N N . GLU B 1 168 ? 10.117 -13.584 22.743 1.000 29.818 147 GLU B N 1
ATOM 3203 C CA . GLU B 1 168 ? 11.555 -13.673 22.868 1.000 33.801 147 GLU B CA 1
ATOM 3204 C C . GLU B 1 168 ? 12.124 -14.026 21.511 1.000 37.751 147 GLU B C 1
ATOM 3205 O O . GLU B 1 168 ? 11.405 -14.513 20.638 1.000 37.199 147 GLU B O 1
ATOM 3211 N N . LEU B 1 169 ? 13.401 -13.694 21.324 1.000 40.930 148 LEU B N 1
ATOM 3212 C CA . LEU B 1 169 ? 14.136 -14.177 20.170 1.000 44.921 148 LEU B CA 1
ATOM 3213 C C . LEU B 1 169 ? 14.594 -15.585 20.519 1.000 46.234 148 LEU B C 1
ATOM 3214 O O . LEU B 1 169 ? 15.073 -15.792 21.626 1.000 58.865 148 LEU B O 1
ATOM 3219 N N . ALA B 1 170 ? 14.345 -16.557 19.635 1.000 49.969 149 ALA B N 1
ATOM 3220 C CA . ALA B 1 170 ? 14.633 -17.952 19.937 1.000 49.532 149 ALA B CA 1
ATOM 3221 C C . ALA B 1 170 ? 15.457 -18.550 18.804 1.000 50.225 149 ALA B C 1
ATOM 3222 O O . ALA B 1 170 ? 15.515 -17.985 17.714 1.000 51.165 149 ALA B O 1
ATOM 3224 N N . SER B 1 171 ? 16.081 -19.697 19.091 1.000 52.309 150 SER B N 1
ATOM 3225 C CA . SER B 1 171 ? 16.919 -20.400 18.134 1.000 56.060 150 SER B CA 1
ATOM 3226 C C . SER B 1 171 ? 16.131 -20.787 16.879 1.000 55.146 150 SER B C 1
ATOM 3227 O O . SER B 1 171 ? 14.974 -21.192 16.967 1.000 55.108 150 SER B O 1
ATOM 3230 N N . ALA B 1 172 ? 16.785 -20.697 15.712 1.000 56.304 151 ALA B N 1
ATOM 3231 C CA . ALA B 1 172 ? 16.181 -21.094 14.452 1.000 55.808 151 ALA B CA 1
ATOM 3232 C C . ALA B 1 172 ? 16.794 -22.399 13.955 1.000 60.263 151 ALA B C 1
ATOM 3233 O O . ALA B 1 172 ? 16.859 -22.628 12.751 1.000 66.569 151 ALA B O 1
ATOM 3235 N N . ALA B 1 173 ? 17.210 -23.270 14.879 1.000 58.943 152 ALA B N 1
ATOM 3236 C CA . ALA B 1 173 ? 17.886 -24.502 14.500 1.000 63.135 152 ALA B CA 1
ATOM 3237 C C . ALA B 1 173 ? 16.922 -25.430 13.757 1.000 61.577 152 ALA B C 1
ATOM 3238 O O . ALA B 1 173 ? 17.196 -25.796 12.622 1.000 71.788 152 ALA B O 1
ATOM 3240 N N . GLU B 1 174 ? 15.800 -25.801 14.392 1.000 59.044 153 GLU B N 1
ATOM 3241 C CA . GLU B 1 174 ? 14.884 -26.790 13.838 1.000 56.223 153 GLU B CA 1
ATOM 3242 C C . GLU B 1 174 ? 13.984 -26.131 12.790 1.000 54.911 153 GLU B C 1
ATOM 3243 O O . GLU B 1 174 ? 13.481 -25.017 12.983 1.000 49.524 153 GLU B O 1
ATOM 3245 N N . THR B 1 175 ? 13.821 -26.845 11.671 1.000 47.236 154 THR B N 1
ATOM 3246 C CA . THR B 1 175 ? 12.864 -26.511 10.633 1.000 49.489 154 THR B CA 1
ATOM 3247 C C . THR B 1 175 ? 11.926 -27.703 10.499 1.000 48.317 154 THR B C 1
ATOM 3248 O O . THR B 1 175 ? 12.202 -28.628 9.735 1.000 43.024 154 THR B O 1
ATOM 3252 N N . PRO B 1 176 ? 10.824 -27.745 11.280 1.000 45.295 155 PRO B N 1
ATOM 3253 C CA . PRO B 1 176 ? 9.972 -28.927 11.330 1.000 44.722 155 PRO B CA 1
ATOM 3254 C C . PRO B 1 176 ? 9.240 -29.113 10.004 1.000 42.684 155 PRO B C 1
ATOM 3255 O O . PRO B 1 176 ? 8.913 -28.123 9.336 1.000 35.991 155 PRO B O 1
ATOM 3259 N N . VAL B 1 177 ? 9.018 -30.384 9.635 1.000 37.220 156 VAL B N 1
ATOM 3260 C CA . VAL B 1 177 ? 8.269 -30.726 8.437 1.000 39.594 156 VAL B CA 1
ATOM 3261 C C . VAL B 1 177 ? 7.081 -31.586 8.859 1.000 41.446 156 VAL B C 1
ATOM 3262 O O . VAL B 1 177 ? 7.137 -32.239 9.900 1.000 47.076 156 VAL B O 1
ATOM 3266 N N . ALA B 1 178 ? 5.981 -31.505 8.098 1.000 42.873 157 ALA B N 1
ATOM 3267 C CA . ALA B 1 178 ? 4.787 -32.288 8.380 1.000 44.298 157 ALA B CA 1
ATOM 3268 C C . ALA B 1 178 ? 4.467 -33.204 7.200 1.000 42.889 157 ALA B C 1
ATOM 3269 O O . ALA B 1 178 ? 4.592 -32.809 6.040 1.000 41.523 157 ALA B O 1
ATOM 3271 N N . ASP B 1 179 ? 3.993 -34.404 7.533 1.000 41.926 158 ASP B N 1
ATOM 3272 C CA . ASP B 1 179 ? 3.627 -35.429 6.570 1.000 42.087 158 ASP B CA 1
ATOM 3273 C C . ASP B 1 179 ? 2.166 -35.234 6.164 1.000 42.894 158 ASP B C 1
ATOM 3274 O O . ASP B 1 179 ? 1.261 -35.847 6.736 1.000 39.354 158 ASP B O 1
ATOM 3279 N N . LEU B 1 180 ? 1.924 -34.360 5.178 1.000 39.920 159 LEU B N 1
ATOM 3280 C CA . LEU B 1 180 ? 0.558 -33.997 4.842 1.000 39.586 159 LEU B CA 1
ATOM 3281 C C . LEU B 1 180 ? -0.272 -35.206 4.398 1.000 40.301 159 LEU B C 1
ATOM 3282 O O . LEU B 1 180 ? -1.462 -35.267 4.696 1.000 37.193 159 LEU B O 1
ATOM 3287 N N . THR B 1 181 ? 0.341 -36.153 3.675 1.000 44.462 160 THR B N 1
ATOM 3288 C CA . THR B 1 181 ? -0.374 -37.332 3.199 1.000 42.272 160 THR B CA 1
ATOM 3289 C C . THR B 1 181 ? -0.754 -38.206 4.393 1.000 39.760 160 THR B C 1
ATOM 3290 O O . THR B 1 181 ? -1.868 -38.702 4.488 1.000 47.309 160 THR B O 1
ATOM 3294 N N . GLU B 1 182 ? 0.156 -38.391 5.335 1.000 40.538 161 GLU B N 1
ATOM 3295 C CA . GLU B 1 182 ? -0.183 -39.171 6.513 1.000 45.244 161 GLU B CA 1
ATOM 3296 C C . GLU B 1 182 ? -1.358 -38.523 7.242 1.000 48.247 161 GLU B C 1
ATOM 3297 O O . GLU B 1 182 ? -2.328 -39.200 7.580 1.000 44.655 161 GLU B O 1
ATOM 3303 N N . MET B 1 183 ? -1.253 -37.203 7.485 1.000 44.266 162 MET B N 1
ATOM 3304 C CA . MET B 1 183 ? -2.295 -36.435 8.160 1.000 40.668 162 MET B CA 1
ATOM 3305 C C . MET B 1 183 ? -3.635 -36.568 7.442 1.000 33.960 162 MET B C 1
ATOM 3306 O O . MET B 1 183 ? -4.661 -36.719 8.083 1.000 33.720 162 MET B O 1
ATOM 3311 N N . SER B 1 184 ? -3.612 -36.452 6.111 1.000 37.119 163 SER B N 1
ATOM 3312 C CA . SER B 1 184 ? -4.805 -36.549 5.282 1.000 41.483 163 SER B CA 1
ATOM 3313 C C . SER B 1 184 ? -5.464 -37.921 5.444 1.000 48.938 163 SER B C 1
ATOM 3314 O O . SER B 1 184 ? -6.673 -38.036 5.669 1.000 41.523 163 SER B O 1
ATOM 3317 N N . ARG B 1 185 ? -4.651 -38.973 5.348 1.000 51.810 164 ARG B N 1
ATOM 3318 C CA . ARG B 1 185 ? -5.185 -40.325 5.421 1.000 61.178 164 ARG B CA 1
ATOM 3319 C C . ARG B 1 185 ? -5.833 -40.531 6.792 1.000 56.712 164 ARG B C 1
ATOM 3320 O O . ARG B 1 185 ? -6.953 -41.021 6.865 1.000 58.725 164 ARG B O 1
ATOM 3328 N N . ARG B 1 186 ? -5.176 -40.044 7.852 1.000 55.265 165 ARG B N 1
ATOM 3329 C CA . ARG B 1 186 ? -5.663 -40.178 9.216 1.000 51.923 165 ARG B CA 1
ATOM 3330 C C . ARG B 1 186 ? -6.945 -39.373 9.454 1.000 54.279 165 ARG B C 1
ATOM 3331 O O . ARG B 1 186 ? -7.755 -39.738 10.304 1.000 48.920 165 ARG B O 1
ATOM 3339 N N . CYS B 1 187 ? -7.130 -38.257 8.737 1.000 53.466 166 CYS B N 1
ATOM 3340 C CA . CYS B 1 187 ? -8.347 -37.463 8.868 1.000 53.420 166 CYS B CA 1
ATOM 3341 C C . CYS B 1 187 ? -9.339 -37.841 7.777 1.000 57.244 166 CYS B C 1
ATOM 3342 O O . CYS B 1 187 ? -9.731 -37.005 6.968 1.000 57.840 166 CYS B O 1
ATOM 3345 N N . GLY B 1 188 ? -9.739 -39.110 7.772 1.000 64.931 167 GLY B N 1
ATOM 3346 C CA . GLY B 1 188 ? -10.806 -39.574 6.908 1.000 67.335 167 GLY B CA 1
ATOM 3347 C C . GLY B 1 188 ? -11.912 -40.202 7.745 1.000 75.442 167 GLY B C 1
ATOM 3348 O O . GLY B 1 188 ? -12.159 -41.397 7.637 1.000 71.669 167 GLY B O 1
ATOM 3349 N N . LYS B 1 189 ? -12.503 -39.402 8.641 1.000 80.345 168 LYS B N 1
ATOM 3350 C CA . LYS B 1 189 ? -13.777 -39.755 9.248 1.000 78.825 168 LYS B CA 1
ATOM 3351 C C . LYS B 1 189 ? -14.877 -39.000 8.506 1.000 88.008 168 LYS B C 1
ATOM 3352 O O . LYS B 1 189 ? -16.064 -39.280 8.689 1.000 101.946 168 LYS B O 1
ATOM 3358 N N . GLY B 1 190 ? -14.472 -38.039 7.667 1.000 83.526 169 GLY B N 1
ATOM 3359 C CA . GLY B 1 190 ? -15.426 -37.232 6.930 1.000 86.128 169 GLY B CA 1
ATOM 3360 C C . GLY B 1 190 ? -14.803 -35.935 6.427 1.000 80.421 169 GLY B C 1
ATOM 3361 O O . GLY B 1 190 ? -13.691 -35.579 6.807 1.000 65.184 169 GLY B O 1
ATOM 3362 N N . LYS B 1 191 ? -15.536 -35.271 5.528 1.000 89.122 170 LYS B N 1
ATOM 3363 C CA . LYS B 1 191 ? -15.214 -33.928 5.075 1.000 83.210 170 LYS B CA 1
ATOM 3364 C C . LYS B 1 191 ? -16.233 -32.960 5.670 1.000 81.319 170 LYS B C 1
ATOM 3365 O O . LYS B 1 191 ? -17.388 -33.315 5.914 1.000 79.519 170 LYS B O 1
ATOM 3367 N N . MET B 1 192 ? -15.777 -31.738 5.943 1.000 74.066 171 MET B N 1
ATOM 3368 C CA . MET B 1 192 ? -16.690 -30.629 6.122 1.000 68.115 171 MET B CA 1
ATOM 3369 C C . MET B 1 192 ? -16.386 -29.620 5.018 1.000 67.495 171 MET B C 1
ATOM 3370 O O . MET B 1 192 ? -15.223 -29.323 4.725 1.000 63.983 171 MET B O 1
ATOM 3375 N N . SER B 1 193 ? -17.451 -29.127 4.386 1.000 59.925 172 SER B N 1
ATOM 3376 C CA . SER B 1 193 ? -17.300 -28.160 3.320 1.000 55.207 172 SER B CA 1
ATOM 3377 C C . SER B 1 193 ? -17.100 -26.785 3.939 1.000 46.958 172 SER B C 1
ATOM 3378 O O . SER B 1 193 ? -17.719 -26.451 4.949 1.000 46.411 172 SER B O 1
ATOM 3381 N N . PRO B 1 194 ? -16.307 -25.910 3.299 1.000 42.793 173 PRO B N 1
ATOM 3382 C CA . PRO B 1 194 ? -16.295 -24.499 3.678 1.000 48.202 173 PRO B CA 1
ATOM 3383 C C . PRO B 1 194 ? -17.708 -23.926 3.818 1.000 46.133 173 PRO B C 1
ATOM 3384 O O . PRO B 1 194 ? -17.992 -23.178 4.758 1.000 38.046 173 PRO B O 1
ATOM 3388 N N . ASP B 1 195 ? -18.593 -24.302 2.880 1.000 46.159 174 ASP B N 1
ATOM 3389 C CA . ASP B 1 195 ? -19.952 -23.775 2.801 1.000 47.847 174 ASP B CA 1
ATOM 3390 C C . ASP B 1 195 ? -20.677 -23.964 4.137 1.000 45.414 174 ASP B C 1
ATOM 3391 O O . ASP B 1 195 ? -21.334 -23.047 4.631 1.000 43.714 174 ASP B O 1
ATOM 3396 N N . GLN B 1 196 ? -20.493 -25.124 4.765 1.000 42.613 175 GLN B N 1
ATOM 3397 C CA . GLN B 1 196 ? -21.212 -25.450 5.988 1.000 48.464 175 GLN B CA 1
ATOM 3398 C C . GLN B 1 196 ? -20.625 -24.713 7.197 1.000 44.512 175 GLN B C 1
ATOM 3399 O O . GLN B 1 196 ? -21.362 -24.252 8.076 1.000 42.891 175 GLN B O 1
ATOM 3405 N N . PHE B 1 197 ? -19.291 -24.662 7.278 1.000 42.537 176 PHE B N 1
ATOM 3406 C CA . PHE B 1 197 ? -18.638 -23.927 8.353 1.000 38.676 176 PHE B CA 1
ATOM 3407 C C . PHE B 1 197 ? -19.118 -22.476 8.368 1.000 34.776 176 PHE B C 1
ATOM 3408 O O . PHE B 1 197 ? -19.608 -21.995 9.394 1.000 35.098 176 PHE B O 1
ATOM 3416 N N . TYR B 1 198 ? -19.010 -21.794 7.219 1.000 32.436 177 TYR B N 1
ATOM 3417 C CA . TYR B 1 198 ? -19.275 -20.361 7.188 1.000 32.804 177 TYR B CA 1
ATOM 3418 C C . TYR B 1 198 ? -20.770 -20.098 7.412 1.000 39.802 177 TYR B C 1
ATOM 3419 O O . TYR B 1 198 ? -21.135 -19.176 8.148 1.000 33.525 177 TYR B O 1
ATOM 3428 N N . GLU B 1 199 ? -21.637 -20.959 6.844 1.000 44.841 178 GLU B N 1
ATOM 3429 C CA . GLU B 1 199 ? -23.084 -20.842 7.004 1.000 44.203 178 GLU B CA 1
ATOM 3430 C C . GLU B 1 199 ? -23.469 -20.979 8.472 1.000 39.051 178 GLU B C 1
ATOM 3431 O O . GLU B 1 199 ? -24.191 -20.153 9.008 1.000 39.313 178 GLU B O 1
ATOM 3437 N N . GLU B 1 200 ? -22.965 -22.020 9.127 1.000 40.793 179 GLU B N 1
ATOM 3438 C CA . GLU B 1 200 ? -23.226 -22.236 10.539 1.000 44.610 179 GLU B CA 1
ATOM 3439 C C . GLU B 1 200 ? -22.597 -21.111 11.373 1.000 42.205 179 GLU B C 1
ATOM 3440 O O . GLU B 1 200 ? -23.194 -20.640 12.329 1.000 36.305 179 GLU B O 1
ATOM 3446 N N . GLY B 1 201 ? -21.382 -20.673 11.017 1.000 41.000 180 GLY B N 1
ATOM 3447 C CA . GLY B 1 201 ? -20.806 -19.502 11.662 1.000 36.485 180 GLY B CA 1
ATOM 3448 C C . GLY B 1 201 ? -21.754 -18.305 11.608 1.000 37.035 180 GLY B C 1
ATOM 3449 O O . GLY B 1 201 ? -22.074 -17.708 12.641 1.000 33.655 180 GLY B O 1
ATOM 3450 N N . ARG B 1 202 ? -22.207 -17.948 10.400 1.000 36.829 181 ARG B N 1
ATOM 3451 C CA . ARG B 1 202 ? -23.131 -16.826 10.265 1.000 42.163 181 ARG B CA 1
ATOM 3452 C C . ARG B 1 202 ? -24.362 -16.989 11.159 1.000 45.166 181 ARG B C 1
ATOM 3453 O O . ARG B 1 202 ? -24.840 -16.015 11.732 1.000 42.969 181 ARG B O 1
ATOM 3461 N N . SER B 1 203 ? -24.905 -18.205 11.284 1.000 49.941 182 SER B N 1
ATOM 3462 C CA . SER B 1 203 ? -26.188 -18.350 11.969 1.000 52.090 182 SER B CA 1
ATOM 3463 C C . SER B 1 203 ? -26.035 -18.151 13.481 1.000 50.959 182 SER B C 1
ATOM 3464 O O . SER B 1 203 ? -27.012 -17.817 14.145 1.000 54.494 182 SER B O 1
ATOM 3467 N N . ARG B 1 204 ? -24.801 -18.307 13.998 1.000 50.787 183 ARG B N 1
ATOM 3468 C CA . ARG B 1 204 ? -24.459 -18.033 15.389 1.000 44.916 183 ARG B CA 1
ATOM 3469 C C . ARG B 1 204 ? -24.031 -16.576 15.624 1.000 48.199 183 ARG B C 1
ATOM 3470 O O . ARG B 1 204 ? -23.708 -16.229 16.759 1.000 47.541 183 ARG B O 1
ATOM 3475 N N . GLY B 1 205 ? -23.962 -15.742 14.569 1.000 44.435 184 GLY B N 1
ATOM 3476 C CA . GLY B 1 205 ? -23.600 -14.332 14.704 1.000 41.886 184 GLY B CA 1
ATOM 3477 C C . GLY B 1 205 ? -22.142 -14.006 14.341 1.000 39.052 184 GLY B C 1
ATOM 3478 O O . GLY B 1 205 ? -21.683 -12.896 14.584 1.000 41.266 184 GLY B O 1
ATOM 3479 N N . MET B 1 206 ? -21.425 -14.939 13.706 1.000 39.409 185 MET B N 1
ATOM 3480 C CA . MET B 1 206 ? -20.042 -14.718 13.325 1.000 34.795 185 MET B CA 1
ATOM 3481 C C . MET B 1 206 ? -19.956 -14.671 11.804 1.000 35.452 185 MET B C 1
ATOM 3482 O O . MET B 1 206 ? -20.020 -15.702 11.128 1.000 38.561 185 MET B O 1
ATOM 3487 N N . PHE B 1 207 ? -19.816 -13.448 11.275 1.000 33.317 186 PHE B N 1
ATOM 3488 C CA . PHE B 1 207 ? -19.733 -13.217 9.839 1.000 34.908 186 PHE B CA 1
ATOM 3489 C C . PHE B 1 207 ? -18.272 -13.092 9.411 1.000 32.236 186 PHE B C 1
ATOM 3490 O O . PHE B 1 207 ? -17.652 -12.052 9.623 1.000 31.295 186 PHE B O 1
ATOM 3498 N N . HIS B 1 208 ? -17.735 -14.179 8.848 1.000 31.155 187 HIS B N 1
ATOM 3499 C CA . HIS B 1 208 ? -16.496 -14.149 8.105 1.000 28.678 187 HIS B CA 1
ATOM 3500 C C . HIS B 1 208 ? -16.807 -13.778 6.664 1.000 32.762 187 HIS B C 1
ATOM 3501 O O . HIS B 1 208 ? -17.362 -14.586 5.919 1.000 32.330 187 HIS B O 1
ATOM 3508 N N . GLY B 1 209 ? -16.432 -12.553 6.277 1.000 30.455 188 GLY B N 1
ATOM 3509 C CA . GLY B 1 209 ? -16.654 -12.082 4.920 1.000 29.901 188 GLY B CA 1
ATOM 3510 C C . GLY B 1 209 ? -15.658 -12.698 3.946 1.000 26.155 188 GLY B C 1
ATOM 3511 O O . GLY B 1 209 ? -14.786 -13.494 4.312 1.000 28.112 188 GLY B O 1
ATOM 3512 N N . PRO B 1 210 ? -15.745 -12.335 2.654 1.000 25.700 189 PRO B N 1
ATOM 3513 C CA . PRO B 1 210 ? -14.908 -12.952 1.638 1.000 26.356 189 PRO B CA 1
ATOM 3514 C C . PRO B 1 210 ? -13.423 -12.987 1.993 1.000 27.399 189 PRO B C 1
ATOM 3515 O O . PRO B 1 210 ? -12.744 -13.950 1.659 1.000 24.234 189 PRO B O 1
ATOM 3519 N N . ALA B 1 211 ? -12.888 -11.935 2.644 1.000 24.935 190 ALA B N 1
ATOM 3520 C CA . ALA B 1 211 ? -11.446 -11.899 2.852 1.000 23.867 190 ALA B CA 1
ATOM 3521 C C . ALA B 1 211 ? -11.000 -12.906 3.930 1.000 22.352 190 ALA B C 1
ATOM 3522 O O . ALA B 1 211 ? -9.825 -13.230 4.006 1.000 24.382 190 ALA B O 1
ATOM 3524 N N . PHE B 1 212 ? -11.915 -13.357 4.785 1.000 22.220 191 PHE B N 1
ATOM 3525 C CA . PHE B 1 212 ? -11.611 -14.330 5.823 1.000 25.720 191 PHE B CA 1
ATOM 3526 C C . PHE B 1 212 ? -12.098 -15.749 5.486 1.000 29.806 191 PHE B C 1
ATOM 3527 O O . PHE B 1 212 ? -12.031 -16.644 6.331 1.000 29.584 191 PHE B O 1
ATOM 3535 N N . GLN B 1 213 ? -12.516 -15.995 4.245 1.000 27.881 192 GLN B N 1
ATOM 3536 C CA . GLN B 1 213 ? -12.952 -17.330 3.881 1.000 28.133 192 GLN B CA 1
ATOM 3537 C C . GLN B 1 213 ? -11.795 -18.051 3.236 1.000 25.364 192 GLN B C 1
ATOM 3538 O O . GLN B 1 213 ? -11.861 -18.348 2.059 1.000 27.803 192 GLN B O 1
ATOM 3544 N N . GLY B 1 214 ? -10.786 -18.373 4.049 1.000 23.189 193 GLY B N 1
ATOM 3545 C CA . GLY B 1 214 ? -9.580 -19.002 3.567 1.000 24.564 193 GLY B CA 1
ATOM 3546 C C . GLY B 1 214 ? -9.624 -20.524 3.618 1.000 25.909 193 GLY B C 1
ATOM 3547 O O . GLY B 1 214 ? -8.732 -21.167 3.086 1.000 27.513 193 GLY B O 1
ATOM 3548 N N . ILE B 1 215 ? -10.662 -21.102 4.220 1.000 29.013 194 ILE B N 1
ATOM 3549 C CA . ILE B 1 215 ? -10.778 -22.555 4.227 1.000 29.500 194 ILE B CA 1
ATOM 3550 C C . ILE B 1 215 ? -11.297 -23.022 2.862 1.000 27.120 194 ILE B C 1
ATOM 3551 O O . ILE B 1 215 ? -12.383 -22.644 2.468 1.000 26.746 194 ILE B O 1
ATOM 3556 N N . LYS B 1 216 ? -10.521 -23.880 2.201 1.000 30.336 195 LYS B N 1
ATOM 3557 C CA . LYS B 1 216 ? -10.846 -24.448 0.895 1.000 37.525 195 LYS B CA 1
ATOM 3558 C C . LYS B 1 216 ? -11.482 -25.837 1.047 1.000 40.927 195 LYS B C 1
ATOM 3559 O O . LYS B 1 216 ? -12.372 -26.213 0.286 1.000 40.116 195 LYS B O 1
ATOM 3565 N N . ASN B 1 217 ? -11.017 -26.616 2.028 1.000 36.507 196 ASN B N 1
ATOM 3566 C CA . ASN B 1 217 ? -11.718 -27.823 2.430 1.000 37.545 196 ASN B CA 1
ATOM 3567 C C . ASN B 1 217 ? -11.210 -28.260 3.802 1.000 40.449 196 ASN B C 1
ATOM 3568 O O . ASN B 1 217 ? -10.137 -27.827 4.247 1.000 35.572 196 ASN B O 1
ATOM 3573 N N . VAL B 1 218 ? -11.981 -29.155 4.432 1.000 36.988 197 VAL B N 1
ATOM 3574 C CA . VAL B 1 218 ? -11.699 -29.629 5.771 1.000 38.733 197 VAL B CA 1
ATOM 3575 C C . VAL B 1 218 ? -11.852 -31.138 5.809 1.000 39.326 197 VAL B C 1
ATOM 3576 O O . VAL B 1 218 ? -12.898 -31.640 5.409 1.000 37.304 197 VAL B O 1
ATOM 3580 N N . ASN B 1 219 ? -10.818 -31.801 6.334 1.000 39.329 198 ASN B N 1
ATOM 3581 C CA . ASN B 1 219 ? -10.803 -33.222 6.632 1.000 42.096 198 ASN B CA 1
ATOM 3582 C C . ASN B 1 219 ? -10.859 -33.410 8.150 1.000 41.675 198 ASN B C 1
ATOM 3583 O O . ASN B 1 219 ? -9.988 -32.920 8.876 1.000 36.656 198 ASN B O 1
ATOM 3588 N N . ILE B 1 220 ? -11.880 -34.132 8.630 1.000 40.232 199 ILE B N 1
ATOM 3589 C CA . ILE B 1 220 ? -12.062 -34.377 10.049 1.000 40.033 199 ILE B CA 1
ATOM 3590 C C . ILE B 1 220 ? -11.454 -35.728 10.409 1.000 44.400 199 ILE B C 1
ATOM 3591 O O . ILE B 1 220 ? -11.651 -36.711 9.708 1.000 44.934 199 ILE B O 1
ATOM 3596 N N . GLY B 1 221 ? -10.675 -35.733 11.489 1.000 40.924 200 GLY B N 1
ATOM 3597 C CA . GLY B 1 221 ? -10.182 -36.932 12.136 1.000 38.966 200 GLY B CA 1
ATOM 3598 C C . GLY B 1 221 ? -10.741 -37.031 13.552 1.000 39.238 200 GLY B C 1
ATOM 3599 O O . GLY B 1 221 ? -11.730 -36.377 13.897 1.000 36.317 200 GLY B O 1
ATOM 3600 N N . ASN B 1 222 ? -10.115 -37.886 14.362 1.000 39.959 201 ASN B N 1
ATOM 3601 C CA A ASN B 1 222 ? -10.511 -38.042 15.750 0.500 40.484 201 ASN B CA 1
ATOM 3602 C CA B ASN B 1 222 ? -10.496 -38.048 15.750 0.500 39.016 201 ASN B CA 1
ATOM 3603 C C . ASN B 1 222 ? -9.604 -37.124 16.571 1.000 37.179 201 ASN B C 1
ATOM 3604 O O . ASN B 1 222 ? -8.409 -37.360 16.688 1.000 33.767 201 ASN B O 1
ATOM 3613 N N . ARG B 1 223 ? -10.197 -36.053 17.101 1.000 38.021 202 ARG B N 1
ATOM 3614 C CA . ARG B 1 223 ? -9.487 -35.049 17.880 1.000 38.221 202 ARG B CA 1
ATOM 3615 C C . ARG B 1 223 ? -8.388 -34.350 17.066 1.000 31.636 202 ARG B C 1
ATOM 3616 O O . ARG B 1 223 ? -7.472 -33.781 17.663 1.000 31.643 202 ARG B O 1
ATOM 3624 N N . GLU B 1 224 ? -8.509 -34.364 15.735 1.000 32.237 203 GLU B N 1
ATOM 3625 C CA . GLU B 1 224 ? -7.616 -33.642 14.840 1.000 31.722 203 GLU B CA 1
ATOM 3626 C C . GLU B 1 224 ? -8.382 -33.250 13.578 1.000 32.559 203 GLU B C 1
ATOM 3627 O O . GLU B 1 224 ? -9.367 -33.906 13.206 1.000 36.113 203 GLU B O 1
ATOM 3633 N N . VAL B 1 225 ? -7.940 -32.167 12.919 1.000 32.541 204 VAL B N 1
ATOM 3634 C CA . VAL B 1 225 ? -8.540 -31.683 11.682 1.000 31.007 204 VAL B CA 1
ATOM 3635 C C . VAL B 1 225 ? -7.418 -31.257 10.733 1.000 32.757 204 VAL B C 1
ATOM 3636 O O . VAL B 1 225 ? -6.373 -30.795 11.190 1.000 32.130 204 VAL B O 1
ATOM 3640 N N . LEU B 1 226 ? -7.618 -31.444 9.419 1.000 29.346 205 LEU B N 1
ATOM 3641 C CA . LEU B 1 226 ? -6.677 -30.948 8.428 1.000 32.807 205 LEU B CA 1
ATOM 3642 C C . LEU B 1 226 ? -7.434 -30.137 7.379 1.000 34.640 205 LEU B C 1
ATOM 3643 O O . LEU B 1 226 ? -8.234 -30.691 6.625 1.000 34.052 205 LEU B O 1
ATOM 3648 N N . ALA B 1 227 ? -7.161 -28.827 7.325 1.000 32.688 206 ALA B N 1
ATOM 3649 C CA . ALA B 1 227 ? -7.821 -27.949 6.372 1.000 29.918 206 ALA B CA 1
ATOM 3650 C C . ALA B 1 227 ? -6.814 -27.460 5.340 1.000 28.450 206 ALA B C 1
ATOM 3651 O O . ALA B 1 227 ? -5.675 -27.097 5.645 1.000 26.675 206 ALA B O 1
ATOM 3653 N N . GLN B 1 228 ? -7.273 -27.460 4.088 1.000 30.952 207 GLN B N 1
ATOM 3654 C CA . GLN B 1 228 ? -6.571 -26.763 3.030 1.000 33.757 207 GLN B CA 1
ATOM 3655 C C . GLN B 1 228 ? -6.966 -25.293 3.063 1.000 29.524 207 GLN B C 1
ATOM 3656 O O . GLN B 1 228 ? -8.157 -24.993 3.110 1.000 27.405 207 GLN B O 1
ATOM 3662 N N . LEU B 1 229 ? -5.947 -24.417 2.992 1.000 27.092 208 LEU B N 1
ATOM 3663 C CA . LEU B 1 229 ? -6.176 -22.975 3.031 1.000 28.515 208 LEU B CA 1
ATOM 3664 C C . LEU B 1 229 ? -5.778 -22.322 1.702 1.000 26.045 208 LEU B C 1
ATOM 3665 O O . LEU B 1 229 ? -4.773 -22.690 1.102 1.000 27.367 208 LEU B O 1
ATOM 3670 N N . GLN B 1 230 ? -6.505 -21.274 1.325 1.000 26.315 209 GLN B N 1
ATOM 3671 C CA . GLN B 1 230 ? -6.150 -20.487 0.147 1.000 33.823 209 GLN B CA 1
ATOM 3672 C C . GLN B 1 230 ? -6.401 -19.017 0.444 1.000 26.710 209 GLN B C 1
ATOM 3673 O O . GLN B 1 230 ? -7.500 -18.654 0.826 1.000 28.890 209 GLN B O 1
ATOM 3679 N N . LEU B 1 231 ? -5.395 -18.167 0.217 1.000 29.252 210 LEU B N 1
ATOM 3680 C CA . LEU B 1 231 ? -5.585 -16.721 0.263 1.000 27.970 210 LEU B CA 1
ATOM 3681 C C . LEU B 1 231 ? -6.754 -16.339 -0.632 1.000 28.605 210 LEU B C 1
ATOM 3682 O O . LEU B 1 231 ? -6.719 -16.604 -1.813 1.000 31.580 210 LEU B O 1
ATOM 3687 N N . PRO B 1 232 ? -7.853 -15.772 -0.121 1.000 26.351 211 PRO B N 1
ATOM 3688 C CA . PRO B 1 232 ? -8.978 -15.413 -0.971 1.000 29.058 211 PRO B CA 1
ATOM 3689 C C . PRO B 1 232 ? -8.582 -14.411 -2.059 1.000 33.576 211 PRO B C 1
ATOM 3690 O O . PRO B 1 232 ? -7.710 -13.570 -1.851 1.000 30.023 211 PRO B O 1
ATOM 3694 N N . GLU B 1 233 ? -9.237 -14.546 -3.222 1.000 33.420 212 GLU B N 1
ATOM 3695 C CA . GLU B 1 233 ? -8.928 -13.803 -4.438 1.000 34.823 212 GLU B CA 1
ATOM 3696 C C . GLU B 1 233 ? -9.137 -12.294 -4.241 1.000 29.905 212 GLU B C 1
ATOM 3697 O O . GLU B 1 233 ? -8.369 -11.476 -4.760 1.000 31.183 212 GLU B O 1
ATOM 3703 N N . ILE B 1 234 ? -10.147 -11.923 -3.450 1.000 27.233 213 ILE B N 1
ATOM 3704 C CA . ILE B 1 234 ? -10.426 -10.533 -3.122 1.000 28.696 213 ILE B CA 1
ATOM 3705 C C . ILE B 1 234 ? -9.203 -9.830 -2.510 1.000 30.508 213 ILE B C 1
ATOM 3706 O O . ILE B 1 234 ? -9.062 -8.637 -2.709 1.000 30.236 213 ILE B O 1
ATOM 3711 N N . VAL B 1 235 ? -8.277 -10.531 -1.845 1.000 29.652 214 VAL B N 1
ATOM 3712 C CA . VAL B 1 235 ? -7.096 -9.872 -1.281 1.000 29.155 214 VAL B CA 1
ATOM 3713 C C . VAL B 1 235 ? -5.827 -10.421 -1.916 1.000 27.249 214 VAL B C 1
ATOM 3714 O O . VAL B 1 235 ? -4.760 -10.485 -1.307 1.000 24.388 214 VAL B O 1
ATOM 3718 N N . SER B 1 236 ? -5.940 -10.746 -3.197 1.000 28.800 215 SER B N 1
ATOM 3719 C CA . SER B 1 236 ? -4.816 -11.165 -4.007 1.000 30.279 215 SER B CA 1
ATOM 3720 C C . SER B 1 236 ? -3.667 -10.156 -3.915 1.000 26.829 215 SER B C 1
ATOM 3721 O O . SER B 1 236 ? -3.867 -8.946 -3.948 1.000 30.322 215 SER B O 1
ATOM 3724 N N . GLY B 1 237 ? -2.441 -10.655 -3.806 1.000 26.420 216 GLY B N 1
ATOM 3725 C CA . GLY B 1 237 ? -1.272 -9.789 -3.777 1.000 29.664 216 GLY B CA 1
ATOM 3726 C C . GLY B 1 237 ? -0.874 -9.289 -2.380 1.000 27.516 216 GLY B C 1
ATOM 3727 O O . GLY B 1 237 ? 0.185 -8.697 -2.240 1.000 32.752 216 GLY B O 1
ATOM 3728 N N . THR B 1 238 ? -1.690 -9.518 -1.350 1.000 26.451 217 THR B N 1
ATOM 3729 C CA . THR B 1 238 ? -1.400 -8.962 -0.026 1.000 27.560 217 THR B CA 1
ATOM 3730 C C . THR B 1 238 ? -0.459 -9.852 0.793 1.000 30.069 217 THR B C 1
ATOM 3731 O O . THR B 1 238 ? -0.100 -9.506 1.905 1.000 25.475 217 THR B O 1
ATOM 3735 N N . ASN B 1 239 ? -0.015 -10.984 0.242 1.000 31.711 218 ASN B N 1
ATOM 3736 C CA . ASN B 1 239 ? 0.825 -11.908 0.982 1.000 34.974 218 ASN B CA 1
ATOM 3737 C C . ASN B 1 239 ? 2.185 -11.276 1.275 1.000 36.070 218 ASN B C 1
ATOM 3738 O O . ASN B 1 239 ? 2.792 -11.579 2.287 1.000 37.563 218 ASN B O 1
ATOM 3743 N N . GLU B 1 240 ? 2.657 -10.367 0.416 1.000 30.418 219 GLU B N 1
ATOM 3744 C CA . GLU B 1 240 ? 3.950 -9.738 0.623 1.000 32.746 219 GLU B CA 1
ATOM 3745 C C . GLU B 1 240 ? 3.866 -8.630 1.681 1.000 30.188 219 GLU B C 1
ATOM 3746 O O . GLU B 1 240 ? 4.893 -8.083 2.054 1.000 37.111 219 GLU B O 1
ATOM 3748 N N . GLN B 1 241 ? 2.670 -8.290 2.183 1.000 24.945 220 GLN B N 1
ATOM 3749 C CA . GLN B 1 241 ? 2.542 -7.178 3.117 1.000 24.132 220 GLN B CA 1
ATOM 3750 C C . GLN B 1 241 ? 2.497 -7.639 4.573 1.000 23.163 220 GLN B C 1
ATOM 3751 O O . GLN B 1 241 ? 2.541 -6.822 5.491 1.000 22.130 220 GLN B O 1
ATOM 3757 N N . PHE B 1 242 ? 2.407 -8.954 4.796 1.000 23.195 221 PHE B N 1
ATOM 3758 C CA . PHE B 1 242 ? 2.274 -9.487 6.136 1.000 24.555 221 PHE B CA 1
ATOM 3759 C C . PHE B 1 242 ? 3.174 -10.706 6.265 1.000 26.293 221 PHE B C 1
ATOM 3760 O O . PHE B 1 242 ? 3.409 -11.389 5.269 1.000 27.594 221 PHE B O 1
ATOM 3768 N N . VAL B 1 243 ? 3.630 -10.978 7.494 1.000 24.269 222 VAL B N 1
ATOM 3769 C CA . VAL B 1 243 ? 4.252 -12.254 7.833 1.000 24.979 222 VAL B CA 1
ATOM 3770 C C . VAL B 1 243 ? 3.170 -13.230 8.318 1.000 22.931 222 VAL B C 1
ATOM 3771 O O . VAL B 1 243 ? 2.954 -14.262 7.689 1.000 22.615 222 VAL B O 1
ATOM 3775 N N . LEU B 1 244 ? 2.480 -12.897 9.425 1.000 22.696 223 LEU B N 1
ATOM 3776 C CA . LEU B 1 244 ? 1.255 -13.588 9.817 1.000 22.350 223 LEU B CA 1
ATOM 3777 C C . LEU B 1 244 ? 0.053 -12.919 9.146 1.000 20.503 223 LEU B C 1
ATOM 3778 O O . LEU B 1 244 ? -0.468 -11.940 9.667 1.000 22.200 223 LEU B O 1
ATOM 3783 N N . HIS B 1 245 ? -0.354 -13.450 7.986 1.000 20.597 224 HIS B N 1
ATOM 3784 C CA . HIS B 1 245 ? -1.391 -12.852 7.168 1.000 21.204 224 HIS B CA 1
ATOM 3785 C C . HIS B 1 245 ? -2.738 -13.111 7.845 1.000 20.610 224 HIS B C 1
ATOM 3786 O O . HIS B 1 245 ? -3.048 -14.252 8.203 1.000 20.911 224 HIS B O 1
ATOM 3793 N N . PRO B 1 246 ? -3.534 -12.077 8.158 1.000 20.609 225 PRO B N 1
ATOM 3794 C CA . PRO B 1 246 ? -4.799 -12.277 8.872 1.000 21.919 225 PRO B CA 1
ATOM 3795 C C . PRO B 1 246 ? -5.780 -13.263 8.228 1.000 21.812 225 PRO B C 1
ATOM 3796 O O . PRO B 1 246 ? -6.477 -13.971 8.930 1.000 22.478 225 PRO B O 1
ATOM 3800 N N . SER B 1 247 ? -5.870 -13.263 6.907 1.000 20.963 226 SER B N 1
ATOM 3801 C CA . SER B 1 247 ? -6.736 -14.198 6.206 1.000 22.498 226 SER B CA 1
ATOM 3802 C C . SER B 1 247 ? -6.316 -15.637 6.516 1.000 22.283 226 SER B C 1
ATOM 3803 O O . SER B 1 247 ? -7.142 -16.467 6.885 1.000 21.686 226 SER B O 1
ATOM 3806 N N . ILE B 1 248 ? -5.037 -15.929 6.294 1.000 21.589 227 ILE B N 1
ATOM 3807 C CA . ILE B 1 248 ? -4.516 -17.264 6.438 1.000 25.240 227 ILE B CA 1
ATOM 3808 C C . ILE B 1 248 ? -4.562 -17.674 7.898 1.000 25.952 227 ILE B C 1
ATOM 3809 O O . ILE B 1 248 ? -4.949 -18.805 8.207 1.000 24.286 227 ILE B O 1
ATOM 3814 N N . MET B 1 249 ? -4.100 -16.777 8.777 1.000 21.941 228 MET B N 1
ATOM 3815 C CA . MET B 1 249 ? -3.975 -17.104 10.187 1.000 22.109 228 MET B CA 1
ATOM 3816 C C . MET B 1 249 ? -5.371 -17.247 10.802 1.000 19.579 228 MET B C 1
ATOM 3817 O O . MET B 1 249 ? -5.595 -18.111 11.641 1.000 19.889 228 MET B O 1
ATOM 3822 N N . ASP B 1 250 ? -6.328 -16.410 10.425 1.000 20.062 229 ASP B N 1
ATOM 3823 C CA . ASP B 1 250 ? -7.644 -16.566 11.012 1.000 21.657 229 ASP B CA 1
ATOM 3824 C C . ASP B 1 250 ? -8.246 -17.883 10.503 1.000 23.121 229 ASP B C 1
ATOM 3825 O O . ASP B 1 250 ? -8.990 -18.512 11.242 1.000 23.653 229 ASP B O 1
ATOM 3830 N N . SER B 1 251 ? -7.884 -18.301 9.291 1.000 22.810 230 SER B N 1
ATOM 3831 C CA . SER B 1 251 ? -8.425 -19.540 8.727 1.000 23.632 230 SER B CA 1
ATOM 3832 C C . SER B 1 251 ? -7.818 -20.744 9.439 1.000 25.720 230 SER B C 1
ATOM 3833 O O . SER B 1 251 ? -8.482 -21.774 9.575 1.000 25.267 230 SER B O 1
ATOM 3836 N N . ALA B 1 252 ? -6.583 -20.598 9.955 1.000 23.063 231 ALA B N 1
ATOM 3837 C CA . ALA B 1 252 ? -5.993 -21.625 10.800 1.000 21.052 231 ALA B CA 1
ATOM 3838 C C . ALA B 1 252 ? -6.682 -21.714 12.161 1.000 22.157 231 ALA B C 1
ATOM 3839 O O . ALA B 1 252 ? -6.882 -22.830 12.671 1.000 21.591 231 ALA B O 1
ATOM 3841 N N . LEU B 1 253 ? -7.044 -20.570 12.759 1.000 21.105 232 LEU B N 1
ATOM 3842 C CA . LEU B 1 253 ? -7.763 -20.556 14.020 1.000 21.571 232 LEU B CA 1
ATOM 3843 C C . LEU B 1 253 ? -9.185 -21.100 13.842 1.000 25.612 232 LEU B C 1
ATOM 3844 O O . LEU B 1 253 ? -9.751 -21.700 14.781 1.000 23.319 232 LEU B O 1
ATOM 3849 N N . GLN B 1 254 ? -9.765 -20.852 12.665 1.000 23.223 233 GLN B N 1
ATOM 3850 C CA . GLN B 1 254 ? -11.094 -21.384 12.350 1.000 25.950 233 GLN B CA 1
ATOM 3851 C C . GLN B 1 254 ? -11.019 -22.910 12.313 1.000 26.782 233 GLN B C 1
ATOM 3852 O O . GLN B 1 254 ? -11.926 -23.586 12.796 1.000 26.417 233 GLN B O 1
ATOM 3858 N N . THR B 1 255 ? -9.918 -23.430 11.736 1.000 24.731 234 THR B N 1
ATOM 3859 C CA . THR B 1 255 ? -9.656 -24.864 11.667 1.000 28.280 234 THR B CA 1
ATOM 3860 C C . THR B 1 255 ? -9.600 -25.478 13.070 1.000 26.458 234 THR B C 1
ATOM 3861 O O . THR B 1 255 ? -10.206 -26.520 13.315 1.000 24.776 234 THR B O 1
ATOM 3865 N N . ALA B 1 256 ? -8.908 -24.812 13.998 1.000 25.606 235 ALA B N 1
ATOM 3866 C CA . ALA B 1 256 ? -8.850 -25.209 15.399 1.000 25.606 235 ALA B CA 1
ATOM 3867 C C . ALA B 1 256 ? -10.229 -25.159 16.041 1.000 26.043 235 ALA B C 1
ATOM 3868 O O . ALA B 1 256 ? -10.595 -26.035 16.838 1.000 26.021 235 ALA B O 1
ATOM 3870 N N . THR B 1 257 ? -10.995 -24.137 15.697 1.000 24.512 236 THR B N 1
ATOM 3871 C CA . THR B 1 257 ? -12.333 -23.966 16.236 1.000 26.482 236 THR B CA 1
ATOM 3872 C C . THR B 1 257 ? -13.242 -25.137 15.803 1.000 30.055 236 THR B C 1
ATOM 3873 O O . THR B 1 257 ? -14.056 -25.609 16.596 1.000 29.631 236 THR B O 1
ATOM 3877 N N . ILE B 1 258 ? -13.100 -25.598 14.554 1.000 29.376 237 ILE B N 1
ATOM 3878 C CA . ILE B 1 258 ? -13.840 -26.748 14.049 1.000 32.649 237 ILE B CA 1
ATOM 3879 C C . ILE B 1 258 ? -13.531 -27.958 14.925 1.000 35.361 237 ILE B C 1
ATOM 3880 O O . ILE B 1 258 ? -14.436 -28.650 15.399 1.000 32.373 237 ILE B O 1
ATOM 3885 N N . CYS B 1 259 ? -12.227 -28.168 15.116 1.000 30.112 238 CYS B N 1
ATOM 3886 C CA . CYS B 1 259 ? -11.703 -29.260 15.895 1.000 32.896 238 CYS B CA 1
ATOM 3887 C C . CYS B 1 259 ? -12.252 -29.229 17.319 1.000 33.091 238 CYS B C 1
ATOM 3888 O O . CYS B 1 259 ? -12.667 -30.259 17.853 1.000 30.957 238 CYS B O 1
ATOM 3891 N N . ILE B 1 260 ? -12.301 -28.037 17.911 1.000 29.970 239 ILE B N 1
ATOM 3892 C CA . ILE B 1 260 ? -12.766 -27.868 19.276 1.000 28.652 239 ILE B CA 1
ATOM 3893 C C . ILE B 1 260 ? -14.265 -28.165 19.353 1.000 29.618 239 ILE B C 1
ATOM 3894 O O . ILE B 1 260 ? -14.708 -28.849 20.275 1.000 29.255 239 ILE B O 1
ATOM 3899 N N . MET B 1 261 ? -15.038 -27.666 18.395 1.000 27.221 240 MET B N 1
ATOM 3900 C CA . MET B 1 261 ? -16.492 -27.722 18.470 1.000 32.805 240 MET B CA 1
ATOM 3901 C C . MET B 1 261 ? -16.991 -29.161 18.230 1.000 32.903 240 MET B C 1
ATOM 3902 O O . MET B 1 261 ? -18.101 -29.509 18.638 1.000 33.802 240 MET B O 1
ATOM 3907 N N . GLN B 1 262 ? -16.181 -29.997 17.573 1.000 34.380 241 GLN B N 1
ATOM 3908 C CA . GLN B 1 262 ? -16.507 -31.407 17.384 1.000 38.372 241 GLN B CA 1
ATOM 3909 C C . GLN B 1 262 ? -16.761 -32.095 18.728 1.000 39.581 241 GLN B C 1
ATOM 3910 O O . GLN B 1 262 ? -17.534 -33.041 18.787 1.000 39.173 241 GLN B O 1
ATOM 3916 N N . GLU B 1 263 ? -16.149 -31.604 19.813 1.000 38.390 242 GLU B N 1
ATOM 3917 C CA . GLU B 1 263 ? -16.307 -32.228 21.122 1.000 41.289 242 GLU B CA 1
ATOM 3918 C C . GLU B 1 263 ? -17.440 -31.621 21.961 1.000 37.824 242 GLU B C 1
ATOM 3919 O O . GLU B 1 263 ? -17.654 -32.064 23.077 1.000 38.622 242 GLU B O 1
ATOM 3925 N N . LEU B 1 264 ? -18.215 -30.675 21.437 1.000 37.036 243 LEU B N 1
ATOM 3926 C CA . LEU B 1 264 ? -19.204 -29.970 22.238 1.000 37.563 243 LEU B CA 1
ATOM 3927 C C . LEU B 1 264 ? -20.613 -30.392 21.829 1.000 41.649 243 LEU B C 1
ATOM 3928 O O . LEU B 1 264 ? -20.865 -30.710 20.669 1.000 41.372 243 LEU B O 1
ATOM 3933 N N . THR B 1 265 ? -21.543 -30.325 22.787 1.000 43.251 244 THR B N 1
ATOM 3934 C CA . THR B 1 265 ? -22.950 -30.593 22.537 1.000 45.489 244 THR B CA 1
ATOM 3935 C C . THR B 1 265 ? -23.617 -29.325 22.018 1.000 48.362 244 THR B C 1
ATOM 3936 O O . THR B 1 265 ? -24.439 -29.385 21.107 1.000 47.819 244 THR B O 1
ATOM 3940 N N . ASP B 1 266 ? -23.275 -28.184 22.622 1.000 47.010 245 ASP B N 1
ATOM 3941 C CA . ASP B 1 266 ? -23.870 -26.919 22.224 1.000 56.196 245 ASP B CA 1
ATOM 3942 C C . ASP B 1 266 ? -23.095 -26.342 21.043 1.000 51.538 245 ASP B C 1
ATOM 3943 O O . ASP B 1 266 ? -21.952 -26.699 20.789 1.000 54.304 245 ASP B O 1
ATOM 3948 N N . GLN B 1 267 ? -23.768 -25.465 20.308 1.000 57.999 246 GLN B N 1
ATOM 3949 C CA . GLN B 1 267 ? -23.162 -24.737 19.210 1.000 62.288 246 GLN B CA 1
ATOM 3950 C C . GLN B 1 267 ? -23.252 -23.246 19.515 1.000 55.452 246 GLN B C 1
ATOM 3951 O O . GLN B 1 267 ? -24.003 -22.516 18.876 1.000 65.803 246 GLN B O 1
ATOM 3957 N N . LYS B 1 268 ? -22.491 -22.823 20.521 1.000 56.187 247 LYS B N 1
ATOM 3958 C CA . LYS B 1 268 ? -22.327 -21.418 20.860 1.000 51.868 247 LYS B CA 1
ATOM 3959 C C . LYS B 1 268 ? -21.278 -20.779 19.949 1.000 47.978 247 LYS B C 1
ATOM 3960 O O . LYS B 1 268 ? -20.550 -21.462 19.222 1.000 41.793 247 LYS B O 1
ATOM 3966 N N . LEU B 1 269 ? -21.225 -19.444 19.980 1.000 44.876 248 LEU B N 1
ATOM 3967 C CA . LEU B 1 269 ? -20.231 -18.685 19.233 1.000 40.417 248 LEU B CA 1
ATOM 3968 C C . LEU B 1 269 ? -18.979 -18.610 20.092 1.000 39.146 248 LEU B C 1
ATOM 3969 O O . LEU B 1 269 ? -19.022 -18.038 21.182 1.000 37.585 248 LEU B O 1
ATOM 3974 N N . ILE B 1 270 ? -17.890 -19.226 19.620 1.000 33.443 249 ILE B N 1
ATOM 3975 C CA . ILE B 1 270 ? -16.651 -19.197 20.380 1.000 36.624 249 ILE B CA 1
ATOM 3976 C C . ILE B 1 270 ? -15.592 -18.440 19.592 1.000 35.436 249 ILE B C 1
ATOM 3977 O O . ILE B 1 270 ? -15.461 -18.626 18.386 1.000 35.623 249 ILE B O 1
ATOM 3982 N N . LEU B 1 271 ? -14.832 -17.612 20.316 1.000 32.501 250 LEU B N 1
ATOM 3983 C CA . LEU B 1 271 ? -13.862 -16.711 19.734 1.000 31.275 250 LEU B CA 1
ATOM 3984 C C . LEU B 1 271 ? -12.490 -17.021 20.302 1.000 30.299 250 LEU B C 1
ATOM 3985 O O . LEU B 1 271 ? -12.372 -17.506 21.423 1.000 26.500 250 LEU B O 1
ATOM 3990 N N . PRO B 1 272 ? -11.420 -16.694 19.555 1.000 29.732 251 PRO B N 1
ATOM 3991 C CA . PRO B 1 272 ? -10.059 -16.781 20.062 1.000 27.712 251 PRO B CA 1
ATOM 3992 C C . PRO B 1 272 ? -9.900 -16.053 21.383 1.000 28.929 251 PRO B C 1
ATOM 3993 O O . PRO B 1 272 ? -10.395 -14.948 21.532 1.000 26.960 251 PRO B O 1
ATOM 3997 N N . PHE B 1 273 ? -9.176 -16.686 22.305 1.000 27.636 252 PHE B N 1
ATOM 3998 C CA . PHE B 1 273 ? -9.029 -16.166 23.642 1.000 30.596 252 PHE B CA 1
ATOM 3999 C C . PHE B 1 273 ? -7.563 -16.083 24.063 1.000 27.431 252 PHE B C 1
ATOM 4000 O O . PHE B 1 273 ? -7.151 -15.065 24.598 1.000 29.988 252 PHE B O 1
ATOM 4008 N N . ALA B 1 274 ? -6.798 -17.160 23.894 1.000 24.122 253 ALA B N 1
ATOM 4009 C CA . ALA B 1 274 ? -5.401 -17.128 24.279 1.000 23.518 253 ALA B CA 1
ATOM 4010 C C . ALA B 1 274 ? -4.606 -18.184 23.532 1.000 22.763 253 ALA B C 1
ATOM 4011 O O . ALA B 1 274 ? -5.152 -19.089 22.909 1.000 23.531 253 ALA B O 1
ATOM 4013 N N . LEU B 1 275 ? -3.285 -18.053 23.617 1.000 21.355 254 LEU B N 1
ATOM 4014 C CA . LEU B 1 275 ? -2.397 -19.108 23.187 1.000 23.591 254 LEU B CA 1
ATOM 4015 C C . LEU B 1 275 ? -1.178 -19.089 24.089 1.000 25.515 254 LEU B C 1
ATOM 4016 O O . LEU B 1 275 ? -0.919 -18.084 24.769 1.000 27.115 254 LEU B O 1
ATOM 4021 N N . GLU B 1 276 ? -0.467 -20.222 24.092 1.000 26.265 255 GLU B N 1
ATOM 4022 C CA . GLU B 1 276 ? 0.654 -20.417 24.998 1.000 28.740 255 GLU B CA 1
ATOM 4023 C C . GLU B 1 276 ? 1.939 -20.108 24.262 1.000 26.930 255 GLU B C 1
ATOM 4024 O O . GLU B 1 276 ? 2.869 -19.615 24.880 1.000 25.423 255 GLU B O 1
ATOM 4030 N N . GLU B 1 277 ? 1.972 -20.382 22.956 1.000 26.340 256 GLU B N 1
ATOM 4031 C CA . GLU B 1 277 ? 3.177 -20.168 22.184 1.000 29.199 256 GLU B CA 1
ATOM 4032 C C . GLU B 1 277 ? 2.808 -20.006 20.714 1.000 27.713 256 GLU B C 1
ATOM 4033 O O . GLU B 1 277 ? 1.855 -20.627 20.236 1.000 24.439 256 GLU B O 1
ATOM 4039 N N . LEU B 1 278 ? 3.581 -19.160 20.013 1.000 25.522 257 LEU B N 1
ATOM 4040 C CA . LEU B 1 278 ? 3.487 -19.064 18.568 1.000 23.896 257 LEU B CA 1
ATOM 4041 C C . LEU B 1 278 ? 4.890 -18.835 18.035 1.000 25.301 257 LEU B C 1
ATOM 4042 O O . LEU B 1 278 ? 5.521 -17.836 18.357 1.000 27.080 257 LEU B O 1
ATOM 4047 N N . GLU B 1 279 ? 5.366 -19.747 17.205 1.000 25.204 258 GLU B N 1
ATOM 4048 C CA . GLU B 1 279 ? 6.723 -19.679 16.692 1.000 30.341 258 GLU B CA 1
ATOM 4049 C C . GLU B 1 279 ? 6.651 -19.421 15.193 1.000 27.731 258 GLU B C 1
ATOM 4050 O O . GLU B 1 279 ? 5.999 -20.170 14.477 1.000 27.846 258 GLU B O 1
ATOM 4056 N N . VAL B 1 280 ? 7.311 -18.353 14.732 1.000 25.503 259 VAL B N 1
ATOM 4057 C CA . VAL B 1 280 ? 7.317 -18.012 13.324 1.000 28.307 259 VAL B CA 1
ATOM 4058 C C . VAL B 1 280 ? 8.609 -18.555 12.700 1.000 31.405 259 VAL B C 1
ATOM 4059 O O . VAL B 1 280 ? 9.692 -18.012 12.914 1.000 32.865 259 VAL B O 1
ATOM 4063 N N . ILE B 1 281 ? 8.471 -19.634 11.927 1.000 31.849 260 ILE B N 1
ATOM 4064 C CA . ILE B 1 281 ? 9.575 -20.249 11.211 1.000 35.127 260 ILE B CA 1
ATOM 4065 C C . ILE B 1 281 ? 9.683 -19.624 9.820 1.000 38.024 260 ILE B C 1
ATOM 4066 O O . ILE B 1 281 ? 10.787 -19.412 9.346 1.000 46.626 260 ILE B O 1
ATOM 4071 N N . LYS B 1 282 ? 8.547 -19.315 9.181 1.000 38.750 261 LYS B N 1
ATOM 4072 C CA . LYS B 1 282 ? 8.529 -18.801 7.816 1.000 40.566 261 LYS B CA 1
ATOM 4073 C C . LYS B 1 282 ? 7.207 -18.069 7.634 1.000 40.423 261 LYS B C 1
ATOM 4074 O O . LYS B 1 282 ? 6.268 -18.363 8.354 1.000 37.862 261 LYS B O 1
ATOM 4080 N N . GLY B 1 283 ? 7.129 -17.111 6.700 1.000 41.096 262 GLY B N 1
ATOM 4081 C CA . GLY B 1 283 ? 5.930 -16.301 6.535 1.000 39.032 262 GLY B CA 1
ATOM 4082 C C . GLY B 1 283 ? 4.807 -17.067 5.836 1.000 39.973 262 GLY B C 1
ATOM 4083 O O . GLY B 1 283 ? 5.028 -18.148 5.302 1.000 36.773 262 GLY B O 1
ATOM 4084 N N . CYS B 1 284 ? 3.589 -16.512 5.836 1.000 41.412 263 CYS B N 1
ATOM 4085 C CA . CYS B 1 284 ? 2.476 -17.185 5.164 1.000 43.056 263 CYS B CA 1
ATOM 4086 C C . CYS B 1 284 ? 2.667 -17.102 3.644 1.000 45.429 263 CYS B C 1
ATOM 4087 O O . CYS B 1 284 ? 3.201 -16.117 3.138 1.000 40.586 263 CYS B O 1
ATOM 4090 N N . SER B 1 285 ? 2.282 -18.160 2.921 1.000 48.254 264 SER B N 1
ATOM 4091 C CA . SER B 1 285 ? 2.154 -18.111 1.470 1.000 45.074 264 SER B CA 1
ATOM 4092 C C . SER B 1 285 ? 0.672 -18.188 1.113 1.000 40.738 264 SER B C 1
ATOM 4093 O O . SER B 1 285 ? -0.172 -18.182 2.007 1.000 40.291 264 SER B O 1
ATOM 4096 N N . SER B 1 286 ? 0.340 -18.233 -0.181 1.000 34.450 265 SER B N 1
ATOM 4097 C CA . SER B 1 286 ? -1.051 -18.056 -0.560 1.000 36.756 265 SER B CA 1
ATOM 4098 C C . SER B 1 286 ? -1.780 -19.400 -0.550 1.000 33.506 265 SER B C 1
ATOM 4099 O O . SER B 1 286 ? -2.994 -19.422 -0.424 1.000 33.684 265 SER B O 1
ATOM 4102 N N . SER B 1 287 ? -1.040 -20.508 -0.690 1.000 35.085 266 SER B N 1
ATOM 4103 C CA . SER B 1 287 ? -1.611 -21.847 -0.537 1.000 38.843 266 SER B CA 1
ATOM 4104 C C . SER B 1 287 ? -0.981 -22.557 0.662 1.000 31.255 266 SER B C 1
ATOM 4105 O O . SER B 1 287 ? 0.227 -22.715 0.711 1.000 31.025 266 SER B O 1
ATOM 4108 N N . MET B 1 288 ? -1.808 -23.001 1.621 1.000 33.373 267 MET B N 1
ATOM 4109 C CA . MET B 1 288 ? -1.280 -23.626 2.823 1.000 31.230 267 MET B CA 1
ATOM 4110 C C . MET B 1 288 ? -2.261 -24.667 3.373 1.000 27.772 267 MET B C 1
ATOM 4111 O O . MET B 1 288 ? -3.343 -24.894 2.840 1.000 29.768 267 MET B O 1
ATOM 4116 N N . TRP B 1 289 ? -1.832 -25.314 4.457 1.000 28.776 268 TRP B N 1
ATOM 4117 C CA . TRP B 1 289 ? -2.664 -26.211 5.248 1.000 29.714 268 TRP B CA 1
ATOM 4118 C C . TRP B 1 289 ? -2.618 -25.779 6.700 1.000 28.871 268 TRP B C 1
ATOM 4119 O O . TRP B 1 289 ? -1.551 -25.399 7.190 1.000 26.761 268 TRP B O 1
ATOM 4130 N N . ALA B 1 290 ? -3.735 -26.015 7.400 1.000 28.244 269 ALA B N 1
ATOM 4131 C CA . ALA B 1 290 ? -3.732 -25.957 8.849 1.000 25.702 269 ALA B CA 1
ATOM 4132 C C . ALA B 1 290 ? -4.015 -27.351 9.424 1.000 24.654 269 ALA B C 1
ATOM 4133 O O . ALA B 1 290 ? -5.057 -27.954 9.145 1.000 24.108 269 ALA B O 1
ATOM 4135 N N . TYR B 1 291 ? -3.094 -27.830 10.250 1.000 25.401 270 TYR B N 1
ATOM 4136 C CA . TYR B 1 291 ? -3.316 -29.046 11.024 1.000 28.362 270 TYR B CA 1
ATOM 4137 C C . TYR B 1 291 ? -3.552 -28.658 12.479 1.000 28.028 270 TYR B C 1
ATOM 4138 O O . TYR B 1 291 ? -2.671 -28.059 13.087 1.000 28.540 270 TYR B O 1
ATOM 4147 N N . ALA B 1 292 ? -4.760 -28.954 12.990 1.000 26.228 271 ALA B N 1
ATOM 4148 C CA . ALA B 1 292 ? -5.117 -28.747 14.382 1.000 25.929 271 ALA B CA 1
ATOM 4149 C C . ALA B 1 292 ? -5.322 -30.099 15.085 1.000 27.791 271 ALA B C 1
ATOM 4150 O O . ALA B 1 292 ? -5.988 -30.990 14.545 1.000 26.513 271 ALA B O 1
ATOM 4152 N N . ARG B 1 293 ? -4.814 -30.208 16.316 1.000 26.775 272 ARG B N 1
ATOM 4153 C CA . ARG B 1 293 ? -5.126 -31.340 17.177 1.000 31.577 272 ARG B CA 1
ATOM 4154 C C . ARG B 1 293 ? -5.347 -30.862 18.606 1.000 29.830 272 ARG B C 1
ATOM 4155 O O . ARG B 1 293 ? -4.664 -29.969 19.097 1.000 28.877 272 ARG B O 1
ATOM 4159 N N . LEU B 1 294 ? -6.340 -31.448 19.271 1.000 28.195 273 LEU B N 1
ATOM 4160 C CA . LEU B 1 294 ? -6.614 -31.124 20.663 1.000 33.828 273 LEU B CA 1
ATOM 4161 C C . LEU B 1 294 ? -5.380 -31.497 21.495 1.000 36.771 273 LEU B C 1
ATOM 4162 O O . LEU B 1 294 ? -4.752 -32.515 21.212 1.000 36.671 273 LEU B O 1
ATOM 4167 N N . SER B 1 295 ? -4.963 -30.622 22.429 1.000 39.993 274 SER B N 1
ATOM 4168 C CA . SER B 1 295 ? -3.679 -30.760 23.124 1.000 47.915 274 SER B CA 1
ATOM 4169 C C . SER B 1 295 ? -3.697 -31.999 24.036 1.000 47.247 274 SER B C 1
ATOM 4170 O O . SER B 1 295 ? -4.800 -32.288 24.571 1.000 50.317 274 SER B O 1
ATOM 4173 N N . VAL B 1 304 ? -10.446 -25.535 29.981 1.000 71.738 283 VAL B N 1
ATOM 4174 C CA . VAL B 1 304 ? -10.222 -25.034 28.592 1.000 67.453 283 VAL B CA 1
ATOM 4175 C C . VAL B 1 304 ? -9.839 -26.226 27.714 1.000 65.287 283 VAL B C 1
ATOM 4176 O O . VAL B 1 304 ? -8.917 -26.966 28.059 1.000 59.356 283 VAL B O 1
ATOM 4178 N N . GLN B 1 305 ? -10.573 -26.426 26.603 1.000 59.395 284 GLN B N 1
ATOM 4179 C CA . GLN B 1 305 ? -10.131 -27.348 25.567 1.000 50.493 284 GLN B CA 1
ATOM 4180 C C . GLN B 1 305 ? -9.208 -26.621 24.587 1.000 44.419 284 GLN B C 1
ATOM 4181 O O . GLN B 1 305 ? -9.663 -25.826 23.759 1.000 37.678 284 GLN B O 1
ATOM 4187 N N . LYS B 1 306 ? -7.921 -26.960 24.685 1.000 38.416 285 LYS B N 1
ATOM 4188 C CA . LYS B 1 306 ? -6.857 -26.319 23.941 1.000 35.594 285 LYS B CA 1
ATOM 4189 C C . LYS B 1 306 ? -6.584 -27.105 22.674 1.000 35.619 285 LYS B C 1
ATOM 4190 O O . LYS B 1 306 ? -6.785 -28.329 22.644 1.000 33.636 285 LYS B O 1
ATOM 4196 N N . ALA B 1 307 ? -6.116 -26.389 21.645 1.000 27.702 286 ALA B N 1
ATOM 4197 C CA . ALA B 1 307 ? -5.621 -27.034 20.443 1.000 27.246 286 ALA B CA 1
ATOM 4198 C C . ALA B 1 307 ? -4.223 -26.536 20.120 1.000 28.768 286 ALA B C 1
ATOM 4199 O O . ALA B 1 307 ? -3.877 -25.399 20.406 1.000 27.302 286 ALA B O 1
ATOM 4201 N N . ASP B 1 308 ? -3.422 -27.417 19.533 1.000 26.668 287 ASP B N 1
ATOM 4202 C CA . ASP B 1 308 ? -2.207 -27.019 18.860 1.000 28.816 287 ASP B CA 1
ATOM 4203 C C . ASP B 1 308 ? -2.486 -26.949 17.355 1.000 29.654 287 ASP B C 1
ATOM 4204 O O . ASP B 1 308 ? -3.289 -27.712 16.808 1.000 28.115 287 ASP B O 1
ATOM 4209 N N . ILE B 1 309 ? -1.784 -26.044 16.677 1.000 27.064 288 ILE B N 1
ATOM 4210 C CA . ILE B 1 309 ? -2.049 -25.762 15.276 1.000 27.457 288 ILE B CA 1
ATOM 4211 C C . ILE B 1 309 ? -0.706 -25.569 14.586 1.000 28.292 288 ILE B C 1
ATOM 4212 O O . ILE B 1 309 ? 0.137 -24.819 15.072 1.000 26.551 288 ILE B O 1
ATOM 4217 N N . ASP B 1 310 ? -0.503 -26.300 13.491 1.000 27.326 289 ASP B N 1
ATOM 4218 C CA . ASP B 1 310 ? 0.624 -26.062 12.610 1.000 31.068 289 ASP B CA 1
ATOM 4219 C C . ASP B 1 310 ? 0.076 -25.521 11.294 1.000 26.842 289 ASP B C 1
ATOM 4220 O O . ASP B 1 310 ? -0.830 -26.111 10.722 1.000 26.342 289 ASP B O 1
ATOM 4225 N N . VAL B 1 311 ? 0.628 -24.396 10.838 1.000 26.660 290 VAL B N 1
ATOM 4226 C CA . VAL B 1 311 ? 0.347 -23.837 9.528 1.000 24.378 290 VAL B CA 1
ATOM 4227 C C . VAL B 1 311 ? 1.519 -24.218 8.630 1.000 27.099 290 VAL B C 1
ATOM 4228 O O . VAL B 1 311 ? 2.653 -23.872 8.952 1.000 27.947 290 VAL B O 1
ATOM 4232 N N . ILE B 1 312 ? 1.197 -24.936 7.537 1.000 27.102 291 ILE B N 1
ATOM 4233 C CA . ILE B 1 312 ? 2.109 -25.738 6.722 1.000 28.583 291 ILE B CA 1
ATOM 4234 C C . ILE B 1 312 ? 2.009 -25.299 5.258 1.000 28.254 291 ILE B C 1
ATOM 4235 O O . ILE B 1 312 ? 0.912 -25.113 4.710 1.000 29.403 291 ILE B O 1
ATOM 4240 N N . ASP B 1 313 ? 3.155 -25.110 4.604 1.000 29.806 292 ASP B N 1
ATOM 4241 C CA . ASP B 1 313 ? 3.123 -24.709 3.201 1.000 34.520 292 ASP B CA 1
ATOM 4242 C C . ASP B 1 313 ? 2.904 -25.962 2.344 1.000 35.760 292 ASP B C 1
ATOM 4243 O O . ASP B 1 313 ? 2.756 -27.058 2.884 1.000 32.774 292 ASP B O 1
ATOM 4248 N N . GLU B 1 314 ? 2.850 -25.782 1.011 1.000 39.246 293 GLU B N 1
ATOM 4249 C CA . GLU B 1 314 ? 2.446 -26.842 0.088 1.000 42.880 293 GLU B CA 1
ATOM 4250 C C . GLU B 1 314 ? 3.514 -27.931 0.008 1.000 39.113 293 GLU B C 1
ATOM 4251 O O . GLU B 1 314 ? 3.238 -29.024 -0.478 1.000 43.966 293 GLU B O 1
ATOM 4257 N N . SER B 1 315 ? 4.717 -27.650 0.514 1.000 40.897 294 SER B N 1
ATOM 4258 C CA . SER B 1 315 ? 5.819 -28.595 0.477 1.000 41.628 294 SER B CA 1
ATOM 4259 C C . SER B 1 315 ? 6.109 -29.179 1.857 1.000 43.512 294 SER B C 1
ATOM 4260 O O . SER B 1 315 ? 7.191 -29.721 2.072 1.000 41.398 294 SER B O 1
ATOM 4263 N N . GLY B 1 316 ? 5.174 -29.018 2.802 1.000 42.020 295 GLY B N 1
ATOM 4264 C CA . GLY B 1 316 ? 5.262 -29.706 4.080 1.000 41.873 295 GLY B CA 1
ATOM 4265 C C . GLY B 1 316 ? 6.044 -28.949 5.158 1.000 42.853 295 GLY B C 1
ATOM 4266 O O . GLY B 1 316 ? 6.121 -29.424 6.295 1.000 42.009 295 GLY B O 1
ATOM 4267 N N . THR B 1 317 ? 6.619 -27.783 4.827 1.000 37.860 296 THR B N 1
ATOM 4268 C CA . THR B 1 317 ? 7.314 -27.006 5.838 1.000 41.272 296 THR B CA 1
ATOM 4269 C C . THR B 1 317 ? 6.283 -26.378 6.771 1.000 35.453 296 THR B C 1
ATOM 4270 O O . THR B 1 317 ? 5.350 -25.725 6.301 1.000 35.045 296 THR B O 1
ATOM 4274 N N . VAL B 1 318 ? 6.484 -26.603 8.077 1.000 33.746 297 VAL B N 1
ATOM 4275 C CA . VAL B 1 318 ? 5.761 -25.934 9.150 1.000 36.609 297 VAL B CA 1
ATOM 4276 C C . VAL B 1 318 ? 6.274 -24.501 9.233 1.000 32.590 297 VAL B C 1
ATOM 4277 O O . VAL B 1 318 ? 7.426 -24.261 9.601 1.000 29.896 297 VAL B O 1
ATOM 4281 N N . CYS B 1 319 ? 5.386 -23.560 8.885 1.000 30.212 298 CYS B N 1
ATOM 4282 C CA . CYS B 1 319 ? 5.735 -22.159 8.802 1.000 28.532 298 CYS B CA 1
ATOM 4283 C C . CYS B 1 319 ? 5.403 -21.448 10.107 1.000 28.408 298 CYS B C 1
ATOM 4284 O O . CYS B 1 319 ? 6.159 -20.579 10.540 1.000 27.060 298 CYS B O 1
ATOM 4287 N N . VAL B 1 320 ? 4.265 -21.810 10.720 1.000 24.337 299 VAL B N 1
ATOM 4288 C CA . VAL B 1 320 ? 3.877 -21.220 11.985 1.000 26.463 299 VAL B CA 1
ATOM 4289 C C . VAL B 1 320 ? 3.402 -22.345 12.885 1.000 25.851 299 VAL B C 1
ATOM 4290 O O . VAL B 1 320 ? 2.565 -23.156 12.462 1.000 25.144 299 VAL B O 1
ATOM 4294 N N . ARG B 1 321 ? 3.903 -22.339 14.124 1.000 24.457 300 ARG B N 1
ATOM 4295 C CA . ARG B 1 321 ? 3.578 -23.367 15.107 1.000 23.962 300 ARG B CA 1
ATOM 4296 C C . ARG B 1 321 ? 2.958 -22.714 16.336 1.000 25.327 300 ARG B C 1
ATOM 4297 O O . ARG B 1 321 ? 3.591 -21.905 17.029 1.000 28.489 300 ARG B O 1
ATOM 4305 N N . ILE B 1 322 ? 1.697 -23.066 16.577 1.000 22.421 301 ILE B N 1
ATOM 4306 C CA . ILE B 1 322 ? 0.953 -22.556 17.710 1.000 24.363 301 ILE B CA 1
ATOM 4307 C C . ILE B 1 322 ? 0.732 -23.695 18.691 1.000 25.468 301 ILE B C 1
ATOM 4308 O O . ILE B 1 322 ? 0.381 -24.785 18.259 1.000 25.059 301 ILE B O 1
ATOM 4313 N N . LYS B 1 323 ? 0.944 -23.407 19.976 1.000 25.726 302 LYS B N 1
ATOM 4314 C CA . LYS B 1 323 ? 0.655 -24.340 21.054 1.000 29.948 302 LYS B CA 1
ATOM 4315 C C . LYS B 1 323 ? -0.313 -23.717 22.048 1.000 27.770 302 LYS B C 1
ATOM 4316 O O . LYS B 1 323 ? -0.172 -22.555 22.401 1.000 28.104 302 LYS B O 1
ATOM 4322 N N . GLY B 1 324 ? -1.281 -24.512 22.514 1.000 28.294 303 GLY B N 1
ATOM 4323 C CA . GLY B 1 324 ? -2.123 -24.098 23.623 1.000 29.618 303 GLY B CA 1
ATOM 4324 C C . GLY B 1 324 ? -3.125 -23.004 23.235 1.000 29.243 303 GLY B C 1
ATOM 4325 O O . GLY B 1 324 ? -3.431 -22.132 24.044 1.000 26.748 303 GLY B O 1
ATOM 4326 N N . PHE B 1 325 ? -3.673 -23.085 22.020 1.000 26.014 304 PHE B N 1
ATOM 4327 C CA . PHE B 1 325 ? -4.702 -22.149 21.588 1.000 27.939 304 PHE B CA 1
ATOM 4328 C C . PHE B 1 325 ? -6.008 -22.447 22.322 1.000 27.974 304 PHE B C 1
ATOM 4329 O O . PHE B 1 325 ? -6.477 -23.592 22.315 1.000 29.188 304 PHE B O 1
ATOM 4337 N N . SER B 1 326 ? -6.626 -21.430 22.909 1.000 25.364 305 SER B N 1
ATOM 4338 C CA . SER B 1 326 ? -7.922 -21.629 23.533 1.000 26.902 305 SER B CA 1
ATOM 4339 C C . SER B 1 326 ? -8.913 -20.563 23.097 1.000 26.241 305 SER B C 1
ATOM 4340 O O . SER B 1 326 ? -8.521 -19.457 22.722 1.000 25.369 305 SER B O 1
ATOM 4343 N N . THR B 1 327 ? -10.202 -20.911 23.243 1.000 25.206 306 THR B N 1
ATOM 4344 C CA . THR B 1 327 ? -11.318 -20.058 22.897 1.000 25.628 306 THR B CA 1
ATOM 4345 C C . THR B 1 327 ? -12.152 -19.658 24.115 1.000 26.531 306 THR B C 1
ATOM 4346 O O . THR B 1 327 ? -11.967 -20.160 25.210 1.000 27.294 306 THR B O 1
ATOM 4350 N N . ARG B 1 328 ? -13.101 -18.746 23.906 1.000 26.956 307 ARG B N 1
ATOM 4351 C CA . ARG B 1 328 ? -14.083 -18.426 24.924 1.000 31.150 307 ARG B CA 1
ATOM 4352 C C . ARG B 1 328 ? -15.441 -18.268 24.266 1.000 31.277 307 ARG B C 1
ATOM 4353 O O . ARG B 1 328 ? -15.531 -17.847 23.112 1.000 29.092 307 ARG B O 1
ATOM 4361 N N . VAL B 1 329 ? -16.495 -18.573 25.037 1.000 31.957 308 VAL B N 1
ATOM 4362 C CA . VAL B 1 329 ? -17.861 -18.395 24.565 1.000 35.935 308 VAL B CA 1
ATOM 4363 C C . VAL B 1 329 ? -18.229 -16.918 24.665 1.000 36.746 308 VAL B C 1
ATOM 4364 O O . VAL B 1 329 ? -17.952 -16.270 25.665 1.000 39.055 308 VAL B O 1
ATOM 4368 N N . LEU B 1 330 ? -18.858 -16.400 23.609 1.000 39.856 309 LEU B N 1
ATOM 4369 C CA . LEU B 1 330 ? -19.429 -15.068 23.633 1.000 41.915 309 LEU B CA 1
ATOM 4370 C C . LEU B 1 330 ? -20.924 -15.207 23.876 1.000 41.309 309 LEU B C 1
ATOM 4371 O O . LEU B 1 330 ? -21.614 -15.744 23.005 1.000 40.453 309 LEU B O 1
ATOM 4376 N N . GLU B 1 331 ? -21.368 -14.766 25.061 1.000 45.137 310 GLU B N 1
ATOM 4377 C CA . GLU B 1 331 ? -22.778 -14.538 25.351 1.000 59.224 310 GLU B CA 1
ATOM 4378 C C . GLU B 1 331 ? -23.083 -13.048 25.162 1.000 52.187 310 GLU B C 1
ATOM 4379 O O . GLU B 1 331 ? -23.956 -12.772 24.332 1.000 53.829 310 GLU B O 1
#

Foldseek 3Di:
DPPPVDDQFALAQLFGAFPDDPVFTKTKDKAQQPDLQFVQWFFQHWRWRAPLSVVQSVVSSCCVVCPPVDDPFKWKKWFKKFFDAIDTNHPGMWMKMKTWDQDPVQKIKMWIWGDPDPPDDTGTGMITMMHIHTADDWDFADVVVLLVQLAPDKDALVRLQVLCVVLRTGRHQQQSQFGIWRHHQQKIKTKGFGGPVCPVCLVRTQSDSSLNVVLVSNQVVSVCVPDDRRWDKGWTIFGMKIFHAGDDRIWMWMWGWPCGFIWIFIGHPVRIGGMTTHGIHIDTDDDGRDD/DDFAPAQLFGAFPDDPVFTKTKDKAQQPDLQFVQWFFLRWGWRAPLSVVQNVQSSCCVVCVVVDDDFWFKKWFKKWFDAIDTNHHGIFMKMKTWDQDPVQKIKMFIFGDCVTDTGMITIMHIGGLPDFDFADVVVLQVQLAPDKDALVVLQVLCVVQRTGRGQQQSQFHIWRHHQQKIKTKGFRGPVCPPCQVRTQSDSNLNVNLVSRQVVSVCVPDPDDFNKGWTIFGMKTANGGDDRIWMWMWGFPCRFIWIFIAHPRGTGGMTTHGTHIDGDD

Secondary structure (DSSP, 8-state):
--TTSS----SBTTB-EE--BTTBEEEEEEE-S-SHHHHTEEETTEEB--HHHHHHHHHHHHHHHHGGG--TTEEEEE-SEEE-S--B-SSS-EEEEEEEEE-TTS-EEEEEEE-SSTTSPPEEEEEEEEEEEE-----B--HHHHHHH--SEEE-HHHHHHHHHHHTEEE-GGG--EEEEEE-SSEEEEEEE--GGGGGGTTS-SS-HHHHHHHHHHHHHHHHTTS-TT--EEEEEESEEEE-S---SEEEEEEEE----EEEEEEETTSBEEEEEEEEEEEE--S----/--S-SBTTB-EE---SS-EEEEEEE-S-SHHHHTEEETTEEB--HHHHHHHHHHHHHHHTGGG--SSEEEEEEEEEE-S--B-SSS-EEEEEEEEE-TTSEEEEEEEE---PEEEEEEEEEEEE-----B--HHHHHHH--SEEE-HHHHHHHHHHTTEEE-GGG--EEEEEE-SSEEEEEEE--GGGTTGGGG-SS-HHHHHHHHHHHHHHHHTT-SS---EEEEEESEEEESS---SEEEEEEEE----EEEEEEETTSBEEEEEEEEEEEE--

Nearest PDB structures (foldseek):
  8qk4-assembly1_A  TM=1.003E+00  e=4.297E-64  Bacillus subtilis subsp. subtilis str. 168
  8qk4-assembly2_B  TM=9.944E-01  e=9.841E-56  Bacillus subtilis subsp. subtilis str. 168
  5hqw-as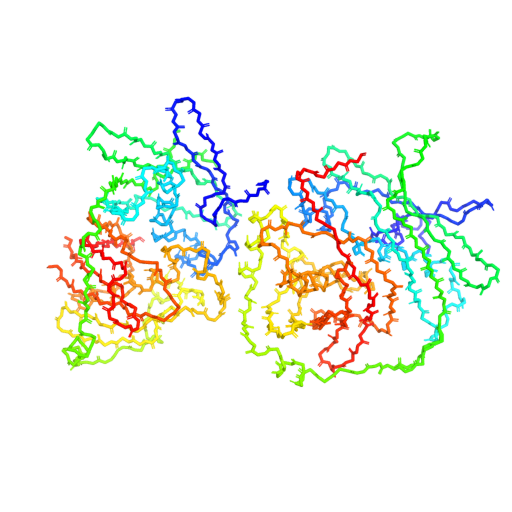sembly1_A  TM=9.515E-01  e=1.114E-35  Brevibacillus brevis NBRC 100599
  5tz5-assembly1_A  TM=9.129E-01  e=4.539E-26  Moorena producens 3L
  3kg9-assembly2_A  TM=9.101E-01  e=8.936E-26  Lyngbya majuscula